Protein AF-0000000067929599 (afdb_homodimer)

Organism: Mesorhizobium plurifarium (NCBI:txid69974)

pLDDT: mean 85.82, std 17.37, range [24.38, 98.44]

Solvent-accessible surface area (backbone atoms only — not comparable to full-atom values): 23447 Å² total; per-residue (Å²): 133,80,79,65,76,61,67,67,65,52,58,72,71,46,74,82,87,74,93,67,49,68,62,46,43,50,55,49,45,39,43,48,51,25,42,52,52,43,18,59,71,58,42,81,51,78,64,49,52,60,58,26,16,56,66,45,73,45,49,54,68,62,46,45,71,67,31,87,45,48,65,53,47,52,49,50,52,48,48,54,58,59,60,55,50,52,58,60,52,52,55,60,57,72,45,81,61,54,82,31,48,69,50,38,51,52,50,52,49,52,51,46,54,57,54,48,46,58,48,64,77,39,51,46,48,47,63,50,49,55,51,46,52,55,34,76,81,42,42,62,55,52,49,51,51,48,51,52,43,18,50,46,43,16,48,38,53,28,61,60,18,73,83,49,50,65,71,60,32,38,51,51,17,43,52,50,50,46,42,53,50,49,50,49,57,58,23,68,77,46,58,69,70,56,26,53,52,48,52,51,43,49,50,46,19,51,48,52,56,47,50,84,64,42,88,52,101,132,79,80,64,76,60,69,66,66,55,58,68,69,42,58,72,74,82,59,66,77,66,59,51,46,50,55,50,45,38,41,50,52,25,41,53,51,44,19,59,72,59,43,81,52,79,64,49,51,59,57,26,15,56,66,45,72,43,49,55,68,60,46,46,55,62,31,81,44,48,66,52,49,51,50,48,50,47,49,56,58,60,61,56,50,54,58,60,51,51,54,61,57,70,44,83,59,53,82,31,48,68,50,40,50,53,51,51,49,54,52,46,54,57,55,48,47,59,48,66,76,39,51,47,49,47,62,52,48,54,49,46,53,53,33,76,81,43,41,61,56,52,50,52,50,48,53,52,45,19,49,45,42,16,49,38,51,30,63,57,17,74,82,50,51,66,70,59,32,35,52,51,16,43,50,49,50,47,42,54,49,51,51,49,57,57,23,69,77,47,57,69,69,56,26,53,53,49,51,52,44,48,51,46,19,50,49,52,56,46,52,84,63,41,87,52,99

Foldseek 3Di:
DPPDPPPVVCVLLDQPDDPCVVVLVVLLVLLLVLQLVVLVVVFQDRDFLCSSQVSSVHHSVVVCSGGVTSVSSLLVNVLVLLVQLLVLLVVLLPDQADAALVSVLVSLVSSLVSNLVSCVVRVSSVSVCVVCCPPPVSVVVVVVSLQSQLQSQLSSLCSQPVVQDSVLSSVLSNVLVVQSVVQQNVLSVDDPVSNVVSSVVSSVVNCVSRVVVGPHD/DPPDPPPVVCVLFDQPDPPPPPVLVVLLVLLLVLQLVVLVVVFQDRDFLCSSQVSSVHHSVVVCSGGVTSVSSLLVNVLVLLVQLLVLLVVLLPDQADAALVSVLVSLVSSLVSNLCSCVVRVSSVSVCVVCCPPPVSVVVVVVSLQSQLQSQLSSLCSQPVPQDSVLSSVLSNVLVVQSVVLQNVLSVDDPVSSVVSSVVSSVVNCVSRVVVGPHD

Radius of gyration: 24.02 Å; Cα contacts (8 Å, |Δi|>4): 427; chains: 2; bounding box: 70×62×56 Å

Structure (mmCIF, N/CA/C/O backbone):
data_AF-0000000067929599-model_v1
#
loop_
_entity.id
_entity.type
_entity.pdbx_description
1 polymer 'Transcriptional regulator'
#
loop_
_atom_site.group_PDB
_atom_site.id
_atom_site.type_symbol
_atom_site.label_atom_id
_atom_site.label_alt_id
_atom_site.label_comp_id
_atom_site.label_asym_id
_atom_site.label_entity_id
_atom_site.label_seq_id
_atom_site.pdbx_PDB_ins_code
_atom_site.Cartn_x
_atom_site.Cartn_y
_atom_site.Cartn_z
_atom_site.occupancy
_atom_site.B_iso_or_equiv
_atom_site.auth_seq_id
_atom_site.auth_comp_id
_atom_site.auth_asym_id
_atom_site.auth_atom_id
_atom_site.pdbx_PDB_model_num
ATOM 1 N N . MET A 1 1 ? -6.512 1.438 31.812 1 24.38 1 MET A N 1
ATOM 2 C CA . MET A 1 1 ? -7.367 2.619 31.766 1 24.38 1 MET A CA 1
ATOM 3 C C . MET A 1 1 ? -7.469 3.156 30.344 1 24.38 1 MET A C 1
ATOM 5 O O . MET A 1 1 ? -6.473 3.59 29.766 1 24.38 1 MET A O 1
ATOM 9 N N . LYS A 1 2 ? -8.359 2.607 29.547 1 33.41 2 LYS A N 1
ATOM 10 C CA . LYS A 1 2 ? -8.695 2.859 28.141 1 33.41 2 LYS A CA 1
ATOM 11 C C . LYS A 1 2 ? -9.023 4.332 27.922 1 33.41 2 LYS A C 1
ATOM 13 O O . LYS A 1 2 ? -9.984 4.859 28.484 1 33.41 2 LYS A O 1
ATOM 18 N N . ARG A 1 3 ? -8.086 5.219 27.844 1 36.81 3 ARG A N 1
ATOM 19 C CA . ARG A 1 3 ? -8.445 6.625 27.75 1 36.81 3 ARG A CA 1
ATOM 20 C C . ARG A 1 3 ? -9.539 6.836 26.703 1 36.81 3 ARG A C 1
ATOM 22 O O . ARG A 1 3 ? -9.359 6.504 25.531 1 36.81 3 ARG A O 1
ATOM 29 N N . SER A 1 4 ? -10.797 6.867 27.094 1 37.44 4 SER A N 1
ATOM 30 C CA . SER A 1 4 ? -11.992 7.391 26.438 1 37.44 4 SER A CA 1
ATOM 31 C C . SER A 1 4 ? -11.672 8.633 25.609 1 37.44 4 SER A C 1
ATOM 33 O O . SER A 1 4 ? -10.93 9.508 26.062 1 37.44 4 SER A O 1
ATOM 35 N N . LEU A 1 5 ? -11.695 8.555 24.422 1 40.5 5 LEU A N 1
ATOM 36 C CA . LEU A 1 5 ? -11.602 9.812 23.688 1 40.5 5 LEU A CA 1
ATOM 37 C C . LEU A 1 5 ? -12.336 10.93 24.422 1 40.5 5 LEU A C 1
ATOM 39 O O . LEU A 1 5 ? -13.453 10.719 24.906 1 40.5 5 LEU A O 1
ATOM 43 N N . ASP A 1 6 ? -11.727 11.867 24.953 1 38.91 6 ASP A N 1
ATOM 44 C CA . ASP A 1 6 ? -12.375 12.922 25.734 1 38.91 6 ASP A CA 1
ATOM 45 C C . ASP A 1 6 ? -13.641 13.414 25.047 1 38.91 6 ASP A C 1
ATOM 47 O O . ASP A 1 6 ? -13.75 13.367 23.812 1 38.91 6 ASP A O 1
ATOM 51 N N . ARG A 1 7 ? -14.875 13.633 25.672 1 40.41 7 ARG A N 1
ATOM 52 C CA . ARG A 1 7 ? -16.234 14.055 25.328 1 40.41 7 ARG A CA 1
ATOM 53 C C . ARG A 1 7 ? -16.203 15.242 24.375 1 40.41 7 ARG A C 1
ATOM 55 O O . ARG A 1 7 ? -17 15.305 23.438 1 40.41 7 ARG A O 1
ATOM 62 N N . LYS A 1 8 ? -15.297 16.156 24.547 1 42.53 8 LYS A N 1
ATOM 63 C CA . LYS A 1 8 ? -15.242 17.391 23.766 1 42.53 8 LYS A CA 1
ATOM 64 C C . LYS A 1 8 ? -14.898 17.109 22.312 1 42.53 8 LYS A C 1
ATOM 66 O O . LYS A 1 8 ? -15.461 17.734 21.406 1 42.53 8 LYS A O 1
ATOM 71 N N . THR A 1 9 ? -13.938 16.219 22.016 1 44.25 9 THR A N 1
ATOM 72 C CA . THR A 1 9 ? -13.594 15.922 20.641 1 44.25 9 THR A CA 1
ATOM 73 C C . THR A 1 9 ? -14.703 15.125 19.953 1 44.25 9 THR A C 1
ATOM 75 O O . THR A 1 9 ? -14.914 15.25 18.75 1 44.25 9 THR A O 1
ATOM 78 N N . LYS A 1 10 ? -15.406 14.188 20.641 1 42.44 10 LYS A N 1
ATOM 79 C CA . LYS A 1 10 ? -16.578 13.469 20.156 1 42.44 10 LYS A CA 1
ATOM 80 C C . LYS A 1 10 ? -17.703 14.43 19.781 1 42.44 10 LYS A C 1
ATOM 82 O O . LYS A 1 10 ? -18.328 14.273 18.734 1 42.44 10 LYS A O 1
ATOM 87 N N . ILE A 1 11 ? -18 15.383 20.609 1 43.75 11 ILE A N 1
ATOM 88 C CA . ILE A 1 11 ? -19.062 16.375 20.422 1 43.75 11 ILE A CA 1
ATOM 89 C C . ILE A 1 11 ? -18.75 17.234 19.219 1 43.75 11 ILE A C 1
ATOM 91 O O . ILE A 1 11 ? -19.656 17.625 18.469 1 43.75 11 ILE A O 1
ATOM 95 N N . ALA A 1 12 ? -17.406 17.625 18.969 1 44 12 ALA A N 1
ATOM 96 C CA . ALA A 1 12 ? -17.062 18.516 17.875 1 44 12 ALA A CA 1
ATOM 97 C C . ALA A 1 12 ? -17.234 17.828 16.516 1 44 12 ALA A C 1
ATOM 99 O O . ALA A 1 12 ? -17.281 18.484 15.477 1 44 12 ALA A O 1
ATOM 100 N N . LEU A 1 13 ? -17.234 16.453 16.453 1 45.91 13 LEU A N 1
ATOM 101 C CA . LEU A 1 13 ? -17.344 15.711 15.195 1 45.91 13 LEU A CA 1
ATOM 102 C C . LEU A 1 13 ? -18.703 15.062 15.062 1 45.91 13 LEU A C 1
ATOM 104 O O . LEU A 1 13 ? -18.984 14.391 14.07 1 45.91 13 LEU A O 1
ATOM 108 N N . GLU A 1 14 ? -19.484 14.906 16.188 1 42.88 14 GLU A N 1
ATOM 109 C CA . GLU A 1 14 ? -20.781 14.227 16.12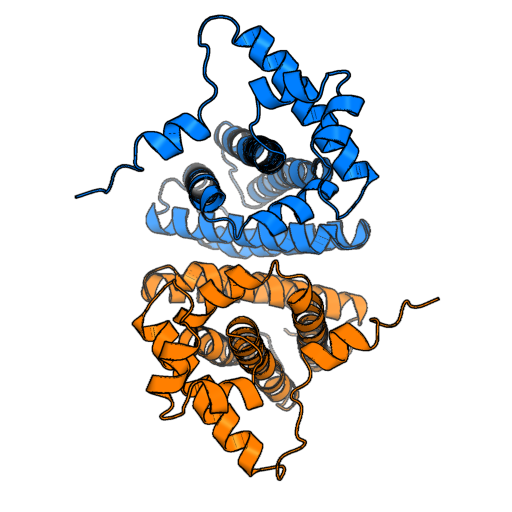5 1 42.88 14 GLU A CA 1
ATOM 110 C C . GLU A 1 14 ? -21.844 15.133 15.5 1 42.88 14 GLU A C 1
ATOM 112 O O . GLU A 1 14 ? -21.906 16.328 15.805 1 42.88 14 GLU A O 1
ATOM 117 N N . PRO A 1 15 ? -22.547 14.789 14.555 1 42.88 15 PRO A N 1
ATOM 118 C CA . PRO A 1 15 ? -23.703 15.586 14.109 1 42.88 15 PRO A CA 1
ATOM 119 C C . PRO A 1 15 ? -24.719 15.828 15.219 1 42.88 15 PRO A C 1
ATOM 121 O O . PRO A 1 15 ? -24.891 14.984 16.094 1 42.88 15 PRO A O 1
ATOM 124 N N . ARG A 1 16 ? -25.141 17 15.711 1 39.72 16 ARG A N 1
ATOM 125 C CA . ARG A 1 16 ? -26.062 17.375 16.766 1 39.72 16 ARG A CA 1
ATOM 126 C C . ARG A 1 16 ? -27.375 16.594 16.656 1 39.72 16 ARG A C 1
ATOM 128 O O . ARG A 1 16 ? -27.938 16.172 17.656 1 39.72 16 ARG A O 1
ATOM 135 N N . LYS A 1 17 ? -28.562 17.094 15.93 1 41.03 17 LYS A N 1
ATOM 136 C CA . LYS A 1 17 ? -30 16.828 16.094 1 41.03 17 LYS A CA 1
ATOM 137 C C . LYS A 1 17 ? -30.359 15.445 15.586 1 41.03 17 LYS A C 1
ATOM 139 O O . LYS A 1 17 ? -29.875 15.023 14.531 1 41.03 17 LYS A O 1
ATOM 144 N N . GLN A 1 18 ? -31.062 14.57 16.328 1 36.12 18 GLN A N 1
ATOM 145 C CA . GLN A 1 18 ? -31.625 13.234 16.203 1 36.12 18 GLN A CA 1
ATOM 146 C C . GLN A 1 18 ? -32.781 13.211 15.211 1 36.12 18 GLN A C 1
ATOM 148 O O . GLN A 1 18 ? -33.188 12.141 14.742 1 36.12 18 GLN A O 1
ATOM 153 N N . PRO A 1 19 ? -34.188 13.789 15.398 1 38.75 19 PRO A N 1
ATOM 154 C CA . PRO A 1 19 ? -35.406 13.492 14.641 1 38.75 19 PRO A CA 1
ATOM 155 C C . PRO A 1 19 ? -35.156 13.273 13.156 1 38.75 19 PRO A C 1
ATOM 157 O O . PRO A 1 19 ? -35.906 12.57 12.484 1 38.75 19 PRO A O 1
ATOM 160 N N . ARG A 1 20 ? -34.781 14.461 12.164 1 39.78 20 ARG A N 1
ATOM 161 C CA . ARG A 1 20 ? -34.562 14.914 10.789 1 39.78 20 ARG A CA 1
ATOM 162 C C . ARG A 1 20 ? -33.469 14.078 10.109 1 39.78 20 ARG A C 1
ATOM 164 O O . ARG A 1 20 ? -32.312 14.469 10.078 1 39.78 20 ARG A O 1
ATOM 171 N N . GLN A 1 21 ? -33.25 12.945 10.172 1 44.5 21 GLN A N 1
ATOM 172 C CA . GLN A 1 21 ? -32.375 11.797 9.992 1 44.5 21 GLN A CA 1
ATOM 173 C C . GLN A 1 21 ? -32.219 11.445 8.516 1 44.5 21 GLN A C 1
ATOM 175 O O . GLN A 1 21 ? -31.109 11.227 8.031 1 44.5 21 GLN A O 1
ATOM 180 N N . GLN A 1 22 ? -33.562 11.102 8.117 1 45.53 22 GLN A N 1
ATOM 181 C CA . GLN A 1 22 ? -33.656 10.836 6.684 1 45.53 22 GLN A CA 1
ATOM 182 C C . GLN A 1 22 ? -33.281 12.062 5.863 1 45.53 22 GLN A C 1
ATOM 184 O O . GLN A 1 22 ? -32.625 11.953 4.824 1 45.53 22 GLN A O 1
ATOM 189 N N . ARG A 1 23 ? -34.062 13.156 6.164 1 44.19 23 ARG A N 1
ATOM 190 C CA . ARG A 1 23 ? -33.781 14.398 5.465 1 44.19 23 ARG A CA 1
ATOM 191 C C . ARG A 1 23 ? -32.312 14.773 5.602 1 44.19 23 ARG A C 1
ATOM 193 O O . ARG A 1 23 ? -31.719 15.312 4.672 1 44.19 23 ARG A O 1
ATOM 200 N N . SER A 1 24 ? -31.844 14.578 6.805 1 59.53 24 SER A N 1
ATOM 201 C CA . SER A 1 24 ? -30.438 14.797 7.125 1 59.53 24 SER A CA 1
ATOM 202 C C . SER A 1 24 ? -29.547 13.914 6.266 1 59.53 24 SER A C 1
ATOM 204 O O . SER A 1 24 ? -28.516 14.375 5.77 1 59.53 24 SER A O 1
ATOM 206 N N . SER A 1 25 ? -30.25 12.883 5.883 1 76.5 25 SER A N 1
ATOM 207 C CA . SER A 1 25 ? -29.484 11.977 5.043 1 76.5 25 SER A CA 1
ATOM 208 C C . SER A 1 25 ? -29.422 12.469 3.602 1 76.5 25 SER A C 1
ATOM 210 O O . SER A 1 25 ? -28.375 12.406 2.961 1 76.5 25 SER A O 1
ATOM 212 N N . LYS A 1 26 ? -30.516 13.211 3.238 1 89.12 26 LYS A N 1
ATOM 213 C CA . LYS A 1 26 ? -30.531 13.672 1.854 1 89.12 26 LYS A CA 1
ATOM 214 C C . LYS A 1 26 ? -29.594 14.852 1.654 1 89.12 26 LYS A C 1
ATOM 216 O O . LYS A 1 26 ? -28.922 14.945 0.626 1 89.12 26 LYS A O 1
ATOM 221 N N . VAL A 1 27 ? -29.688 15.781 2.646 1 92.94 27 VAL A N 1
ATOM 222 C CA . VAL A 1 27 ? -28.812 16.938 2.555 1 92.94 27 VAL A CA 1
ATOM 223 C C . VAL A 1 27 ? -27.344 16.484 2.615 1 92.94 27 VAL A C 1
ATOM 225 O O . VAL A 1 27 ? -26.516 16.969 1.842 1 92.94 27 VAL A O 1
ATOM 228 N N . VAL A 1 28 ? -27.109 15.594 3.486 1 94.31 28 VAL A N 1
ATOM 229 C CA . VAL A 1 28 ? -25.766 15.047 3.605 1 94.31 28 VAL A CA 1
ATOM 230 C C . VAL A 1 28 ? -25.344 14.406 2.283 1 94.31 28 VAL A C 1
ATOM 232 O O . VAL A 1 28 ? -24.234 14.648 1.793 1 94.31 28 VAL A O 1
ATOM 235 N N . ASP A 1 29 ? -26.25 13.711 1.718 1 94.38 29 ASP A N 1
ATOM 236 C CA . ASP A 1 29 ? -25.969 13.07 0.441 1 94.38 29 ASP A CA 1
ATOM 237 C C . ASP A 1 29 ? -25.672 14.102 -0.646 1 94.38 29 ASP A C 1
ATOM 239 O O . ASP A 1 29 ? -24.766 13.914 -1.459 1 94.38 29 ASP A O 1
ATOM 243 N N . ARG A 1 30 ? -26.406 15.109 -0.577 1 94.62 30 ARG A N 1
ATOM 244 C CA . ARG A 1 30 ? -26.203 16.172 -1.551 1 94.62 30 ARG A CA 1
ATOM 245 C C . ARG A 1 30 ? -24.828 16.797 -1.396 1 94.62 30 ARG A C 1
ATOM 247 O O . ARG A 1 30 ? -24.156 17.094 -2.389 1 94.62 30 ARG A O 1
ATOM 254 N N . ILE A 1 31 ? -24.484 17.031 -0.188 1 96.06 31 ILE A N 1
ATOM 255 C CA . ILE A 1 31 ? -23.188 17.609 0.103 1 96.06 31 ILE A CA 1
ATOM 256 C C . ILE A 1 31 ? -22.078 16.672 -0.364 1 96.06 31 ILE A C 1
ATOM 258 O O . ILE A 1 31 ? -21.141 17.078 -1.053 1 96.06 31 ILE A O 1
ATOM 262 N N . LEU A 1 32 ? -22.219 15.43 -0.065 1 93.75 32 LEU A N 1
ATOM 263 C CA . LEU A 1 32 ? -21.203 14.445 -0.411 1 93.75 32 LEU A CA 1
ATOM 264 C C . LEU A 1 32 ? -21.141 14.25 -1.922 1 93.75 32 LEU A C 1
ATOM 266 O O . LEU A 1 32 ? -20.047 14.133 -2.482 1 93.75 32 LEU A O 1
ATOM 270 N N . ASP A 1 33 ? -22.281 14.234 -2.559 1 93.69 33 ASP A N 1
ATOM 271 C CA . ASP A 1 33 ? -22.297 14.102 -4.012 1 93.69 33 ASP A CA 1
ATOM 272 C C . ASP A 1 33 ? -21.625 15.289 -4.684 1 93.69 33 ASP A C 1
ATOM 274 O O . ASP A 1 33 ? -20.875 15.117 -5.648 1 93.69 33 ASP A O 1
ATOM 278 N N . ALA A 1 34 ? -21.906 16.406 -4.145 1 95.12 34 ALA A N 1
ATOM 279 C CA . ALA A 1 34 ? -21.266 17.609 -4.66 1 95.12 34 ALA A CA 1
ATOM 280 C C . ALA A 1 34 ? -19.75 17.547 -4.492 1 95.12 34 ALA A C 1
ATOM 282 O O . ALA A 1 34 ? -19 17.891 -5.41 1 95.12 34 ALA A O 1
ATOM 283 N N . ALA A 1 35 ? -19.344 17.156 -3.299 1 92.38 35 ALA A N 1
ATOM 284 C CA . ALA A 1 35 ? -17.906 17.016 -3.027 1 92.38 35 ALA A CA 1
ATOM 285 C C . ALA A 1 35 ? -17.25 16.031 -3.99 1 92.38 35 ALA A C 1
ATOM 287 O O . ALA A 1 35 ? -16.172 16.297 -4.523 1 92.38 35 ALA A O 1
ATOM 288 N N . LEU A 1 36 ? -17.891 14.938 -4.211 1 89.62 36 LEU A N 1
ATOM 289 C CA . LEU A 1 36 ? -17.375 13.914 -5.105 1 89.62 36 LEU A CA 1
ATOM 290 C C . LEU A 1 36 ? -17.25 14.438 -6.527 1 89.62 36 LEU A C 1
ATOM 292 O O . LEU A 1 36 ? -16.234 14.211 -7.195 1 89.62 36 LEU A O 1
ATOM 296 N N . ILE A 1 37 ? -18.219 15.141 -6.996 1 90.81 37 ILE A N 1
ATOM 297 C CA . ILE A 1 37 ? -18.219 15.719 -8.336 1 90.81 37 ILE A CA 1
ATOM 298 C C . ILE A 1 37 ? -17.062 16.703 -8.477 1 90.81 37 ILE A C 1
ATOM 300 O O . ILE A 1 37 ? -16.344 16.688 -9.477 1 90.81 37 ILE A O 1
ATOM 304 N N . LEU A 1 38 ? -16.891 17.5 -7.488 1 91 38 LEU A N 1
ATOM 305 C CA . LEU A 1 38 ? -15.836 18.516 -7.539 1 91 38 LEU A CA 1
ATOM 306 C C . LEU A 1 38 ? -14.461 17.859 -7.551 1 91 38 LEU A C 1
ATOM 308 O O . LEU A 1 38 ? -13.539 18.344 -8.219 1 91 38 LEU A O 1
ATOM 312 N N . THR A 1 39 ? -14.297 16.797 -6.738 1 86.44 39 THR A N 1
ATOM 313 C CA . THR A 1 39 ? -13.023 16.094 -6.75 1 86.44 39 THR A CA 1
ATOM 314 C C . THR A 1 39 ? -12.719 15.547 -8.141 1 86.44 39 THR A C 1
ATOM 316 O O . THR A 1 39 ? -11.562 15.531 -8.57 1 86.44 39 THR A O 1
ATOM 319 N N . ARG A 1 40 ? -13.672 15.117 -8.812 1 83.19 40 ARG A N 1
ATOM 320 C CA . ARG A 1 40 ? -13.508 14.602 -10.164 1 83.19 40 ARG A CA 1
ATOM 321 C C . ARG A 1 40 ? -13.117 15.711 -11.133 1 83.19 40 ARG A C 1
ATOM 323 O O . ARG A 1 40 ? -12.289 15.508 -12.023 1 83.19 40 ARG A O 1
ATOM 330 N N . GLU A 1 41 ? -13.672 16.875 -10.883 1 84.31 41 GLU A N 1
ATOM 331 C CA . GLU A 1 41 ? -13.469 18 -11.789 1 84.31 41 GLU A CA 1
ATOM 332 C C . GLU A 1 41 ? -12.141 18.688 -11.508 1 84.31 41 GLU A C 1
ATOM 334 O O . GLU A 1 41 ? -11.484 19.188 -12.43 1 84.31 41 GLU A O 1
ATOM 339 N N . GLN A 1 42 ? -11.781 18.781 -10.242 1 77.62 42 GLN A N 1
ATOM 340 C CA . GLN A 1 42 ? -10.648 19.609 -9.844 1 77.62 42 GLN A CA 1
ATOM 341 C C . GLN A 1 42 ? -9.359 18.781 -9.781 1 77.62 42 GLN A C 1
ATOM 343 O O . GLN A 1 42 ? -8.266 19.344 -9.75 1 77.62 42 GLN A O 1
ATOM 348 N N . GLY A 1 43 ? -9.516 17.547 -9.812 1 67.5 43 GLY A N 1
ATOM 349 C CA . GLY A 1 43 ? -8.312 16.734 -9.812 1 67.5 43 GLY A CA 1
ATOM 350 C C . GLY A 1 43 ? -7.77 16.469 -8.422 1 67.5 43 GLY A C 1
ATOM 351 O O . GLY A 1 43 ? -8.492 15.977 -7.551 1 67.5 43 GLY A O 1
ATOM 352 N N . THR A 1 44 ? -6.492 17.016 -8.133 1 63.84 44 THR A N 1
ATOM 353 C CA . THR A 1 44 ? -5.75 16.562 -6.961 1 63.84 44 THR A CA 1
ATOM 354 C C . THR A 1 44 ? -6.008 17.484 -5.773 1 63.84 44 THR A C 1
ATOM 356 O O . THR A 1 44 ? -5.73 17.125 -4.629 1 63.84 44 THR A O 1
ATOM 359 N N . LYS A 1 45 ? -6.598 18.594 -5.98 1 71.81 45 LYS A N 1
ATOM 360 C CA . LYS A 1 45 ? -6.828 19.531 -4.883 1 71.81 45 LYS A CA 1
ATOM 361 C C . LYS A 1 45 ? -8.188 19.297 -4.238 1 71.81 45 LYS A C 1
ATOM 363 O O . LYS A 1 45 ? -9.195 19.125 -4.938 1 71.81 45 LYS A O 1
ATOM 368 N N . ALA A 1 46 ? -8.133 19.203 -2.943 1 78.19 46 ALA A N 1
ATOM 369 C CA . ALA A 1 46 ? -9.398 19.047 -2.229 1 78.19 46 ALA A CA 1
ATOM 370 C C . ALA A 1 46 ? -10.289 20.266 -2.43 1 78.19 46 ALA A C 1
ATOM 372 O O . ALA A 1 46 ? -9.82 21.406 -2.359 1 78.19 46 ALA A O 1
ATOM 373 N N . PRO A 1 47 ? -11.523 20 -2.738 1 87.75 47 PRO A N 1
ATOM 374 C CA . PRO A 1 47 ? -12.445 21.141 -2.869 1 87.75 47 PRO A CA 1
ATOM 375 C C . PRO A 1 47 ? -12.648 21.891 -1.553 1 87.75 47 PRO A C 1
ATOM 377 O O . PRO A 1 47 ? -12.547 21.281 -0.478 1 87.75 47 PRO A O 1
ATOM 380 N N . THR A 1 48 ? -13 23.188 -1.721 1 90.94 48 THR A N 1
ATOM 381 C CA . THR A 1 48 ? -13.297 24 -0.544 1 90.94 48 THR A CA 1
ATOM 382 C C . THR A 1 48 ? -14.75 23.812 -0.109 1 90.94 48 THR A C 1
ATOM 384 O O . THR A 1 48 ? -15.586 23.375 -0.897 1 90.94 48 THR A O 1
ATOM 387 N N . THR A 1 49 ? -14.914 24.203 1.115 1 94.12 49 THR A N 1
ATOM 388 C CA . THR A 1 49 ? -16.281 24.141 1.621 1 94.12 49 THR A CA 1
ATOM 389 C C . THR A 1 49 ? -17.203 25.062 0.816 1 94.12 49 THR A C 1
ATOM 391 O O . THR A 1 49 ? -18.344 24.703 0.522 1 94.12 49 THR A O 1
ATOM 394 N N . LEU A 1 50 ? -16.703 26.156 0.481 1 95.25 50 LEU A N 1
ATOM 395 C CA . LEU A 1 50 ? -17.484 27.094 -0.312 1 95.25 50 LEU A CA 1
ATOM 396 C C . LEU A 1 50 ? -17.875 26.484 -1.654 1 95.25 50 LEU A C 1
ATOM 398 O O . LEU A 1 50 ? -19.031 26.578 -2.068 1 95.25 50 LEU A O 1
ATOM 402 N N . ALA A 1 51 ? -16.969 25.922 -2.352 1 95.62 51 ALA A N 1
ATOM 403 C CA . ALA A 1 51 ? -17.234 25.297 -3.646 1 95.62 51 ALA A CA 1
ATOM 404 C C . ALA A 1 51 ? -18.234 24.156 -3.514 1 95.62 51 ALA A C 1
ATOM 406 O O . ALA A 1 51 ? -19.109 23.984 -4.355 1 95.62 51 ALA A O 1
ATOM 407 N N . ILE A 1 52 ? -18.047 23.344 -2.48 1 96.5 52 ILE A N 1
ATOM 408 C CA . ILE A 1 52 ? -18.938 22.234 -2.23 1 96.5 52 ILE A CA 1
ATOM 409 C C . ILE A 1 52 ? -20.359 22.75 -1.98 1 96.5 52 ILE A C 1
ATOM 411 O O . ILE A 1 52 ? -21.328 22.219 -2.529 1 96.5 52 ILE A O 1
ATOM 415 N N . ALA A 1 53 ? -20.438 23.781 -1.168 1 97.25 53 ALA A N 1
ATOM 416 C CA . ALA A 1 53 ? -21.734 24.391 -0.867 1 97.25 53 ALA A CA 1
ATOM 417 C C . ALA A 1 53 ? -22.422 24.891 -2.139 1 97.25 53 ALA A C 1
ATOM 419 O O . ALA A 1 53 ? -23.594 24.578 -2.383 1 97.25 53 ALA A O 1
ATOM 420 N N . GLN A 1 54 ? -21.719 25.562 -2.943 1 97.12 54 GLN A N 1
ATOM 421 C CA . GLN A 1 54 ? -22.25 26.109 -4.188 1 97.12 54 GLN A CA 1
ATOM 422 C C . GLN A 1 54 ? -22.734 25 -5.113 1 97.12 54 GLN A C 1
ATOM 424 O O . GLN A 1 54 ? -23.844 25.062 -5.656 1 97.12 54 GLN A O 1
ATOM 429 N N . ARG A 1 55 ? -21.953 24 -5.238 1 96.19 55 ARG A N 1
ATOM 430 C CA . ARG A 1 55 ? -22.312 22.891 -6.102 1 96.19 55 ARG A CA 1
ATOM 431 C C . ARG A 1 55 ? -23.531 22.156 -5.57 1 96.19 55 ARG A C 1
ATOM 433 O O . ARG A 1 55 ? -24.344 21.656 -6.348 1 96.19 55 ARG A O 1
ATOM 440 N N . ALA A 1 56 ? -23.672 22.125 -4.297 1 96.81 56 ALA A N 1
ATOM 441 C CA . ALA A 1 56 ? -24.766 21.422 -3.643 1 96.81 56 ALA A CA 1
ATOM 442 C C . ALA A 1 56 ? -26.031 22.297 -3.609 1 96.81 56 ALA A C 1
ATOM 444 O O . ALA A 1 56 ? -27.094 21.844 -3.176 1 96.81 56 ALA A O 1
ATOM 445 N N . GLY A 1 57 ? -25.906 23.531 -3.986 1 97.06 57 GLY A N 1
ATOM 446 C CA . GLY A 1 57 ? -27.031 24.438 -3.93 1 97.06 57 GLY A CA 1
ATOM 447 C C . GLY A 1 57 ? -27.391 24.859 -2.516 1 97.06 57 GLY A C 1
ATOM 448 O O . GLY A 1 57 ? -28.562 25.031 -2.188 1 97.06 57 GLY A O 1
ATOM 449 N N . LEU A 1 58 ? -26.406 24.891 -1.772 1 96.94 58 LEU A N 1
ATOM 450 C CA . LEU A 1 58 ? -26.594 25.25 -0.371 1 96.94 58 LEU A CA 1
ATOM 451 C C . LEU A 1 58 ? -25.734 26.469 -0.013 1 96.94 58 LEU A C 1
ATOM 453 O O . LEU A 1 58 ? -24.812 26.828 -0.74 1 96.94 58 LEU A O 1
ATOM 457 N N . SER A 1 59 ? -26.094 27.109 1.124 1 96 59 SER A N 1
ATOM 458 C CA . SER A 1 59 ? -25.203 28.109 1.696 1 96 59 SER A CA 1
ATOM 459 C C . SER A 1 59 ? -24.062 27.453 2.467 1 96 59 SER A C 1
ATOM 461 O O . SER A 1 59 ? -24.203 26.312 2.939 1 96 59 SER A O 1
ATOM 463 N N . VAL A 1 60 ? -22.984 28.188 2.541 1 95.5 60 VAL A N 1
ATOM 464 C CA . VAL A 1 60 ? -21.844 27.672 3.318 1 95.5 60 VAL A CA 1
ATOM 465 C C . VAL A 1 60 ? -22.297 27.422 4.762 1 95.5 60 VAL A C 1
ATOM 467 O O . VAL A 1 60 ? -21.891 26.438 5.375 1 95.5 60 VAL A O 1
ATOM 470 N N . GLY A 1 61 ? -23.172 28.25 5.277 1 94.69 61 GLY A N 1
ATOM 471 C CA . GLY A 1 61 ? -23.703 28.094 6.617 1 94.69 61 GLY A CA 1
ATOM 472 C C . GLY A 1 61 ? -24.5 26.797 6.785 1 94.69 61 GLY A C 1
ATOM 473 O O . GLY A 1 61 ? -24.375 26.125 7.809 1 94.69 61 GLY A O 1
ATOM 474 N N . SER A 1 62 ? -25.266 26.5 5.816 1 94.75 62 SER A N 1
ATOM 475 C CA . SER A 1 62 ? -26.031 25.266 5.836 1 94.75 62 SER A CA 1
ATOM 476 C C . SER A 1 62 ? -25.125 24.047 5.887 1 94.75 62 SER A C 1
ATOM 478 O O . SER A 1 62 ? -25.406 23.078 6.602 1 94.75 62 SER A O 1
ATOM 480 N N . VAL A 1 63 ? -24.031 24.047 5.086 1 96.44 63 VAL A N 1
ATOM 481 C CA . VAL A 1 63 ? -23.078 22.938 5.074 1 96.44 63 VAL A CA 1
ATOM 482 C C . VAL A 1 63 ? -22.453 22.781 6.457 1 96.44 63 VAL A C 1
ATOM 484 O O . VAL A 1 63 ? -22.297 21.656 6.949 1 96.44 63 VAL A O 1
ATOM 487 N N . TYR A 1 64 ? -22.203 23.875 7.133 1 94.94 64 TYR A N 1
ATOM 488 C CA . TYR A 1 64 ? -21.547 23.875 8.43 1 94.94 64 TYR A CA 1
ATOM 489 C C . TYR A 1 64 ? -22.453 23.297 9.508 1 94.94 64 TYR A C 1
ATOM 491 O O . TYR A 1 64 ? -21.984 22.875 10.562 1 94.94 64 TYR A O 1
ATOM 499 N N . GLN A 1 65 ? -23.734 23.281 9.258 1 94.5 65 GLN A N 1
ATOM 500 C CA . GLN A 1 65 ? -24.656 22.625 10.172 1 94.5 65 GLN A CA 1
ATOM 501 C C . GLN A 1 65 ? -24.406 21.109 10.211 1 94.5 65 GLN A C 1
ATOM 503 O O . GLN A 1 65 ? -24.688 20.469 11.227 1 94.5 65 GLN A O 1
ATOM 508 N N . TYR A 1 66 ? -23.875 20.672 9.133 1 94.88 66 TYR A N 1
ATOM 509 C CA . TYR A 1 66 ? -23.688 19.234 9.031 1 94.88 66 TYR A CA 1
ATOM 510 C C . TYR A 1 66 ? -22.219 18.859 9.164 1 94.88 66 TYR A C 1
ATOM 512 O O . TYR A 1 66 ? -21.875 17.812 9.734 1 94.88 66 TYR A O 1
ATOM 520 N N . PHE A 1 67 ? -21.344 19.641 8.547 1 95.75 67 PHE A N 1
ATOM 521 C CA . PHE A 1 67 ? -19.906 19.375 8.562 1 95.75 67 PHE A CA 1
ATOM 522 C C . PHE A 1 67 ? -19.125 20.609 9.023 1 95.75 67 PHE A C 1
ATOM 524 O O . PHE A 1 67 ? -19.234 21.672 8.43 1 95.75 67 PHE A O 1
ATOM 531 N N . PRO A 1 68 ? -18.312 20.391 10.031 1 92.94 68 PRO A N 1
ATOM 532 C CA . PRO A 1 68 ? -17.609 21.547 10.586 1 92.94 68 PRO A CA 1
ATOM 533 C C . PRO A 1 68 ? -16.547 22.109 9.633 1 92.94 68 PRO A C 1
ATOM 535 O O . PRO A 1 68 ? -16.141 23.266 9.773 1 92.94 68 PRO A O 1
ATOM 538 N N . ASN A 1 69 ? -16.047 21.281 8.719 1 89.19 69 ASN A N 1
ATOM 539 C CA . ASN A 1 69 ? -15.016 21.688 7.766 1 89.19 69 ASN A CA 1
ATOM 540 C C . ASN A 1 69 ? -14.953 20.75 6.57 1 89.19 69 ASN A C 1
ATOM 542 O O . ASN A 1 69 ? -15.664 19.75 6.527 1 89.19 69 ASN A O 1
ATOM 546 N N . LYS A 1 70 ? -14.125 21.109 5.637 1 88.31 70 LYS A N 1
ATOM 547 C CA . LYS A 1 70 ? -14.023 20.312 4.414 1 88.31 70 LYS A CA 1
ATOM 548 C C . LYS A 1 70 ? -13.414 18.938 4.695 1 88.31 70 LYS A C 1
ATOM 550 O O . LYS A 1 70 ? -13.742 17.969 4.027 1 88.31 70 LYS A O 1
ATOM 555 N N . GLU A 1 71 ? -12.547 18.812 5.691 1 84.25 71 GLU A N 1
ATOM 556 C CA . GLU A 1 71 ? -11.945 17.531 6.039 1 84.25 71 GLU A CA 1
ATOM 557 C C . GLU A 1 71 ? -13 16.531 6.52 1 84.25 71 GLU A C 1
ATOM 559 O O . GLU A 1 71 ? -12.922 15.344 6.215 1 84.25 71 GLU A O 1
ATOM 564 N N . ALA A 1 72 ? -13.898 17.062 7.219 1 87.5 72 ALA A N 1
ATOM 565 C CA . ALA A 1 72 ? -14.984 16.203 7.699 1 87.5 72 ALA A CA 1
ATOM 566 C C . ALA A 1 72 ? -15.812 15.664 6.539 1 87.5 72 ALA A C 1
ATOM 568 O O . ALA A 1 72 ? -16.266 14.523 6.574 1 87.5 72 ALA A O 1
ATOM 569 N N . ILE A 1 73 ? -15.984 16.469 5.555 1 90.69 73 ILE A N 1
ATOM 570 C CA . ILE A 1 73 ? -16.703 16.047 4.359 1 90.69 73 ILE A CA 1
ATOM 571 C C . ILE A 1 73 ? -15.93 14.945 3.646 1 90.69 73 ILE A C 1
ATOM 573 O O . ILE A 1 73 ? -16.5 13.906 3.287 1 90.69 73 ILE A O 1
ATOM 577 N N . LEU A 1 74 ? -14.703 15.141 3.514 1 86.44 74 LEU A N 1
ATOM 578 C CA . LEU A 1 74 ? -13.852 14.18 2.822 1 86.44 74 LEU A CA 1
ATOM 579 C C . LEU A 1 74 ? -13.75 12.875 3.607 1 86.44 74 LEU A C 1
ATOM 581 O O . LEU A 1 74 ? -13.711 11.797 3.018 1 86.44 74 LEU A O 1
ATOM 585 N N . LEU A 1 75 ? -13.695 13.016 4.883 1 84.5 75 LEU A N 1
ATOM 586 C CA . LEU A 1 75 ? -13.68 11.828 5.734 1 84.5 75 LEU A CA 1
ATOM 587 C C . LEU A 1 75 ? -14.953 11.008 5.543 1 84.5 75 LEU A C 1
ATOM 589 O O . LEU A 1 75 ? -14.898 9.773 5.492 1 84.5 75 LEU A O 1
ATOM 593 N N . GLU A 1 76 ? -16 11.727 5.418 1 89.5 76 GLU A N 1
ATOM 594 C CA . GLU A 1 76 ? -17.266 11.016 5.215 1 89.5 76 GLU A CA 1
ATOM 595 C C . GLU A 1 76 ? -17.312 10.359 3.838 1 89.5 76 GLU A C 1
ATOM 597 O O . GLU A 1 76 ? -17.875 9.281 3.682 1 89.5 76 GLU A O 1
ATOM 602 N N . LEU A 1 77 ? -16.766 11 2.834 1 89 77 LEU A N 1
ATOM 603 C CA . LEU A 1 77 ? -16.641 10.367 1.525 1 89 77 LEU A CA 1
ATOM 604 C C . LEU A 1 77 ? -15.789 9.102 1.618 1 89 77 LEU A C 1
ATOM 606 O O . LEU A 1 77 ? -16.125 8.086 1.007 1 89 77 LEU A O 1
ATOM 610 N N . GLY A 1 78 ? -14.758 9.188 2.371 1 86.5 78 GLY A N 1
ATOM 611 C CA . GLY A 1 78 ? -13.922 8.023 2.613 1 86.5 78 GLY A CA 1
ATOM 612 C C . GLY A 1 78 ? -14.672 6.887 3.289 1 86.5 78 GLY A C 1
ATOM 613 O O . GLY A 1 78 ? -14.508 5.723 2.92 1 86.5 78 GLY A O 1
ATOM 614 N N . ARG A 1 79 ? -15.477 7.23 4.227 1 87.25 79 ARG A N 1
ATOM 615 C CA . ARG A 1 79 ? -16.281 6.227 4.922 1 87.25 79 ARG A CA 1
ATOM 616 C C . ARG A 1 79 ? -17.234 5.535 3.963 1 87.25 79 ARG A C 1
ATOM 618 O O . ARG A 1 79 ? -17.422 4.316 4.027 1 87.25 79 ARG A O 1
ATOM 625 N N . ARG A 1 80 ? -17.828 6.34 3.184 1 87.19 80 ARG A N 1
ATOM 626 C CA . ARG A 1 80 ? -18.75 5.785 2.188 1 87.19 80 ARG A CA 1
ATOM 627 C C . ARG A 1 80 ? -18.016 4.836 1.241 1 87.19 80 ARG A C 1
ATOM 629 O O . ARG A 1 80 ? -18.531 3.773 0.896 1 87.19 80 ARG A O 1
ATOM 636 N N . TRP A 1 81 ? -16.938 5.215 0.817 1 88.06 81 TRP A N 1
ATOM 637 C CA . TRP A 1 81 ? -16.109 4.379 -0.049 1 88.06 81 TRP A CA 1
ATOM 638 C C . TRP A 1 81 ? -15.734 3.074 0.646 1 88.06 81 TRP A C 1
ATOM 640 O O . TRP A 1 81 ? -15.922 1.99 0.087 1 88.06 81 TRP A O 1
ATOM 650 N N . LEU A 1 82 ? -15.281 3.17 1.866 1 87.94 82 LEU A N 1
ATOM 651 C CA . LEU A 1 82 ? -14.859 1.999 2.629 1 87.94 82 LEU A CA 1
ATOM 652 C C . LEU A 1 82 ? -16.031 1.062 2.881 1 87.94 82 LEU A C 1
ATOM 654 O O . LEU A 1 82 ? -15.867 -0.16 2.877 1 87.94 82 LEU A O 1
ATOM 658 N N . SER A 1 83 ? -17.203 1.633 3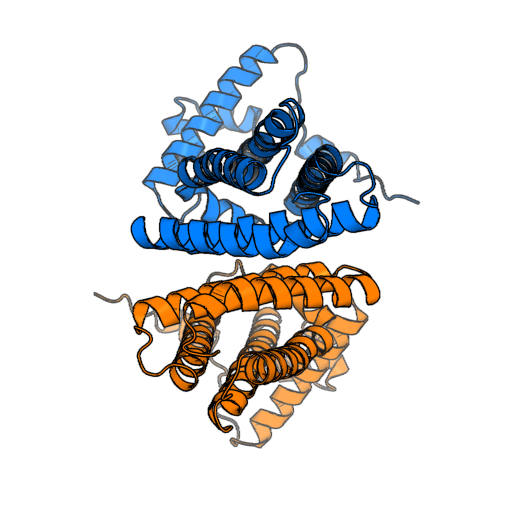.057 1 89.25 83 SER A N 1
ATOM 659 C CA . SER A 1 83 ? -18.375 0.855 3.408 1 89.25 83 SER A CA 1
ATOM 660 C C . SER A 1 83 ? -18.875 0.032 2.223 1 89.25 83 SER A C 1
ATOM 662 O O . SER A 1 83 ? -19.688 -0.879 2.391 1 89.25 83 SER A O 1
ATOM 664 N N . SER A 1 84 ? -18.406 0.312 1.063 1 90 84 SER A N 1
ATOM 665 C CA . SER A 1 84 ? -18.844 -0.382 -0.144 1 90 84 SER A CA 1
ATOM 666 C C . SER A 1 84 ? -18.203 -1.76 -0.253 1 90 84 SER A C 1
ATOM 668 O O . SER A 1 84 ? -18.672 -2.619 -0.994 1 90 84 SER A O 1
ATOM 670 N N . PHE A 1 85 ? -17.141 -2.086 0.465 1 92.06 85 PHE A N 1
ATOM 671 C CA . PHE A 1 85 ? -16.359 -3.307 0.289 1 92.06 85 PHE A CA 1
ATOM 672 C C . PHE A 1 85 ? -17.031 -4.484 0.981 1 92.06 85 PHE A C 1
ATOM 674 O O . PHE A 1 85 ? -17.188 -5.555 0.389 1 92.06 85 PHE A O 1
ATOM 681 N N . PRO A 1 86 ? -17.469 -4.254 2.217 1 91.94 86 PRO A N 1
ATOM 682 C CA . PRO A 1 86 ? -18.047 -5.395 2.934 1 91.94 86 PRO A CA 1
ATOM 683 C C . PRO A 1 86 ? -19.203 -6.047 2.182 1 91.94 86 PRO A C 1
ATOM 685 O O . PRO A 1 86 ? -19.281 -7.277 2.115 1 91.94 86 PRO A O 1
ATOM 688 N N . GLU A 1 87 ? -20 -5.211 1.557 1 89.06 87 GLU A N 1
ATOM 689 C CA . GLU A 1 87 ? -21.172 -5.762 0.867 1 89.06 87 GLU A CA 1
ATOM 690 C C . GLU A 1 87 ? -20.75 -6.637 -0.312 1 89.06 87 GLU A C 1
ATOM 692 O O . GLU A 1 87 ? -21.328 -7.691 -0.547 1 89.06 87 GLU A O 1
ATOM 697 N N . VAL A 1 88 ? -19.812 -6.246 -1.004 1 92.19 88 VAL A N 1
ATOM 698 C CA . VAL A 1 88 ? -19.359 -6.961 -2.191 1 92.19 88 VAL A CA 1
ATOM 699 C C . VAL A 1 88 ? -18.75 -8.297 -1.787 1 92.19 88 VAL A C 1
ATOM 701 O O . VAL A 1 88 ? -19.016 -9.328 -2.42 1 92.19 88 VAL A O 1
ATOM 704 N N . ILE A 1 89 ? -17.953 -8.383 -0.733 1 93.62 89 ILE A N 1
ATOM 705 C CA . ILE A 1 89 ? -17.312 -9.609 -0.279 1 93.62 89 ILE A CA 1
ATOM 706 C C . ILE A 1 89 ? -18.344 -10.539 0.344 1 93.62 89 ILE A C 1
ATOM 708 O O . ILE A 1 89 ? -18.328 -11.75 0.094 1 93.62 89 ILE A O 1
ATOM 712 N N . ALA A 1 90 ? -19.266 -9.93 1.106 1 93.25 90 ALA A N 1
ATOM 713 C CA . ALA A 1 90 ? -20.297 -10.711 1.772 1 93.25 90 ALA A CA 1
ATOM 714 C C . ALA A 1 90 ? -21.172 -11.445 0.757 1 93.25 90 ALA A C 1
ATOM 716 O O . ALA A 1 90 ? -21.641 -12.555 1.021 1 93.25 90 ALA A O 1
ATOM 717 N N . THR A 1 91 ? -21.359 -10.852 -0.367 1 91.44 91 THR A N 1
ATOM 718 C CA . THR A 1 91 ? -22.172 -11.469 -1.415 1 91.44 91 THR A CA 1
ATOM 719 C C . THR A 1 91 ? -21.531 -12.773 -1.885 1 91.44 91 THR A C 1
ATOM 721 O O . THR A 1 91 ? -22.234 -13.727 -2.223 1 91.44 91 THR A O 1
ATOM 724 N N . ARG A 1 92 ? -20.172 -12.891 -1.851 1 90.5 92 ARG A N 1
ATOM 725 C CA . ARG A 1 92 ? -19.469 -14.094 -2.287 1 90.5 92 ARG A CA 1
ATOM 726 C C . ARG A 1 92 ? -19.656 -15.227 -1.288 1 90.5 92 ARG A C 1
ATOM 728 O O . ARG A 1 92 ? -19.625 -16.406 -1.662 1 90.5 92 ARG A O 1
ATOM 735 N N . ILE A 1 93 ? -19.812 -14.891 -0.057 1 92.5 93 ILE A N 1
ATOM 736 C CA . ILE A 1 93 ? -19.953 -15.867 1.016 1 92.5 93 ILE A CA 1
ATOM 737 C C . ILE A 1 93 ? -21.359 -16.484 0.969 1 92.5 93 ILE A C 1
ATOM 739 O O . ILE A 1 93 ? -21.578 -17.578 1.487 1 92.5 93 ILE A O 1
ATOM 743 N N . LYS A 1 94 ? -22.234 -15.82 0.276 1 91.62 94 LYS A N 1
ATOM 744 C CA . LYS A 1 94 ? -23.625 -16.281 0.234 1 91.62 94 LYS A CA 1
ATOM 745 C C . LYS A 1 94 ? -23.828 -17.281 -0.904 1 91.62 94 LYS A C 1
ATOM 747 O O . LYS A 1 94 ? -24.828 -18 -0.923 1 91.62 94 LYS A O 1
ATOM 752 N N . VAL A 1 95 ? -22.938 -17.328 -1.794 1 90.56 95 VAL A N 1
ATOM 753 C CA . VAL A 1 95 ? -23.078 -18.219 -2.938 1 90.56 95 VAL A CA 1
ATOM 754 C C . VAL A 1 95 ? -22.516 -19.594 -2.598 1 90.56 95 VAL A C 1
ATOM 756 O O . VAL A 1 95 ? -21.703 -19.719 -1.668 1 90.56 95 VAL A O 1
ATOM 759 N N . SER A 1 96 ? -22.969 -20.594 -3.34 1 93.5 96 SER A N 1
ATOM 760 C CA . SER A 1 96 ? -22.438 -21.922 -3.135 1 93.5 96 SER A CA 1
ATOM 761 C C . SER A 1 96 ? -20.922 -21.969 -3.344 1 93.5 96 SER A C 1
ATOM 763 O O . SER A 1 96 ? -20.406 -21.375 -4.297 1 93.5 96 SER A O 1
ATOM 765 N N . PRO A 1 97 ? -20.266 -22.641 -2.457 1 92.56 97 PRO A N 1
ATOM 766 C CA . PRO A 1 97 ? -18.797 -22.703 -2.6 1 92.56 97 PRO A CA 1
ATOM 767 C C . PRO A 1 97 ? -18.359 -23.422 -3.877 1 92.56 97 PRO A C 1
ATOM 769 O O . PRO A 1 97 ? -19.047 -24.344 -4.332 1 92.56 97 PRO A O 1
ATOM 772 N N . PRO A 1 98 ? -17.25 -22.906 -4.371 1 94.25 98 PRO A N 1
ATOM 773 C CA . PRO A 1 98 ? -16.703 -23.609 -5.535 1 94.25 98 PRO A CA 1
ATOM 774 C C . PRO A 1 98 ? -16.281 -25.047 -5.215 1 94.25 98 PRO A C 1
ATOM 776 O O . PRO A 1 98 ? -15.852 -25.328 -4.094 1 94.25 98 PRO A O 1
ATOM 779 N N . THR A 1 99 ? -16.391 -25.938 -6.227 1 93.12 99 THR A N 1
ATOM 780 C CA . THR A 1 99 ? -16.094 -27.359 -6.004 1 93.12 99 THR A CA 1
ATOM 781 C C . THR A 1 99 ? -14.758 -27.734 -6.629 1 93.12 99 THR A C 1
ATOM 783 O O . THR A 1 99 ? -14.266 -28.859 -6.418 1 93.12 99 THR A O 1
ATOM 786 N N . ASN A 1 100 ? -14.195 -26.906 -7.434 1 94.69 100 ASN A N 1
ATOM 787 C CA . ASN A 1 100 ? -12.883 -27.109 -8.031 1 94.69 100 ASN A CA 1
ATOM 788 C C . ASN A 1 100 ? -12.148 -25.797 -8.25 1 94.69 100 ASN A C 1
ATOM 790 O O . ASN A 1 100 ? -12.719 -24.719 -8.047 1 94.69 100 ASN A O 1
ATOM 794 N N . ARG A 1 101 ? -10.938 -25.812 -8.664 1 93.44 101 ARG A N 1
ATOM 795 C CA . ARG A 1 101 ? -10.062 -24.641 -8.773 1 93.44 101 ARG A CA 1
ATOM 796 C C . ARG A 1 101 ? -10.562 -23.672 -9.844 1 93.44 101 ARG A C 1
ATOM 798 O O . ARG A 1 101 ? -10.445 -22.453 -9.695 1 93.44 101 ARG A O 1
ATOM 805 N N . GLU A 1 102 ? -11.078 -24.25 -10.875 1 94.88 102 GLU A N 1
ATOM 806 C CA . GLU A 1 102 ? -11.578 -23.406 -11.945 1 94.88 102 GLU A CA 1
ATOM 807 C C . GLU A 1 102 ? -12.789 -22.594 -11.492 1 94.88 102 GLU A C 1
ATOM 809 O O . GLU A 1 102 ? -12.914 -21.406 -11.828 1 94.88 102 GLU A O 1
ATOM 814 N N . GLU A 1 103 ? -13.656 -23.219 -10.789 1 95.12 103 GLU A N 1
ATOM 815 C CA . GLU A 1 103 ? -14.797 -22.5 -10.219 1 95.12 103 GLU A CA 1
ATOM 816 C C . GLU A 1 103 ? -14.344 -21.422 -9.242 1 95.12 103 GLU A C 1
ATOM 818 O O . GLU A 1 103 ? -14.898 -20.328 -9.219 1 95.12 103 GLU A O 1
ATOM 823 N N . PHE A 1 104 ? -13.398 -21.797 -8.453 1 95.94 104 PHE A N 1
ATOM 824 C CA . PHE A 1 104 ? -12.883 -20.812 -7.516 1 95.94 104 PHE A CA 1
ATOM 825 C C . PHE A 1 104 ? -12.266 -19.641 -8.25 1 95.94 104 PHE A C 1
ATOM 827 O O . PHE A 1 104 ? -12.469 -18.484 -7.871 1 95.94 104 PHE A O 1
ATOM 834 N N . ARG A 1 105 ? -11.531 -19.891 -9.289 1 95.56 105 ARG A N 1
ATOM 835 C CA . ARG A 1 105 ? -10.945 -18.828 -10.102 1 95.56 105 ARG A CA 1
ATOM 836 C C . ARG A 1 105 ? -12.023 -17.906 -10.648 1 95.56 105 ARG A C 1
ATOM 838 O O . ARG A 1 105 ? -11.844 -16.672 -10.672 1 95.56 105 ARG A O 1
ATOM 845 N N . ARG A 1 106 ? -13.102 -18.406 -11.078 1 94.75 106 ARG A N 1
ATOM 846 C CA . ARG A 1 106 ? -14.219 -17.594 -11.578 1 94.75 106 ARG A CA 1
ATOM 847 C C . ARG A 1 106 ? -14.797 -16.719 -10.469 1 94.75 106 ARG A C 1
ATOM 849 O O . ARG A 1 106 ? -15.172 -15.57 -10.719 1 94.75 106 ARG A O 1
ATOM 856 N N . GLU A 1 107 ? -14.844 -17.297 -9.273 1 93.44 107 GLU A N 1
ATOM 857 C CA . GLU A 1 107 ? -15.328 -16.516 -8.141 1 93.44 107 GLU A CA 1
ATOM 858 C C . GLU A 1 107 ? -14.383 -15.367 -7.809 1 93.44 107 GLU A C 1
ATOM 860 O O . GLU A 1 107 ? -14.828 -14.266 -7.488 1 93.44 107 GLU A O 1
ATOM 865 N N . VAL A 1 108 ? -13.125 -15.633 -7.852 1 94.81 108 VAL A N 1
ATOM 866 C CA . VAL A 1 108 ? -12.125 -14.594 -7.629 1 94.81 108 VAL A CA 1
ATOM 867 C C . VAL A 1 108 ? -12.289 -13.484 -8.672 1 94.81 108 VAL A C 1
ATOM 869 O O . VAL A 1 108 ? -12.258 -12.297 -8.336 1 94.81 108 VAL A O 1
ATOM 872 N N . ARG A 1 109 ? -12.508 -13.859 -9.875 1 94.06 109 ARG A N 1
ATOM 873 C CA . ARG A 1 109 ? -12.68 -12.891 -10.953 1 94.06 109 ARG A CA 1
ATOM 874 C C . ARG A 1 109 ? -13.914 -12.023 -10.711 1 94.06 109 ARG A C 1
ATOM 876 O O . ARG A 1 109 ? -13.867 -10.805 -10.914 1 94.06 109 ARG A O 1
ATOM 883 N N . LYS A 1 110 ? -15.008 -12.609 -10.305 1 93.81 110 LYS A N 1
ATOM 884 C CA . LYS A 1 110 ? -16.219 -11.859 -9.992 1 93.81 110 LYS A CA 1
ATOM 885 C C . LYS A 1 110 ? -15.961 -10.852 -8.867 1 93.81 110 LYS A C 1
ATOM 887 O O . LYS A 1 110 ? -16.391 -9.703 -8.953 1 93.81 110 LYS A O 1
ATOM 892 N N . LEU A 1 111 ? -15.32 -11.352 -7.871 1 93.56 111 LEU A N 1
ATOM 893 C CA . LEU A 1 111 ? -14.961 -10.477 -6.758 1 93.56 111 LEU A CA 1
ATOM 894 C C . LEU A 1 111 ? -14.109 -9.305 -7.238 1 93.56 111 LEU A C 1
ATOM 896 O O . LEU A 1 111 ? -14.328 -8.164 -6.824 1 93.56 111 LEU A O 1
ATOM 900 N N . PHE A 1 112 ? -13.203 -9.562 -8.125 1 91.75 112 PHE A N 1
ATOM 901 C CA . PHE A 1 112 ? -12.297 -8.539 -8.648 1 91.75 112 PHE A CA 1
ATOM 902 C C . PHE A 1 112 ? -13.062 -7.508 -9.469 1 91.75 112 PHE A C 1
ATOM 904 O O . PHE A 1 112 ? -12.805 -6.309 -9.359 1 91.75 112 PHE A O 1
ATOM 911 N N . ILE A 1 113 ? -13.922 -8 -10.266 1 91.69 113 ILE A N 1
ATOM 912 C CA . ILE A 1 113 ? -14.719 -7.09 -11.078 1 91.69 113 ILE A CA 1
ATOM 913 C C . ILE A 1 113 ? -15.484 -6.129 -10.172 1 91.69 113 ILE A C 1
ATOM 915 O O . ILE A 1 113 ? -15.445 -4.914 -10.375 1 91.69 113 ILE A O 1
ATOM 919 N N . ASP A 1 114 ? -16.078 -6.633 -9.18 1 93.25 114 ASP A N 1
ATOM 920 C CA . ASP A 1 114 ? -16.906 -5.824 -8.289 1 93.25 114 ASP A CA 1
ATOM 921 C C . ASP A 1 114 ? -16.047 -4.863 -7.461 1 93.25 114 ASP A C 1
ATOM 923 O O . ASP A 1 114 ? -16.391 -3.686 -7.324 1 93.25 114 ASP A O 1
ATOM 927 N N . THR A 1 115 ? -15 -5.352 -6.914 1 93.81 115 THR A N 1
ATOM 928 C CA . THR A 1 115 ? -14.164 -4.496 -6.078 1 93.81 115 THR A CA 1
ATOM 929 C C . THR A 1 115 ? -13.414 -3.473 -6.93 1 93.81 115 THR A C 1
ATOM 931 O O . THR A 1 115 ? -13.188 -2.344 -6.488 1 93.81 115 THR A O 1
ATOM 934 N N . SER A 1 116 ? -13.016 -3.83 -8.125 1 93.5 116 SER A N 1
ATOM 935 C CA . SER A 1 116 ? -12.367 -2.885 -9.023 1 93.5 116 SER A CA 1
ATOM 936 C C . SER A 1 116 ? -13.297 -1.728 -9.375 1 93.5 116 SER A C 1
ATOM 938 O O . SER A 1 116 ? -12.852 -0.583 -9.5 1 93.5 116 SER A O 1
ATOM 940 N N . ARG A 1 117 ? -14.539 -2.035 -9.531 1 92.5 117 ARG A N 1
ATOM 941 C CA . ARG A 1 117 ? -15.516 -1.001 -9.836 1 92.5 117 ARG A CA 1
ATOM 942 C C . ARG A 1 117 ? -15.57 0.05 -8.734 1 92.5 117 ARG A C 1
ATOM 944 O O . ARG A 1 117 ? -15.742 1.239 -9.008 1 92.5 117 ARG A O 1
ATOM 951 N N . ILE A 1 118 ? -15.422 -0.378 -7.555 1 92.38 118 ILE A N 1
ATOM 952 C CA . ILE A 1 118 ? -15.43 0.536 -6.418 1 92.38 118 ILE A CA 1
ATOM 953 C C . ILE A 1 118 ? -14.281 1.53 -6.547 1 92.38 118 ILE A C 1
ATOM 955 O O . ILE A 1 118 ? -14.445 2.719 -6.266 1 92.38 118 ILE A O 1
ATOM 959 N N . TYR A 1 119 ? -13.125 1.094 -6.953 1 93.62 119 TYR A N 1
ATOM 960 C CA . TYR A 1 119 ? -11.961 1.96 -7.141 1 93.62 119 TYR A CA 1
ATOM 961 C C . TYR A 1 119 ? -12.148 2.861 -8.359 1 93.62 119 TYR A C 1
ATOM 963 O O . TYR A 1 119 ? -11.906 4.066 -8.281 1 93.62 119 TYR A O 1
ATOM 971 N N . LEU A 1 120 ? -12.602 2.275 -9.406 1 91.75 120 LEU A N 1
ATOM 972 C CA . LEU A 1 120 ? -12.742 3.018 -10.656 1 91.75 120 LEU A CA 1
ATOM 973 C C . LEU A 1 120 ? -13.781 4.125 -10.516 1 91.75 120 LEU A C 1
ATOM 975 O O . LEU A 1 120 ? -13.57 5.242 -11 1 91.75 120 LEU A O 1
ATOM 979 N N . ASP A 1 121 ? -14.836 3.854 -9.805 1 88.06 121 ASP A N 1
ATOM 980 C CA . ASP A 1 121 ? -15.906 4.828 -9.609 1 88.06 121 ASP A CA 1
ATOM 981 C C . ASP A 1 121 ? -15.461 5.961 -8.688 1 88.06 121 ASP A C 1
ATOM 983 O O . ASP A 1 121 ? -16.094 7.016 -8.641 1 88.06 121 ASP A O 1
ATOM 987 N N . ASN A 1 122 ? -14.43 5.754 -7.98 1 88.5 122 ASN A N 1
ATOM 988 C CA . ASN A 1 122 ? -13.953 6.742 -7.02 1 88.5 122 ASN A CA 1
ATOM 989 C C . ASN A 1 122 ? -12.5 7.121 -7.273 1 88.5 122 ASN A C 1
ATOM 991 O O . ASN A 1 122 ? -11.789 7.531 -6.352 1 88.5 122 ASN A O 1
ATOM 995 N N . ALA A 1 123 ? -12.047 6.957 -8.453 1 88.06 123 ALA A N 1
ATOM 996 C CA . ALA A 1 123 ? -10.641 7.117 -8.812 1 88.06 123 ALA A CA 1
ATOM 997 C C . ALA A 1 123 ? -10.125 8.492 -8.398 1 88.06 123 ALA A C 1
ATOM 999 O O . ALA A 1 123 ? -9.023 8.609 -7.855 1 88.06 123 ALA A O 1
ATOM 1000 N N . THR A 1 124 ? -10.875 9.523 -8.547 1 84.12 124 THR A N 1
ATOM 1001 C CA . THR A 1 124 ? -10.438 10.891 -8.289 1 84.12 124 THR A CA 1
ATOM 1002 C C . THR A 1 124 ? -10.438 11.195 -6.793 1 84.12 124 THR A C 1
ATOM 1004 O O . THR A 1 124 ? -9.859 12.188 -6.355 1 84.12 124 THR A O 1
ATOM 1007 N N . LEU A 1 125 ? -11.117 10.352 -6.066 1 85.81 125 LEU A N 1
ATOM 1008 C CA . LEU A 1 125 ? -11.18 10.516 -4.621 1 85.81 125 LEU A CA 1
ATOM 1009 C C . LEU A 1 125 ? -9.945 9.914 -3.951 1 85.81 125 LEU A C 1
ATOM 1011 O O . LEU A 1 125 ? -9.57 10.328 -2.85 1 85.81 125 LEU A O 1
ATOM 1015 N N . MET A 1 126 ? -9.266 8.992 -4.648 1 87.25 126 MET A N 1
ATOM 1016 C CA . MET A 1 126 ? -8.211 8.195 -4.027 1 87.25 126 MET A CA 1
ATOM 1017 C C . MET A 1 126 ? -7.043 9.07 -3.598 1 87.25 126 MET A C 1
ATOM 1019 O O . MET A 1 126 ? -6.574 8.977 -2.463 1 87.25 126 MET A O 1
ATOM 1023 N N . PRO A 1 127 ? -6.648 10.039 -4.434 1 79.56 127 PRO A N 1
ATOM 1024 C CA . PRO A 1 127 ? -5.555 10.906 -3.994 1 79.56 127 PRO A CA 1
ATOM 1025 C C . PRO A 1 127 ? -5.91 11.734 -2.762 1 79.56 127 PRO A C 1
ATOM 1027 O O . PRO A 1 127 ? -5.047 12.016 -1.927 1 79.56 127 PRO A O 1
ATOM 1030 N N . VAL A 1 128 ? -7.078 12.102 -2.672 1 76.5 128 VAL A N 1
ATOM 1031 C CA . VAL A 1 128 ? -7.539 12.898 -1.538 1 76.5 128 VAL A CA 1
ATOM 1032 C C . VAL A 1 128 ? -7.535 12.039 -0.273 1 76.5 128 VAL A C 1
ATOM 1034 O O . VAL A 1 128 ? -7.047 12.469 0.774 1 76.5 128 VAL A O 1
ATOM 1037 N N . ILE A 1 129 ? -7.996 10.844 -0.468 1 76.75 129 ILE A N 1
ATOM 1038 C CA . ILE A 1 129 ? -8.039 9.93 0.667 1 76.75 129 ILE A CA 1
ATOM 1039 C C . ILE A 1 129 ? -6.621 9.602 1.124 1 76.75 129 ILE A C 1
ATOM 1041 O O . ILE A 1 129 ? -6.344 9.562 2.324 1 76.75 129 ILE A O 1
ATOM 1045 N N . GLU A 1 130 ? -5.734 9.391 0.224 1 77.38 130 GLU A N 1
ATOM 1046 C CA . GLU A 1 130 ? -4.336 9.141 0.551 1 77.38 130 GLU A CA 1
ATOM 1047 C C . GLU A 1 130 ? -3.727 10.32 1.307 1 77.38 130 GLU A C 1
ATOM 1049 O O . GLU A 1 130 ? -2.959 10.125 2.252 1 77.38 130 GLU A O 1
ATOM 1054 N N . ALA A 1 131 ? -4.102 11.469 0.917 1 71.5 131 ALA A N 1
ATOM 1055 C CA . ALA A 1 131 ? -3.541 12.688 1.509 1 71.5 131 ALA A CA 1
ATOM 1056 C C . ALA A 1 131 ? -3.986 12.844 2.959 1 71.5 131 ALA A C 1
ATOM 1058 O O . ALA A 1 131 ? -3.234 13.359 3.793 1 71.5 131 ALA A O 1
ATOM 1059 N N . ILE A 1 132 ? -5.105 12.383 3.258 1 69.81 132 ILE A N 1
ATOM 1060 C CA . ILE A 1 132 ? -5.613 12.617 4.605 1 69.81 132 ILE A CA 1
ATOM 1061 C C . ILE A 1 132 ? -5.41 11.367 5.461 1 69.81 132 ILE A C 1
ATOM 1063 O O . ILE A 1 132 ? -5.758 11.352 6.645 1 69.81 132 ILE A O 1
ATOM 1067 N N . SER A 1 133 ? -4.855 10.281 4.797 1 72.12 133 SER A N 1
ATOM 1068 C CA . SER A 1 133 ? -4.695 9.016 5.504 1 72.12 133 SER A CA 1
ATOM 1069 C C . SER A 1 133 ? -3.734 9.156 6.68 1 72.12 133 SER A C 1
ATOM 1071 O O . SER A 1 133 ? -3.773 8.359 7.617 1 72.12 133 SER A O 1
ATOM 1073 N N . GLY A 1 134 ? -2.842 10.117 6.578 1 66.75 134 GLY A N 1
ATOM 1074 C CA . GLY A 1 134 ? -1.944 10.367 7.695 1 66.75 134 GLY A CA 1
ATOM 1075 C C . GLY A 1 134 ? -2.617 11.07 8.859 1 66.75 134 GLY A C 1
ATOM 1076 O O . GLY A 1 134 ? -2.023 11.219 9.93 1 66.75 134 GLY A O 1
ATOM 1077 N N . ASN A 1 135 ? -3.859 11.438 8.594 1 67.94 135 ASN A N 1
ATOM 1078 C CA . ASN A 1 135 ? -4.617 12.109 9.641 1 67.94 135 ASN A CA 1
ATOM 1079 C C . ASN A 1 135 ? -4.992 11.141 10.766 1 67.94 135 ASN A C 1
ATOM 1081 O O . ASN A 1 135 ? -5.594 10.094 10.516 1 67.94 135 ASN A O 1
ATOM 1085 N N . ALA A 1 136 ? -4.594 11.523 11.953 1 69 136 ALA A N 1
ATOM 1086 C CA . ALA A 1 136 ? -4.785 10.68 13.141 1 69 136 ALA A CA 1
ATOM 1087 C C . ALA A 1 136 ? -6.258 10.344 13.336 1 69 136 ALA A C 1
ATOM 1089 O O . ALA A 1 136 ? -6.59 9.281 13.867 1 69 136 ALA A O 1
ATOM 1090 N N . ASP A 1 137 ? -7.145 11.234 12.828 1 69.56 137 ASP A N 1
ATOM 1091 C CA . ASP A 1 137 ? -8.578 11.031 13.016 1 69.56 137 ASP A CA 1
ATOM 1092 C C . ASP A 1 137 ? -9.117 9.992 12.031 1 69.56 137 ASP A C 1
ATOM 1094 O O . ASP A 1 137 ? -10.18 9.406 12.258 1 69.56 137 ASP A O 1
ATOM 1098 N N . LEU A 1 138 ? -8.445 9.812 11.016 1 74.19 138 LEU A N 1
ATOM 1099 C CA . LEU A 1 138 ? -8.906 8.875 9.992 1 74.19 138 LEU A CA 1
ATOM 1100 C C . LEU A 1 138 ? -8.406 7.465 10.281 1 74.19 138 LEU A C 1
ATOM 1102 O O . LEU A 1 138 ? -9.031 6.484 9.867 1 74.19 138 LEU A O 1
ATOM 1106 N N . ARG A 1 139 ? -7.375 7.391 11.031 1 77.81 139 ARG A N 1
ATOM 1107 C CA . ARG A 1 139 ? -6.699 6.113 11.234 1 77.81 139 ARG A CA 1
ATOM 1108 C C . ARG A 1 139 ? -7.621 5.113 11.922 1 77.81 139 ARG A C 1
ATOM 1110 O O . ARG A 1 139 ? -7.738 3.965 11.484 1 77.81 139 ARG A O 1
ATOM 1117 N N . PRO A 1 140 ? -8.367 5.586 12.93 1 81.19 140 PRO A N 1
ATOM 1118 C CA . PRO A 1 140 ? -9.266 4.625 13.57 1 81.19 140 PRO A CA 1
ATOM 1119 C C . PRO A 1 140 ? -10.375 4.145 12.641 1 81.19 140 PRO A C 1
ATOM 1121 O O . PRO A 1 140 ? -10.812 2.996 12.742 1 81.19 140 PRO A O 1
ATOM 1124 N N . ILE A 1 141 ? -10.812 4.984 11.766 1 81.19 141 ILE A N 1
ATOM 1125 C CA . ILE A 1 141 ? -11.859 4.621 10.812 1 81.19 141 ILE A CA 1
ATOM 1126 C C . ILE A 1 141 ? -11.32 3.6 9.82 1 81.19 141 ILE A C 1
ATOM 1128 O O . ILE A 1 141 ? -11.953 2.572 9.57 1 81.19 141 ILE A O 1
ATOM 1132 N N . GLN A 1 142 ? -10.219 3.871 9.312 1 84.81 142 GLN A N 1
ATOM 1133 C CA . GLN A 1 142 ? -9.586 2.943 8.383 1 84.81 142 GLN A CA 1
ATOM 1134 C C . GLN A 1 142 ? -9.32 1.596 9.047 1 84.81 142 GLN A C 1
ATOM 1136 O O . GLN A 1 142 ? -9.555 0.545 8.445 1 84.81 142 GLN A O 1
ATOM 1141 N N . ASP A 1 143 ? -8.906 1.67 10.281 1 87.88 143 ASP A N 1
ATOM 1142 C CA . ASP A 1 143 ? -8.602 0.448 11.016 1 87.88 143 ASP A CA 1
ATOM 1143 C C . ASP A 1 143 ? -9.844 -0.421 11.18 1 87.88 143 ASP A C 1
ATOM 1145 O O . ASP A 1 143 ? -9.773 -1.645 11.047 1 87.88 143 ASP A O 1
ATOM 1149 N N . GLU A 1 144 ? -10.891 0.211 11.484 1 90.06 144 GLU A N 1
ATOM 1150 C CA . GLU A 1 144 ? -12.141 -0.524 11.68 1 90.06 144 GLU A CA 1
ATOM 1151 C C . GLU A 1 144 ? -12.586 -1.205 10.383 1 90.06 144 GLU A C 1
ATOM 1153 O O . GLU A 1 144 ? -12.969 -2.375 10.398 1 90.06 144 GLU A O 1
ATOM 1158 N N . TYR A 1 145 ? -12.547 -0.547 9.344 1 89.88 145 TYR A N 1
ATOM 1159 C CA . TYR A 1 145 ? -12.945 -1.125 8.062 1 89.88 145 TYR A CA 1
ATOM 1160 C C . TYR A 1 145 ? -11.961 -2.201 7.621 1 89.88 145 TYR A C 1
ATOM 1162 O O . TYR A 1 145 ? -12.359 -3.227 7.066 1 89.88 145 TYR A O 1
ATOM 1170 N N . ASP A 1 146 ? -10.711 -1.94 7.879 1 92.94 146 ASP A N 1
ATOM 1171 C CA . ASP A 1 146 ? -9.711 -2.963 7.57 1 92.94 146 ASP A CA 1
ATOM 1172 C C . ASP A 1 146 ? -10.031 -4.273 8.289 1 92.94 146 ASP A C 1
ATOM 1174 O O . ASP A 1 146 ? -10.016 -5.344 7.68 1 92.94 146 ASP A O 1
ATOM 1178 N N . LYS A 1 147 ? -10.344 -4.129 9.57 1 95.5 147 LYS A N 1
ATOM 1179 C CA . LYS A 1 147 ? -10.664 -5.316 10.359 1 95.5 147 LYS A CA 1
ATOM 1180 C C . LYS A 1 147 ? -11.859 -6.059 9.773 1 95.5 147 LYS A C 1
ATOM 1182 O O . LYS A 1 147 ? -11.844 -7.285 9.672 1 95.5 147 LYS A O 1
ATOM 1187 N N . GLU A 1 148 ? -12.82 -5.301 9.398 1 96.25 148 GLU A N 1
ATOM 1188 C CA . GLU A 1 148 ? -14.031 -5.898 8.836 1 96.25 148 GLU A CA 1
ATOM 1189 C C . GLU A 1 148 ? -13.734 -6.582 7.504 1 96.25 148 GLU A C 1
ATOM 1191 O O . GLU A 1 148 ? -14.18 -7.707 7.266 1 96.25 148 GLU A O 1
ATOM 1196 N N . ILE A 1 149 ? -13.031 -5.98 6.672 1 96.12 149 ILE A N 1
ATOM 1197 C CA . ILE A 1 149 ? -12.711 -6.5 5.344 1 96.12 149 ILE A CA 1
ATOM 1198 C C . ILE A 1 149 ? -11.859 -7.762 5.473 1 96.12 149 ILE A C 1
ATOM 1200 O O . ILE A 1 149 ? -12.125 -8.766 4.816 1 96.12 149 ILE A O 1
ATOM 1204 N N . ILE A 1 150 ? -10.922 -7.707 6.363 1 97.62 150 ILE A N 1
ATOM 1205 C CA . ILE A 1 150 ? -10.062 -8.859 6.609 1 97.62 150 ILE A CA 1
ATOM 1206 C C . ILE A 1 150 ? -10.906 -10.039 7.09 1 97.62 150 ILE A C 1
ATOM 1208 O O . ILE A 1 150 ? -10.742 -11.156 6.602 1 97.62 150 ILE A O 1
ATOM 1212 N N . ALA A 1 151 ? -11.781 -9.734 7.984 1 97.56 151 ALA A N 1
ATOM 1213 C CA . ALA A 1 151 ? -12.664 -10.781 8.508 1 97.56 151 ALA A CA 1
ATOM 1214 C C . ALA A 1 151 ? -13.531 -11.375 7.406 1 97.56 151 ALA A C 1
ATOM 1216 O O . ALA A 1 151 ? -13.773 -12.586 7.375 1 97.56 151 ALA A O 1
ATOM 1217 N N . LEU A 1 152 ? -13.977 -10.578 6.547 1 97.31 152 LEU A N 1
ATOM 1218 C CA . LEU A 1 152 ? -14.844 -11.039 5.461 1 97.31 152 LEU A CA 1
ATOM 1219 C C . LEU A 1 152 ? -14.062 -11.883 4.465 1 97.31 152 LEU A C 1
ATOM 1221 O O . LEU A 1 152 ? -14.555 -12.914 4 1 97.31 152 LEU A O 1
ATOM 1225 N N . TYR A 1 153 ? -12.859 -11.492 4.133 1 97.5 153 TYR A N 1
ATOM 1226 C CA . TYR A 1 153 ? -12.016 -12.312 3.273 1 97.5 153 TYR A CA 1
ATOM 1227 C C . TYR A 1 153 ? -11.719 -13.656 3.93 1 97.5 153 TYR A C 1
ATOM 1229 O O . TYR A 1 153 ? -11.742 -14.695 3.268 1 97.5 153 TYR A O 1
ATOM 1237 N N . ALA A 1 154 ? -11.406 -13.555 5.215 1 98 154 ALA A N 1
ATOM 1238 C CA . ALA A 1 154 ? -11.148 -14.789 5.953 1 98 154 ALA A CA 1
ATOM 1239 C C . ALA A 1 154 ? -12.359 -15.711 5.91 1 98 154 ALA A C 1
ATOM 1241 O O . ALA A 1 154 ? -12.227 -16.906 5.641 1 98 154 ALA A O 1
ATOM 1242 N N . ALA A 1 155 ? -13.5 -15.141 6.137 1 97.44 155 ALA A N 1
ATOM 1243 C CA . ALA A 1 155 ? -14.742 -15.914 6.113 1 97.44 155 ALA A CA 1
ATOM 1244 C C . ALA A 1 155 ? -14.992 -16.516 4.734 1 97.44 155 ALA A C 1
ATOM 1246 O O . ALA A 1 155 ? -15.461 -17.641 4.617 1 97.44 155 ALA A O 1
ATOM 1247 N N . TRP A 1 156 ? -14.711 -15.742 3.732 1 96.44 156 TRP A N 1
ATOM 1248 C CA . TRP A 1 156 ? -14.875 -16.219 2.365 1 96.44 156 TRP A CA 1
ATOM 1249 C C . TRP A 1 156 ? -13.977 -17.438 2.102 1 96.44 156 TRP A C 1
ATOM 1251 O O . TRP A 1 156 ? -14.422 -18.438 1.546 1 96.44 156 TRP A O 1
ATOM 1261 N N . LEU A 1 157 ? -12.742 -17.375 2.514 1 96.94 157 LEU A N 1
ATOM 1262 C CA . LEU A 1 157 ? -11.805 -18.484 2.326 1 96.94 157 LEU A CA 1
ATOM 1263 C C . LEU A 1 157 ? -12.234 -19.703 3.135 1 96.94 157 LEU A C 1
ATOM 1265 O O . LEU A 1 157 ? -12.133 -20.828 2.662 1 96.94 157 LEU A O 1
ATOM 1269 N N . GLN A 1 158 ? -12.742 -19.453 4.328 1 96.81 158 GLN A N 1
ATOM 1270 C CA . GLN A 1 158 ? -13.203 -20.547 5.176 1 96.81 158 GLN A CA 1
ATOM 1271 C C . GLN A 1 158 ? -14.5 -21.156 4.637 1 96.81 158 GLN A C 1
ATOM 1273 O O . GLN A 1 158 ? -14.805 -22.312 4.906 1 96.81 158 GLN A O 1
ATOM 1278 N N . HIS A 1 159 ? -15.266 -20.328 3.967 1 94.81 159 HIS A N 1
ATOM 1279 C CA . HIS A 1 159 ? -16.438 -20.828 3.25 1 94.81 159 HIS A CA 1
ATOM 1280 C C . HIS A 1 159 ? -16.031 -21.828 2.176 1 94.81 159 HIS A C 1
ATOM 1282 O O . HIS A 1 159 ? -16.734 -22.812 1.939 1 94.81 159 HIS A O 1
ATOM 1288 N N . VAL A 1 160 ? -14.945 -21.672 1.548 1 94.69 160 VAL A N 1
ATOM 1289 C CA . VAL A 1 160 ? -14.422 -22.562 0.515 1 94.69 160 VAL A CA 1
ATOM 1290 C C . VAL A 1 160 ? -13.742 -23.766 1.164 1 94.69 160 VAL A C 1
ATOM 1292 O O . VAL A 1 160 ? -13.891 -24.891 0.699 1 94.69 160 VAL A O 1
ATOM 1295 N N . ASN A 1 161 ? -12.961 -23.578 2.252 1 96.5 161 ASN A N 1
ATOM 1296 C CA . ASN A 1 161 ? -12.297 -24.609 3.039 1 96.5 161 ASN A CA 1
ATOM 1297 C C . ASN A 1 161 ? -12.57 -24.438 4.531 1 96.5 161 ASN A C 1
ATOM 1299 O O . ASN A 1 161 ? -11.789 -23.797 5.242 1 96.5 161 ASN A O 1
ATOM 1303 N N . PRO A 1 162 ? -13.586 -25.062 5.004 1 95.25 162 PRO A N 1
ATOM 1304 C CA . PRO A 1 162 ? -13.984 -24.906 6.402 1 95.25 162 PRO A CA 1
ATOM 1305 C C . PRO A 1 162 ? -12.898 -25.344 7.379 1 95.25 162 PRO A C 1
ATOM 1307 O O . PRO A 1 162 ? -12.93 -24.969 8.555 1 95.25 162 PRO A O 1
ATOM 1310 N N . ALA A 1 163 ? -11.922 -26.109 6.992 1 96.75 163 ALA A N 1
ATOM 1311 C CA . ALA A 1 163 ? -10.859 -26.625 7.863 1 96.75 163 ALA A CA 1
ATOM 1312 C C . ALA A 1 163 ? -9.734 -25.594 8 1 96.75 163 ALA A C 1
ATOM 1314 O O . ALA A 1 163 ? -8.812 -25.781 8.805 1 96.75 163 ALA A O 1
ATOM 1315 N N . LEU A 1 164 ? -9.789 -24.531 7.227 1 97.62 164 LEU A N 1
ATOM 1316 C CA . LEU A 1 164 ? -8.758 -23.5 7.277 1 97.62 164 LEU A CA 1
ATOM 1317 C C . LEU A 1 164 ? -8.75 -22.797 8.633 1 97.62 164 LEU A C 1
ATOM 1319 O O . LEU A 1 164 ? -9.766 -22.234 9.047 1 97.62 164 LEU A O 1
ATOM 1323 N N . GLU A 1 165 ? -7.59 -22.812 9.234 1 97.88 165 GLU A N 1
ATOM 1324 C CA . GLU A 1 165 ? -7.445 -22.188 10.547 1 97.88 165 GLU A CA 1
ATOM 1325 C C . GLU A 1 165 ? -7.715 -20.688 10.484 1 97.88 165 GLU A C 1
ATOM 1327 O O . GLU A 1 165 ? -7.285 -20.016 9.547 1 97.88 165 GLU A O 1
ATOM 1332 N N . GLU A 1 166 ? -8.312 -20.172 11.523 1 97.69 166 GLU A N 1
ATOM 1333 C CA . GLU A 1 166 ? -8.734 -18.766 11.562 1 97.69 166 GLU A CA 1
ATOM 1334 C C . GLU A 1 166 ? -7.547 -17.828 11.43 1 97.69 166 GLU A C 1
ATOM 1336 O O . GLU A 1 166 ? -7.602 -16.859 10.672 1 97.69 166 GLU A O 1
ATOM 1341 N N . LYS A 1 167 ? -6.477 -18.141 12.117 1 97.44 167 LYS A N 1
ATOM 1342 C CA . LYS A 1 167 ? -5.301 -17.281 12.086 1 97.44 167 LYS A CA 1
ATOM 1343 C C . LYS A 1 167 ? -4.719 -17.203 10.68 1 97.44 167 LYS A C 1
ATOM 1345 O O . LYS A 1 167 ? -4.344 -16.125 10.219 1 97.44 167 LYS A O 1
ATOM 1350 N N . THR A 1 168 ? -4.68 -18.375 10.047 1 98.12 168 THR A N 1
ATOM 1351 C CA . THR A 1 168 ? -4.188 -18.422 8.672 1 98.12 168 THR A CA 1
ATOM 1352 C C . THR A 1 168 ? -5.133 -17.672 7.734 1 98.12 168 THR A C 1
ATOM 1354 O O . THR A 1 168 ? -4.691 -16.875 6.902 1 98.12 168 THR A O 1
ATOM 1357 N N . ALA A 1 169 ? -6.441 -17.875 7.898 1 98.44 169 ALA A N 1
ATOM 1358 C CA . ALA A 1 169 ? -7.434 -17.219 7.055 1 98.44 169 ALA A CA 1
ATOM 1359 C C . ALA A 1 169 ? -7.336 -15.703 7.191 1 98.44 169 ALA A C 1
ATOM 1361 O O . ALA A 1 169 ? -7.395 -14.977 6.191 1 98.44 169 ALA A O 1
ATOM 1362 N N . LYS A 1 170 ? -7.148 -15.219 8.359 1 98.25 170 LYS A N 1
ATOM 1363 C CA . LYS A 1 170 ? -7.062 -13.789 8.602 1 98.25 170 LYS A CA 1
ATOM 1364 C C . LYS A 1 170 ? -5.781 -13.203 8.008 1 98.25 170 LYS A C 1
ATOM 1366 O O . LYS A 1 170 ? -5.789 -12.094 7.477 1 98.25 170 LYS A O 1
ATOM 1371 N N . ARG A 1 171 ? -4.676 -13.906 8.133 1 98.25 171 ARG A N 1
ATOM 1372 C CA . ARG A 1 171 ? -3.443 -13.438 7.5 1 98.25 171 ARG A CA 1
ATOM 1373 C C . ARG A 1 171 ? -3.611 -13.32 5.988 1 98.25 171 ARG A C 1
ATOM 1375 O O . ARG A 1 171 ? -3.229 -12.312 5.391 1 98.25 171 ARG A O 1
ATOM 1382 N N . L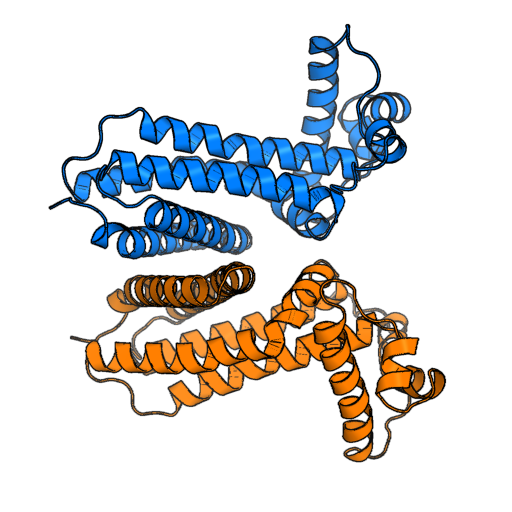EU A 1 172 ? -4.188 -14.391 5.426 1 98.44 172 LEU A N 1
ATOM 1383 C CA . LEU A 1 172 ? -4.418 -14.383 3.984 1 98.44 172 LEU A CA 1
ATOM 1384 C C . LEU A 1 172 ? -5.332 -13.227 3.59 1 98.44 172 LEU A C 1
ATOM 1386 O O . LEU A 1 172 ? -5.074 -12.531 2.602 1 98.44 172 LEU A O 1
ATOM 1390 N N . GLY A 1 173 ? -6.402 -13.031 4.371 1 98 173 GLY A N 1
ATOM 1391 C CA . GLY A 1 173 ? -7.297 -11.914 4.121 1 98 173 GLY A CA 1
ATOM 1392 C C . GLY A 1 173 ? -6.598 -10.57 4.184 1 98 173 GLY A C 1
ATOM 1393 O O . GLY A 1 173 ? -6.871 -9.688 3.369 1 98 173 GLY A O 1
ATOM 1394 N N . LEU A 1 174 ? -5.715 -10.414 5.125 1 97.94 174 LEU A N 1
ATOM 1395 C CA . LEU A 1 174 ? -4.922 -9.195 5.277 1 97.94 174 LEU A CA 1
ATOM 1396 C C . LEU A 1 174 ? -4.059 -8.953 4.047 1 97.94 174 LEU A C 1
ATOM 1398 O O . LEU A 1 174 ? -4.043 -7.848 3.502 1 97.94 174 LEU A O 1
ATOM 1402 N N . VAL A 1 175 ? -3.377 -9.945 3.604 1 98.44 175 VAL A N 1
ATOM 1403 C CA . VAL A 1 175 ? -2.477 -9.828 2.461 1 98.44 175 VAL A CA 1
ATOM 1404 C C . VAL A 1 175 ? -3.283 -9.555 1.192 1 98.44 175 VAL A C 1
ATOM 1406 O O . VAL A 1 175 ? -2.912 -8.703 0.385 1 98.44 175 VAL A O 1
ATOM 1409 N N . MET A 1 176 ? -4.383 -10.266 1.058 1 97.69 176 MET A N 1
ATOM 1410 C CA . MET A 1 176 ? -5.258 -10.031 -0.09 1 97.69 176 MET A CA 1
ATOM 1411 C C . MET A 1 176 ? -5.715 -8.578 -0.142 1 97.69 176 MET A C 1
ATOM 1413 O O . MET A 1 176 ? -5.652 -7.941 -1.194 1 97.69 176 MET A O 1
ATOM 1417 N N . MET A 1 177 ? -6.148 -8.094 0.97 1 96.94 177 MET A N 1
ATOM 1418 C CA . MET A 1 177 ? -6.629 -6.719 1.039 1 96.94 177 MET A CA 1
ATOM 1419 C C . MET A 1 177 ? -5.516 -5.734 0.693 1 96.94 177 MET A C 1
ATOM 1421 O O . MET A 1 177 ? -5.711 -4.84 -0.13 1 96.94 177 MET A O 1
ATOM 1425 N N . GLU A 1 178 ? -4.363 -5.867 1.291 1 96.56 178 GLU A N 1
ATOM 1426 C CA . GLU A 1 178 ? -3.254 -4.938 1.108 1 96.56 178 GLU A CA 1
ATOM 1427 C C . GLU A 1 178 ? -2.764 -4.938 -0.337 1 96.56 178 GLU A C 1
ATOM 1429 O O . GLU A 1 178 ? -2.551 -3.877 -0.927 1 96.56 178 GLU A O 1
ATOM 1434 N N . VAL A 1 179 ? -2.613 -6.074 -0.861 1 97.75 179 VAL A N 1
ATOM 1435 C CA . VAL A 1 179 ? -2.107 -6.207 -2.225 1 97.75 179 VAL A CA 1
ATOM 1436 C C . VAL A 1 179 ? -3.129 -5.648 -3.211 1 97.75 179 VAL A C 1
ATOM 1438 O O . VAL A 1 179 ? -2.773 -4.906 -4.129 1 97.75 179 VAL A O 1
ATOM 1441 N N . GLY A 1 180 ? -4.406 -6.086 -3.016 1 96.56 180 GLY A N 1
ATOM 1442 C CA . GLY A 1 180 ? -5.445 -5.527 -3.867 1 96.56 180 GLY A CA 1
ATOM 1443 C C . GLY A 1 180 ? -5.496 -4.012 -3.832 1 96.56 180 GLY A C 1
ATOM 1444 O O . GLY A 1 180 ? -5.566 -3.363 -4.879 1 96.56 180 GLY A O 1
ATOM 1445 N N . HIS A 1 181 ? -5.43 -3.496 -2.689 1 94.81 181 HIS A N 1
ATOM 1446 C CA . HIS A 1 181 ? -5.512 -2.051 -2.508 1 94.81 181 HIS A CA 1
ATOM 1447 C C . HIS A 1 181 ? -4.305 -1.352 -3.127 1 94.81 181 HIS A C 1
ATOM 1449 O O . HIS A 1 181 ? -4.461 -0.439 -3.941 1 94.81 181 HIS A O 1
ATOM 1455 N N . ALA A 1 182 ? -3.102 -1.753 -2.775 1 94.75 182 ALA A N 1
ATOM 1456 C CA . ALA A 1 182 ? -1.873 -1.115 -3.242 1 94.75 182 ALA A CA 1
ATOM 1457 C C . ALA A 1 182 ? -1.789 -1.138 -4.766 1 94.75 182 ALA A C 1
ATOM 1459 O O . ALA A 1 182 ? -1.473 -0.123 -5.391 1 94.75 182 ALA A O 1
ATOM 1460 N N . CYS A 1 183 ? -2.098 -2.209 -5.371 1 97.12 183 CYS A N 1
ATOM 1461 C CA . CYS A 1 183 ? -1.953 -2.352 -6.812 1 97.12 183 CYS A CA 1
ATOM 1462 C C . CYS A 1 183 ? -3.02 -1.55 -7.551 1 97.12 183 CYS A C 1
ATOM 1464 O O . CYS A 1 183 ? -2.748 -0.965 -8.602 1 97.12 183 CYS A O 1
ATOM 1466 N N . ARG A 1 184 ? -4.199 -1.528 -6.996 1 96.06 184 ARG A N 1
ATOM 1467 C CA . ARG A 1 184 ? -5.242 -0.747 -7.652 1 96.06 184 ARG A CA 1
ATOM 1468 C C . ARG A 1 184 ? -4.934 0.745 -7.586 1 96.06 184 ARG A C 1
ATOM 1470 O O . ARG A 1 184 ? -5.195 1.479 -8.539 1 96.06 184 ARG A O 1
ATOM 1477 N N . LEU A 1 185 ? -4.367 1.173 -6.48 1 93.06 185 LEU A N 1
ATOM 1478 C CA . LEU A 1 185 ? -4 2.582 -6.363 1 93.06 185 LEU A CA 1
ATOM 1479 C C . LEU A 1 185 ? -2.941 2.957 -7.395 1 93.06 185 LEU A C 1
ATOM 1481 O O . LEU A 1 185 ? -3.037 4.008 -8.031 1 93.06 185 LEU A O 1
ATOM 1485 N N . VAL A 1 186 ? -1.997 2.141 -7.559 1 93.94 186 VAL A N 1
ATOM 1486 C CA . VAL A 1 186 ? -0.957 2.471 -8.523 1 93.94 186 VAL A CA 1
ATOM 1487 C C . VAL A 1 186 ? -1.499 2.307 -9.945 1 93.94 186 VAL A C 1
ATOM 1489 O O . VAL A 1 186 ? -1.12 3.053 -10.852 1 93.94 186 VAL A O 1
ATOM 1492 N N . GLY A 1 187 ? -2.363 1.315 -10.141 1 95.88 187 GLY A N 1
ATOM 1493 C CA . GLY A 1 187 ? -3.014 1.146 -11.438 1 95.88 187 GLY A CA 1
ATOM 1494 C C . GLY A 1 187 ? -3.834 2.352 -11.852 1 95.88 187 GLY A C 1
ATOM 1495 O O . GLY A 1 187 ? -3.846 2.725 -13.023 1 95.88 187 GLY A O 1
ATOM 1496 N N . LEU A 1 188 ? -4.465 2.977 -10.914 1 93.81 188 LEU A N 1
ATOM 1497 C CA . LEU A 1 188 ? -5.332 4.117 -11.195 1 93.81 188 LEU A CA 1
ATOM 1498 C C . LEU A 1 188 ? -4.52 5.305 -11.695 1 93.81 188 LEU A C 1
ATOM 1500 O O . LEU A 1 188 ? -5.074 6.242 -12.273 1 93.81 188 LEU A O 1
ATOM 1504 N N . LYS A 1 189 ? -3.248 5.34 -11.445 1 90.56 189 LYS A N 1
ATOM 1505 C CA . LYS A 1 189 ? -2.367 6.418 -11.883 1 90.56 189 LYS A CA 1
ATOM 1506 C C . LYS A 1 189 ? -1.833 6.156 -13.289 1 90.56 189 LYS A C 1
ATOM 1508 O O . LYS A 1 189 ? -1.037 6.941 -13.812 1 90.56 189 LYS A O 1
ATOM 1513 N N . ARG A 1 190 ? -2.25 5.059 -13.883 1 94.31 190 ARG A N 1
ATOM 1514 C CA . ARG A 1 190 ? -1.825 4.664 -15.219 1 94.31 190 ARG A CA 1
ATOM 1515 C C . ARG A 1 190 ? -3.014 4.598 -16.172 1 94.31 190 ARG A C 1
ATOM 1517 O O . ARG A 1 190 ? -4.148 4.871 -15.781 1 94.31 190 ARG A O 1
ATOM 1524 N N . ASP A 1 191 ? -2.666 4.312 -17.469 1 94.94 191 ASP A N 1
ATOM 1525 C CA . ASP A 1 191 ? -3.76 4.18 -18.438 1 94.94 191 ASP A CA 1
ATOM 1526 C C . ASP A 1 191 ? -4.598 2.936 -18.141 1 94.94 191 ASP A C 1
ATOM 1528 O O . ASP A 1 191 ? -4.172 2.061 -17.391 1 94.94 191 ASP A O 1
ATOM 1532 N N . ARG A 1 192 ? -5.75 2.898 -18.703 1 94.94 192 ARG A N 1
ATOM 1533 C CA . ARG A 1 192 ? -6.727 1.853 -18.406 1 94.94 192 ARG A CA 1
ATOM 1534 C C . ARG A 1 192 ? -6.176 0.477 -18.766 1 94.94 192 ARG A C 1
ATOM 1536 O O . ARG A 1 192 ? -6.398 -0.496 -18.047 1 94.94 192 ARG A O 1
ATOM 1543 N N . LYS A 1 193 ? -5.488 0.381 -19.828 1 96.88 193 LYS A N 1
ATOM 1544 C CA . LYS A 1 193 ? -4.91 -0.893 -20.25 1 96.88 193 LYS A CA 1
ATOM 1545 C C . LYS A 1 193 ? -3.941 -1.425 -19.188 1 96.88 193 LYS A C 1
ATOM 1547 O O . LYS A 1 193 ? -3.986 -2.605 -18.844 1 96.88 193 LYS A O 1
ATOM 1552 N N . THR A 1 194 ? -3.09 -0.562 -18.703 1 96.81 194 THR A N 1
ATOM 1553 C CA . THR A 1 194 ? -2.133 -0.946 -17.672 1 96.81 194 THR A CA 1
ATOM 1554 C C . THR A 1 194 ? -2.854 -1.324 -16.375 1 96.81 194 THR A C 1
ATOM 1556 O O . THR A 1 194 ? -2.457 -2.271 -15.695 1 96.81 194 THR A O 1
ATOM 1559 N N . PHE A 1 195 ? -3.92 -0.571 -16.109 1 96.69 195 PHE A N 1
ATOM 1560 C CA . PHE A 1 195 ? -4.723 -0.911 -14.938 1 96.69 195 PHE A CA 1
ATOM 1561 C C . PHE A 1 195 ? -5.242 -2.34 -15.031 1 96.69 195 PHE A C 1
ATOM 1563 O O . PHE A 1 195 ? -5.133 -3.113 -14.078 1 96.69 195 PHE A O 1
ATOM 1570 N N . ASP A 1 196 ? -5.746 -2.697 -16.172 1 96.5 196 ASP A N 1
ATOM 1571 C CA . ASP A 1 196 ? -6.316 -4.023 -16.375 1 96.5 196 ASP A CA 1
ATOM 1572 C C . ASP A 1 196 ? -5.242 -5.105 -16.266 1 96.5 196 ASP A C 1
ATOM 1574 O O . ASP A 1 196 ? -5.488 -6.176 -15.711 1 96.5 196 ASP A O 1
ATOM 1578 N N . LEU A 1 197 ? -4.086 -4.84 -16.781 1 97.44 197 LEU A N 1
ATOM 1579 C CA . LEU A 1 197 ? -2.984 -5.789 -16.672 1 97.44 197 LEU A CA 1
ATOM 1580 C C . LEU A 1 197 ? -2.568 -5.988 -15.227 1 97.44 197 LEU A C 1
ATOM 1582 O O . LEU A 1 197 ? -2.275 -7.113 -14.812 1 97.44 197 LEU A O 1
ATOM 1586 N N . ILE A 1 198 ? -2.545 -4.945 -14.453 1 97.56 198 ILE A N 1
ATOM 1587 C CA . ILE A 1 198 ? -2.193 -5.031 -13.039 1 97.56 198 ILE A CA 1
ATOM 1588 C C . ILE A 1 198 ? -3.254 -5.84 -12.297 1 97.56 198 ILE A C 1
ATOM 1590 O O . ILE A 1 198 ? -2.928 -6.625 -11.406 1 97.56 198 ILE A O 1
ATOM 1594 N N . GLU A 1 199 ? -4.516 -5.652 -12.672 1 96.25 199 GLU A N 1
ATOM 1595 C CA . GLU A 1 199 ? -5.574 -6.469 -12.086 1 96.25 199 GLU A CA 1
ATOM 1596 C C . GLU A 1 199 ? -5.336 -7.953 -12.344 1 96.25 199 GLU A C 1
ATOM 1598 O O . GLU A 1 199 ? -5.52 -8.781 -11.453 1 96.25 199 GLU A O 1
ATOM 1603 N N . ASP A 1 200 ? -4.941 -8.258 -13.555 1 96.62 200 ASP A N 1
ATOM 1604 C CA . ASP A 1 200 ? -4.617 -9.641 -13.883 1 96.62 200 ASP A CA 1
ATOM 1605 C C . ASP A 1 200 ? -3.453 -10.148 -13.039 1 96.62 200 ASP A C 1
ATOM 1607 O O . ASP A 1 200 ? -3.459 -11.297 -12.594 1 96.62 200 ASP A O 1
ATOM 1611 N N . ASP A 1 201 ? -2.443 -9.297 -12.836 1 97.62 201 ASP A N 1
ATOM 1612 C CA . ASP A 1 201 ? -1.312 -9.648 -11.977 1 97.62 201 ASP A CA 1
ATOM 1613 C C . ASP A 1 201 ? -1.772 -9.969 -10.562 1 97.62 201 ASP A C 1
ATOM 1615 O O . ASP A 1 201 ? -1.347 -10.969 -9.977 1 97.62 201 ASP A O 1
ATOM 1619 N N . VAL A 1 202 ? -2.645 -9.141 -10.031 1 97.5 202 VAL A N 1
ATOM 1620 C CA . VAL A 1 202 ? -3.143 -9.32 -8.672 1 97.5 202 VAL A CA 1
ATOM 1621 C C . VAL A 1 202 ? -3.922 -10.625 -8.57 1 97.5 202 VAL A C 1
ATOM 1623 O O . VAL A 1 202 ? -3.777 -11.375 -7.598 1 97.5 202 VAL A O 1
ATOM 1626 N N . GLU A 1 203 ? -4.715 -10.844 -9.578 1 96.31 203 GLU A N 1
ATOM 1627 C CA . GLU A 1 203 ? -5.465 -12.094 -9.586 1 96.31 203 GLU A CA 1
ATOM 1628 C C . GLU A 1 203 ? -4.535 -13.305 -9.523 1 96.31 203 GLU A C 1
ATOM 1630 O O . GLU A 1 203 ? -4.754 -14.227 -8.742 1 96.31 203 GLU A O 1
ATOM 1635 N N . ALA A 1 204 ? -3.502 -13.32 -10.352 1 96.44 204 ALA A N 1
ATOM 1636 C CA . ALA A 1 204 ? -2.527 -14.414 -10.352 1 96.44 204 ALA A CA 1
ATOM 1637 C C . ALA A 1 204 ? -1.861 -14.555 -8.984 1 96.44 204 ALA A C 1
ATOM 1639 O O . ALA A 1 204 ? -1.687 -15.664 -8.492 1 96.44 204 ALA A O 1
ATOM 1640 N N . MET A 1 205 ? -1.544 -13.469 -8.398 1 97.75 205 MET A N 1
ATOM 1641 C CA . MET A 1 205 ? -0.889 -13.469 -7.09 1 97.75 205 MET A CA 1
ATOM 1642 C C . MET A 1 205 ? -1.834 -13.977 -6.008 1 97.75 205 MET A C 1
ATOM 1644 O O . MET A 1 205 ? -1.434 -14.766 -5.145 1 97.75 205 MET A O 1
ATOM 1648 N N . TRP A 1 206 ? -3.125 -13.523 -6.051 1 97.31 206 TRP A N 1
ATOM 1649 C CA . TRP A 1 206 ? -4.121 -13.977 -5.086 1 97.31 206 TRP A CA 1
ATOM 1650 C C . TRP A 1 206 ? -4.289 -15.492 -5.152 1 97.31 206 TRP A C 1
ATOM 1652 O O . TRP A 1 206 ? -4.336 -16.156 -4.121 1 97.31 206 TRP A O 1
ATOM 1662 N N . LEU A 1 207 ? -4.398 -15.977 -6.359 1 96.94 207 LEU A N 1
ATOM 1663 C CA . LEU A 1 207 ? -4.602 -17.406 -6.531 1 96.94 207 LEU A CA 1
ATOM 1664 C C . LEU A 1 207 ? -3.404 -18.203 -6.008 1 96.94 207 LEU A C 1
ATOM 1666 O O . LEU A 1 207 ? -3.57 -19.219 -5.332 1 96.94 207 LEU A O 1
ATOM 1670 N N . ALA A 1 208 ? -2.18 -17.719 -6.297 1 96.81 208 ALA A N 1
ATOM 1671 C CA . ALA A 1 208 ? -0.985 -18.391 -5.785 1 96.81 208 ALA A CA 1
ATOM 1672 C C . ALA A 1 208 ? -0.956 -18.359 -4.258 1 96.81 208 ALA A C 1
ATOM 1674 O O . ALA A 1 208 ? -0.481 -19.312 -3.627 1 96.81 208 ALA A O 1
ATOM 1675 N N . LEU A 1 209 ? -1.403 -17.297 -3.686 1 97.69 209 LEU A N 1
ATOM 1676 C CA . LEU A 1 209 ? -1.426 -17.094 -2.24 1 97.69 209 LEU A CA 1
ATOM 1677 C C . LEU A 1 209 ? -2.385 -18.078 -1.576 1 97.69 209 LEU A C 1
ATOM 1679 O O . LEU A 1 209 ? -2.033 -18.734 -0.584 1 97.69 209 LEU A O 1
ATOM 1683 N N . VAL A 1 210 ? -3.584 -18.281 -2.148 1 97.25 210 VAL A N 1
ATOM 1684 C CA . VAL A 1 210 ? -4.633 -18.922 -1.362 1 97.25 210 VAL A CA 1
ATOM 1685 C C . VAL A 1 210 ? -4.793 -20.375 -1.806 1 97.25 210 VAL A C 1
ATOM 1687 O O . VAL A 1 210 ? -5.289 -21.219 -1.047 1 97.25 210 VAL A O 1
ATOM 1690 N N . ASN A 1 211 ? -4.379 -20.75 -3.004 1 95.81 211 ASN A N 1
ATOM 1691 C CA . ASN A 1 211 ? -4.617 -22.094 -3.557 1 95.81 211 ASN A CA 1
ATOM 1692 C C . ASN A 1 211 ? -4.059 -23.172 -2.65 1 95.81 211 ASN A C 1
ATOM 1694 O O . ASN A 1 211 ? -4.699 -24.219 -2.449 1 95.81 211 ASN A O 1
ATOM 1698 N N . PRO A 1 212 ? -2.891 -22.984 -2.051 1 95.5 212 PRO A N 1
ATOM 1699 C CA . PRO A 1 212 ? -2.34 -24.031 -1.198 1 95.5 212 PRO A CA 1
ATOM 1700 C C . PRO A 1 212 ? -3.209 -24.328 0.023 1 95.5 212 PRO A C 1
ATOM 1702 O O . PRO A 1 212 ? -3.037 -25.344 0.681 1 95.5 212 PRO A O 1
ATOM 1705 N N . TYR A 1 213 ? -4.094 -23.453 0.265 1 96.25 213 TYR A N 1
ATOM 1706 C CA . TYR A 1 213 ? -4.875 -23.562 1.493 1 96.25 213 TYR A CA 1
ATOM 1707 C C . TYR A 1 213 ? -6.305 -24 1.193 1 96.25 213 TYR A C 1
ATOM 1709 O O . TYR A 1 213 ? -7.105 -24.188 2.109 1 96.25 213 TYR A O 1
ATOM 1717 N N . LEU A 1 214 ? -6.418 -24.109 -0.142 1 92 214 LEU A N 1
ATOM 1718 C CA . LEU A 1 214 ? -7.789 -24.438 -0.521 1 92 214 LEU A CA 1
ATOM 1719 C C . LEU A 1 214 ? -7.941 -25.922 -0.81 1 92 214 LEU A C 1
ATOM 1721 O O . LEU A 1 214 ? -6.992 -26.578 -1.25 1 92 214 LEU A O 1
ATOM 1725 N N . ASN A 1 215 ? -8.695 -26.703 -0.248 1 86 215 ASN A N 1
ATOM 1726 C CA . ASN A 1 215 ? -9.008 -28.125 -0.449 1 86 215 ASN A CA 1
ATOM 1727 C C . ASN A 1 215 ? -9.758 -28.344 -1.757 1 86 215 ASN A C 1
ATOM 1729 O O . ASN A 1 215 ? -10.844 -28.938 -1.759 1 86 215 ASN A O 1
ATOM 1733 N N . LEU A 1 216 ? -9.172 -27.75 -2.799 1 88.44 216 LEU A N 1
ATOM 1734 C CA . LEU A 1 216 ? -9.812 -27.875 -4.102 1 88.44 216 LEU A CA 1
ATOM 1735 C C . LEU A 1 216 ? -8.898 -28.594 -5.09 1 88.44 216 LEU A C 1
ATOM 1737 O O . LEU A 1 216 ? -7.68 -28.391 -5.066 1 88.44 216 LEU A O 1
ATOM 1741 N N . ASP A 1 217 ? -9.414 -29.5 -5.883 1 81.94 217 ASP A N 1
ATOM 1742 C CA . ASP A 1 217 ? -8.688 -30.219 -6.926 1 81.94 217 ASP A CA 1
ATOM 1743 C C . ASP A 1 217 ? -8.57 -29.375 -8.195 1 81.94 217 ASP A C 1
ATOM 1745 O O . ASP A 1 217 ? -9.43 -28.531 -8.469 1 81.94 217 ASP A O 1
ATOM 1749 N N . MET B 1 1 ? 5.672 25.469 -20.547 1 24.45 1 MET B N 1
ATOM 1750 C CA . MET B 1 1 ? 6.398 26.344 -19.625 1 24.45 1 MET B CA 1
ATOM 1751 C C . MET B 1 1 ? 6.496 25.703 -18.234 1 24.45 1 MET B C 1
ATOM 1753 O O . MET B 1 1 ? 5.48 25.516 -17.562 1 24.45 1 MET B O 1
ATOM 1757 N N . LYS B 1 2 ? 7.457 24.844 -18.031 1 32.62 2 LYS B N 1
ATOM 1758 C CA . LYS B 1 2 ? 7.816 24.016 -16.891 1 32.62 2 LYS B CA 1
ATOM 1759 C C . LYS B 1 2 ? 8.008 24.859 -15.633 1 32.62 2 LYS B C 1
ATOM 1761 O O . LYS B 1 2 ? 8.914 25.703 -15.57 1 32.62 2 LYS B O 1
ATOM 1766 N N . ARG B 1 3 ? 6.973 25.312 -14.953 1 36.22 3 ARG B N 1
ATOM 1767 C CA . ARG B 1 3 ? 7.164 26.234 -13.836 1 36.22 3 ARG B CA 1
ATOM 1768 C C . ARG B 1 3 ? 8.273 25.734 -12.914 1 36.22 3 ARG B C 1
ATOM 1770 O O . ARG B 1 3 ? 8.195 24.641 -12.367 1 36.22 3 ARG B O 1
ATOM 1777 N N . SER B 1 4 ? 9.477 26.172 -13.102 1 37 4 SER B N 1
ATOM 1778 C CA . SER B 1 4 ? 10.648 26.203 -12.227 1 37 4 SER B CA 1
ATOM 1779 C C . SER B 1 4 ? 10.242 26.391 -10.766 1 37 4 SER B C 1
ATOM 1781 O O . SER B 1 4 ? 9.359 27.203 -10.461 1 37 4 SER B O 1
ATOM 1783 N N . LEU B 1 5 ? 10.32 25.453 -10.016 1 39.69 5 LEU B N 1
ATOM 1784 C CA . LEU B 1 5 ? 10.133 25.75 -8.602 1 39.69 5 LEU B CA 1
ATOM 1785 C C . LEU B 1 5 ? 10.695 27.125 -8.258 1 39.69 5 LEU B C 1
ATOM 1787 O O . LEU B 1 5 ? 11.805 27.469 -8.68 1 39.69 5 LEU B O 1
ATOM 1791 N N . ASP B 1 6 ? 9.969 28.078 -7.941 1 38.72 6 ASP B N 1
ATOM 1792 C CA . ASP B 1 6 ? 10.445 29.438 -7.652 1 38.72 6 ASP B CA 1
ATOM 1793 C C . ASP B 1 6 ? 11.688 29.391 -6.77 1 38.72 6 ASP B C 1
ATOM 1795 O O . ASP B 1 6 ? 11.875 28.453 -5.992 1 38.72 6 ASP B O 1
ATOM 1799 N N . ARG B 1 7 ? 12.844 30.141 -6.957 1 40 7 ARG B N 1
ATOM 1800 C CA . ARG B 1 7 ? 14.156 30.328 -6.344 1 40 7 ARG B CA 1
ATOM 1801 C C . ARG B 1 7 ? 14.047 30.391 -4.824 1 40 7 ARG B C 1
ATOM 1803 O O . ARG B 1 7 ? 14.883 29.828 -4.113 1 40 7 ARG B O 1
ATOM 1810 N N . LYS B 1 8 ? 13.016 30.984 -4.289 1 41.84 8 LYS B N 1
ATOM 1811 C CA . LYS B 1 8 ? 12.859 31.234 -2.859 1 41.84 8 LYS B CA 1
ATOM 1812 C C . LYS B 1 8 ? 12.625 29.938 -2.098 1 41.84 8 LYS B C 1
ATOM 1814 O O . LYS B 1 8 ? 13.156 29.75 -1 1 41.84 8 LYS B O 1
ATOM 1819 N N . THR B 1 9 ? 11.766 29.031 -2.596 1 43.19 9 THR B N 1
ATOM 1820 C CA . THR B 1 9 ? 11.508 27.781 -1.897 1 43.19 9 THR B CA 1
ATOM 1821 C C . THR B 1 9 ? 12.727 26.859 -1.953 1 43.19 9 THR B C 1
ATOM 1823 O O . THR B 1 9 ? 12.953 26.062 -1.041 1 43.19 9 THR B O 1
ATOM 1826 N N . LYS B 1 10 ? 13.547 26.812 -3.016 1 41.16 10 LYS B N 1
ATOM 1827 C CA . LYS B 1 10 ? 14.828 26.125 -3.135 1 41.16 10 LYS B CA 1
ATOM 1828 C C . LYS B 1 10 ? 15.812 26.609 -2.076 1 41.16 10 LYS B C 1
ATOM 1830 O O . LYS B 1 10 ? 16.5 25.812 -1.453 1 41.16 10 LYS B O 1
ATOM 1835 N N . ILE B 1 11 ? 15.945 27.875 -1.852 1 43.59 11 ILE B N 1
ATOM 1836 C CA . ILE B 1 11 ? 16.859 28.531 -0.924 1 43.59 11 ILE B CA 1
ATOM 1837 C C . ILE B 1 11 ? 16.484 28.172 0.512 1 43.59 11 ILE B C 1
ATOM 1839 O O . ILE B 1 11 ? 17.375 27.969 1.357 1 43.59 11 ILE B O 1
ATOM 1843 N N . ALA B 1 12 ? 15.125 28.109 0.87 1 43.88 12 ALA B N 1
ATOM 1844 C CA . ALA B 1 12 ? 14.711 27.859 2.248 1 43.88 12 ALA B CA 1
ATOM 1845 C C . ALA B 1 12 ? 15.023 26.422 2.672 1 43.88 12 ALA B C 1
ATOM 1847 O O . ALA B 1 12 ? 15.016 26.109 3.865 1 43.88 12 ALA B O 1
ATOM 1848 N N . LEU B 1 13 ? 15.117 25.438 1.781 1 44.62 13 LEU B N 1
ATOM 1849 C CA . LEU B 1 13 ? 15.375 24.047 2.109 1 44.62 13 LEU B CA 1
ATOM 1850 C C . LEU B 1 13 ? 16.828 23.672 1.811 1 44.62 13 LEU B C 1
ATOM 1852 O O . LEU B 1 13 ? 17.219 22.516 1.982 1 44.62 13 LEU B O 1
ATOM 1856 N N . GLU B 1 14 ? 17.516 24.438 1.029 1 42.56 14 GLU B N 1
ATOM 1857 C CA . GLU B 1 14 ? 18.906 24.125 0.687 1 42.56 14 GLU B CA 1
ATOM 1858 C C . GLU B 1 14 ? 19.828 24.344 1.879 1 42.56 14 GLU B C 1
ATOM 1860 O O . GLU B 1 14 ? 19.703 25.344 2.594 1 42.56 14 GLU B O 1
ATOM 1865 N N . PRO B 1 15 ? 20.453 23.469 2.449 1 42.53 15 PRO B N 1
ATOM 1866 C CA . PRO B 1 15 ? 21.484 23.766 3.445 1 42.53 15 PRO B CA 1
ATOM 1867 C C . PRO B 1 15 ? 22.375 24.938 3.035 1 42.53 15 PRO B C 1
ATOM 1869 O O . PRO B 1 15 ? 22.609 25.156 1.843 1 42.53 15 PRO B O 1
ATOM 1872 N N . ARG B 1 16 ? 22.438 26.094 3.689 1 40.53 16 ARG B N 1
ATOM 1873 C CA . ARG B 1 16 ? 23.281 27.234 3.389 1 40.53 16 ARG B CA 1
ATOM 1874 C C . ARG B 1 16 ? 24.688 26.797 2.975 1 40.53 16 ARG B C 1
ATOM 1876 O O . ARG B 1 16 ? 25.234 27.312 2.002 1 40.53 16 ARG B O 1
ATOM 1883 N N . LYS B 1 17 ? 25.688 26.812 4.043 1 41.06 17 LYS B N 1
ATOM 1884 C CA . LYS B 1 17 ? 27.125 26.781 3.809 1 41.06 17 LYS B CA 1
ATOM 1885 C C . LYS B 1 17 ? 27.562 25.453 3.217 1 41.06 17 LYS B C 1
ATOM 1887 O O . LYS B 1 17 ? 27.016 24.406 3.562 1 41.06 17 LYS B O 1
ATOM 1892 N N . GLN B 1 18 ? 28.141 25.484 2.061 1 38.38 18 GLN B N 1
ATOM 1893 C CA . GLN B 1 18 ? 28.953 24.422 1.472 1 38.38 18 GLN B CA 1
ATOM 1894 C C . GLN B 1 18 ? 29.953 23.859 2.48 1 38.38 18 GLN B C 1
ATOM 1896 O O . GLN B 1 18 ? 30.984 24.484 2.734 1 38.38 18 GLN B O 1
ATOM 1901 N N . PRO B 1 19 ? 29.891 23.625 3.766 1 38.97 19 PRO B N 1
ATOM 1902 C CA . PRO B 1 19 ? 31 23.094 4.57 1 38.97 19 PRO B CA 1
ATOM 1903 C C . PRO B 1 19 ? 31.953 22.234 3.76 1 38.97 19 PRO B C 1
ATOM 1905 O O . PRO B 1 19 ? 31.578 21.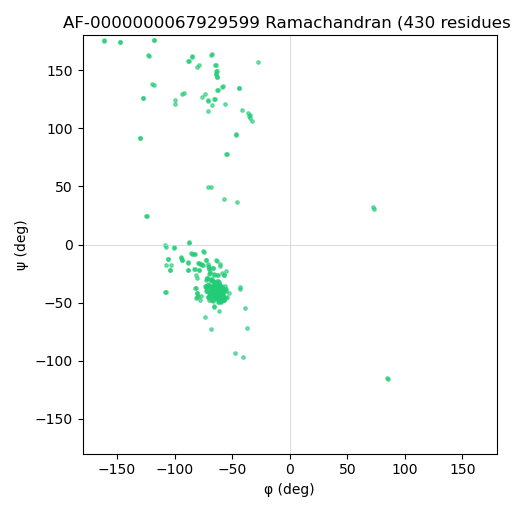719 2.705 1 38.97 19 PRO B O 1
ATOM 1908 N N . ARG B 1 20 ? 33.312 21.984 4.129 1 39.78 20 ARG B N 1
ATOM 1909 C CA . ARG B 1 20 ? 34.312 20.953 3.801 1 39.78 20 ARG B CA 1
ATOM 1910 C C . ARG B 1 20 ? 33.625 19.578 3.65 1 39.78 20 ARG B C 1
ATOM 1912 O O . ARG B 1 20 ? 32.906 19.141 4.547 1 39.78 20 ARG B O 1
ATOM 1919 N N . GLN B 1 21 ? 33.531 18.891 2.502 1 43.59 21 GLN B N 1
ATOM 1920 C CA . GLN B 1 21 ? 32.781 17.828 1.845 1 43.59 21 GLN B CA 1
ATOM 1921 C C . GLN B 1 21 ? 32.469 16.703 2.824 1 43.59 21 GLN B C 1
ATOM 1923 O O . GLN B 1 21 ? 31.328 16.219 2.869 1 43.59 21 GLN B O 1
ATOM 1928 N N . GLN B 1 22 ? 33.531 16.234 3.4 1 45.62 22 GLN B N 1
ATOM 1929 C CA . GLN B 1 22 ? 33.594 15.047 4.25 1 45.62 22 GLN B CA 1
ATOM 1930 C C . GLN B 1 22 ? 33.062 15.344 5.645 1 45.62 22 GLN B C 1
ATOM 1932 O O . GLN B 1 22 ? 32.375 14.5 6.25 1 45.62 22 GLN B O 1
ATOM 1937 N N . ARG B 1 23 ? 33.5 16.422 6.219 1 43.88 23 ARG B N 1
ATOM 1938 C CA . ARG B 1 23 ? 33.125 16.75 7.586 1 43.88 23 ARG B CA 1
ATOM 1939 C C . ARG B 1 23 ? 31.609 17 7.695 1 43.88 23 ARG B C 1
ATOM 1941 O O . ARG B 1 23 ? 30.984 16.672 8.711 1 43.88 23 ARG B O 1
ATOM 1948 N N . SER B 1 24 ? 31.047 17.719 6.754 1 57.66 24 SER B N 1
ATOM 1949 C CA . SER B 1 24 ? 29.609 17.984 6.641 1 57.66 24 SER B CA 1
ATOM 1950 C C . SER B 1 24 ? 28.797 16.703 6.594 1 57.66 24 SER B C 1
ATOM 1952 O O . SER B 1 24 ? 27.75 16.594 7.227 1 57.66 24 SER B O 1
ATOM 1954 N N . SER B 1 25 ? 29.531 15.758 6.191 1 76.75 25 SER B N 1
ATOM 1955 C CA . SER B 1 25 ? 28.859 14.461 6.098 1 76.75 25 SER B CA 1
ATOM 1956 C C . SER B 1 25 ? 28.797 13.773 7.457 1 76.75 25 SER B C 1
ATOM 1958 O O . SER B 1 25 ? 27.766 13.203 7.82 1 76.75 25 SER B O 1
ATOM 1960 N N . LYS B 1 26 ? 29.797 14.164 8.312 1 88.94 26 LYS B N 1
ATOM 1961 C CA . LYS B 1 26 ? 29.828 13.477 9.602 1 88.94 26 LYS B CA 1
ATOM 1962 C C . LYS B 1 26 ? 28.781 14.062 10.555 1 88.94 26 LYS B C 1
ATOM 1964 O O . LYS B 1 26 ? 28.141 13.328 11.312 1 88.94 26 LYS B O 1
ATOM 1969 N N . VAL B 1 27 ? 28.75 15.43 10.539 1 92.81 27 VAL B N 1
ATOM 1970 C CA . VAL B 1 27 ? 27.766 16.078 11.414 1 92.81 27 VAL B CA 1
ATOM 1971 C C . VAL B 1 27 ? 26.359 15.695 10.984 1 92.81 27 VAL B C 1
ATOM 1973 O O . VAL B 1 27 ? 25.516 15.398 11.828 1 92.81 27 VAL B O 1
ATOM 1976 N N . VAL B 1 28 ? 26.156 15.688 9.734 1 94.25 28 VAL B N 1
ATOM 1977 C CA . VAL B 1 28 ? 24.859 15.289 9.211 1 94.25 28 VAL B CA 1
ATOM 1978 C C . VAL B 1 28 ? 24.547 13.852 9.641 1 94.25 28 VAL B C 1
ATOM 1980 O O . VAL B 1 28 ? 23.453 13.57 10.109 1 94.25 28 VAL B O 1
ATOM 1983 N N . ASP B 1 29 ? 25.531 13.055 9.555 1 94.25 29 ASP B N 1
ATOM 1984 C CA . ASP B 1 29 ? 25.344 11.664 9.953 1 94.25 29 ASP B CA 1
ATOM 1985 C C . ASP B 1 29 ? 25.016 11.555 11.438 1 94.25 29 ASP B C 1
ATOM 1987 O O . ASP B 1 29 ? 24.156 10.758 11.828 1 94.25 29 ASP B O 1
ATOM 1991 N N . ARG B 1 30 ? 25.641 12.375 12.148 1 94.56 30 ARG B N 1
ATOM 1992 C CA . ARG B 1 30 ? 25.391 12.383 13.586 1 94.56 30 ARG B CA 1
ATOM 1993 C C . ARG B 1 30 ? 23.953 12.805 13.883 1 94.56 30 ARG B C 1
ATOM 1995 O O . ARG B 1 30 ? 23.297 12.227 14.75 1 94.56 30 ARG B O 1
ATOM 2002 N N . ILE B 1 31 ? 23.562 13.797 13.203 1 95.94 31 ILE B N 1
ATOM 2003 C CA . ILE B 1 31 ? 22.203 14.289 13.375 1 95.94 31 ILE B CA 1
ATOM 2004 C C . ILE B 1 31 ? 21.203 13.211 12.969 1 95.94 31 ILE B C 1
ATOM 2006 O O . ILE B 1 31 ? 20.266 12.914 13.711 1 95.94 31 ILE B O 1
ATOM 2010 N N . LEU B 1 32 ? 21.438 12.602 11.883 1 93.56 32 LEU B N 1
ATOM 2011 C CA . LEU B 1 32 ? 20.531 11.586 11.367 1 93.56 32 LEU B CA 1
ATOM 2012 C C . LEU B 1 32 ? 20.531 10.352 12.266 1 93.56 32 LEU B C 1
ATOM 2014 O O . LEU B 1 32 ? 19.469 9.766 12.523 1 93.56 32 LEU B O 1
ATOM 2018 N N . ASP B 1 33 ? 21.688 9.969 12.734 1 93.5 33 ASP B N 1
ATOM 2019 C CA . ASP B 1 33 ? 21.781 8.828 13.641 1 93.5 33 ASP B CA 1
ATOM 2020 C C . ASP B 1 33 ? 21.016 9.102 14.938 1 93.5 33 ASP B C 1
ATOM 2022 O O . ASP B 1 33 ? 20.328 8.219 15.453 1 93.5 33 ASP B O 1
ATOM 2026 N N . ALA B 1 34 ? 21.188 10.297 15.383 1 95.06 34 ALA B N 1
ATOM 2027 C CA . ALA B 1 34 ? 20.469 10.695 16.578 1 95.06 34 ALA B CA 1
ATOM 2028 C C . ALA B 1 34 ? 18.953 10.633 16.359 1 95.06 34 ALA B C 1
ATOM 2030 O O . ALA B 1 34 ? 18.219 10.133 17.219 1 95.06 34 ALA B O 1
ATOM 2031 N N . ALA B 1 35 ? 18.531 11.188 15.242 1 92.25 35 ALA B N 1
ATOM 2032 C CA . ALA B 1 35 ? 17.109 11.172 14.906 1 92.25 35 ALA B CA 1
ATOM 2033 C C . ALA B 1 35 ? 16.578 9.742 14.836 1 92.25 35 ALA B C 1
ATOM 2035 O O . ALA B 1 35 ? 15.508 9.438 15.352 1 92.25 35 ALA B O 1
ATOM 2036 N N . LEU B 1 36 ? 17.312 8.883 14.219 1 89.38 36 LEU B N 1
ATOM 2037 C CA . LEU B 1 36 ? 16.922 7.484 14.07 1 89.38 36 LEU B CA 1
ATOM 2038 C C . LEU B 1 36 ? 16.812 6.809 15.43 1 89.38 36 LEU B C 1
ATOM 2040 O O . LEU B 1 36 ? 15.844 6.082 15.688 1 89.38 36 LEU B O 1
ATOM 2044 N N . ILE B 1 37 ? 17.734 7.051 16.297 1 90.56 37 ILE B N 1
ATOM 2045 C CA . ILE B 1 37 ? 17.734 6.477 17.641 1 90.56 37 ILE B CA 1
ATOM 2046 C C . ILE B 1 37 ? 16.5 6.949 18.406 1 90.56 37 ILE B C 1
ATOM 2048 O O . ILE B 1 37 ? 15.828 6.148 19.062 1 90.56 37 ILE B O 1
ATOM 2052 N N . LEU B 1 38 ? 16.219 8.195 18.297 1 90.75 38 LEU B N 1
ATOM 2053 C CA . LEU B 1 38 ? 15.086 8.758 19.016 1 90.75 38 LEU B CA 1
ATOM 2054 C C . LEU B 1 38 ? 13.766 8.18 18.5 1 90.75 38 LEU B C 1
ATOM 2056 O O . LEU B 1 38 ? 12.844 7.949 19.281 1 90.75 38 LEU B O 1
ATOM 2060 N N . THR B 1 39 ? 13.672 8.039 17.156 1 86.06 39 THR B N 1
ATOM 2061 C CA . THR B 1 39 ? 12.461 7.438 16.609 1 86.06 39 THR B CA 1
ATOM 2062 C C . THR B 1 39 ? 12.258 6.027 17.172 1 86.06 39 THR B C 1
ATOM 2064 O O . THR B 1 39 ? 11.125 5.609 17.406 1 86.06 39 THR B O 1
ATOM 2067 N N . ARG B 1 40 ? 13.266 5.324 17.344 1 82.81 40 ARG B N 1
ATOM 2068 C CA . ARG B 1 40 ? 13.203 3.973 17.891 1 82.81 40 ARG B CA 1
ATOM 2069 C C . ARG B 1 40 ? 12.75 4 19.344 1 82.81 40 ARG B C 1
ATOM 2071 O O . ARG B 1 40 ? 11.977 3.141 19.781 1 82.81 40 ARG B O 1
ATOM 2078 N N . GLU B 1 41 ? 13.203 5.023 20.031 1 84.06 41 GLU B N 1
ATOM 2079 C CA . GLU B 1 41 ? 12.938 5.121 21.469 1 84.06 41 GLU B CA 1
ATOM 2080 C C . GLU B 1 41 ? 11.539 5.676 21.734 1 84.06 41 GLU B C 1
ATOM 2082 O O . GLU B 1 41 ? 10.875 5.281 22.688 1 84.06 41 GLU B O 1
ATOM 2087 N N . GLN B 1 42 ? 11.125 6.617 20.906 1 77.44 42 GLN B N 1
ATOM 2088 C CA . GLN B 1 42 ? 9.906 7.371 21.188 1 77.44 42 GLN B CA 1
ATOM 2089 C C . GLN B 1 42 ? 8.695 6.738 20.5 1 77.44 42 GLN B C 1
ATOM 2091 O O . GLN B 1 42 ? 7.555 7.043 20.844 1 77.44 42 GLN B O 1
ATOM 2096 N N . GLY B 1 43 ? 8.961 5.867 19.625 1 67.31 43 GLY B N 1
ATOM 2097 C CA . GLY B 1 43 ? 7.84 5.195 19 1 67.31 43 GLY B CA 1
ATOM 2098 C C . GLY B 1 43 ? 7.262 5.969 17.828 1 67.31 43 GLY B C 1
ATOM 2099 O O . GLY B 1 43 ? 7.98 6.328 16.891 1 67.31 43 GLY B O 1
ATOM 2100 N N . THR B 1 44 ? 5.934 6.445 17.984 1 63.53 44 THR B N 1
ATOM 2101 C CA . THR B 1 44 ? 5.18 6.926 16.828 1 63.53 44 THR B CA 1
ATOM 2102 C C . THR B 1 44 ? 5.309 8.438 16.703 1 63.53 44 THR B C 1
ATOM 2104 O O . THR B 1 44 ? 4.996 9 15.641 1 63.53 44 THR B O 1
ATOM 2107 N N . LYS B 1 45 ? 5.832 9.117 17.656 1 71.44 45 LYS B N 1
ATOM 2108 C CA . LYS B 1 45 ? 5.938 10.57 17.594 1 71.44 45 LYS B CA 1
ATOM 2109 C C . LYS B 1 45 ? 7.289 11 17.031 1 71.44 45 LYS B C 1
ATOM 2111 O O . LYS B 1 45 ? 8.328 10.469 17.422 1 71.44 45 LYS B O 1
ATOM 2116 N N . ALA B 1 46 ? 7.191 11.859 16.062 1 78.06 46 ALA B N 1
ATOM 2117 C CA . ALA B 1 46 ? 8.438 12.391 15.5 1 78.06 46 ALA B CA 1
ATOM 2118 C C . ALA B 1 46 ? 9.219 13.164 16.547 1 78.06 46 ALA B C 1
ATOM 2120 O O . ALA B 1 46 ? 8.648 13.945 17.312 1 78.06 46 ALA B O 1
ATOM 2121 N N . PRO B 1 47 ? 10.484 12.875 16.609 1 87.81 47 PRO B N 1
ATOM 2122 C CA . PRO B 1 47 ? 11.305 13.633 17.562 1 87.81 47 PRO B CA 1
ATOM 2123 C C . PRO B 1 47 ? 11.391 15.117 17.203 1 87.81 47 PRO B C 1
ATOM 2125 O O . PRO B 1 47 ? 11.305 15.477 16.016 1 87.81 47 PRO B O 1
ATOM 2128 N N . THR B 1 48 ? 11.641 15.914 18.266 1 90.94 48 THR B N 1
ATOM 2129 C CA . THR B 1 48 ? 11.82 17.344 18.047 1 90.94 48 THR B CA 1
ATOM 2130 C C . THR B 1 48 ? 13.258 17.672 17.672 1 90.94 48 THR B C 1
ATOM 2132 O O . THR B 1 48 ? 14.164 16.875 17.922 1 90.94 48 THR B O 1
ATOM 2135 N N . THR B 1 49 ? 13.336 18.828 17.125 1 94.06 49 THR B N 1
ATOM 2136 C CA . THR B 1 49 ? 14.688 19.281 16.781 1 94.06 49 THR B CA 1
ATOM 2137 C C . THR B 1 49 ? 15.547 19.406 18.031 1 94.06 49 THR B C 1
ATOM 2139 O O . THR B 1 49 ? 16.734 19.047 18.016 1 94.06 49 THR B O 1
ATOM 2142 N N . LEU B 1 50 ? 14.984 19.875 19.031 1 95.19 50 LEU B N 1
ATOM 2143 C CA . LEU B 1 50 ? 15.703 20.016 20.297 1 95.19 50 LEU B CA 1
ATOM 2144 C C . LEU B 1 50 ? 16.203 18.656 20.797 1 95.19 50 LEU B C 1
ATOM 2146 O O . LEU B 1 50 ? 17.359 18.531 21.188 1 95.19 50 LEU B O 1
ATOM 2150 N N . ALA B 1 51 ? 15.375 17.688 20.828 1 95.62 51 ALA B N 1
ATOM 2151 C CA . ALA B 1 51 ? 15.734 16.344 21.281 1 95.62 51 ALA B CA 1
ATOM 2152 C C . ALA B 1 51 ? 16.828 15.75 20.391 1 95.62 51 ALA B C 1
ATOM 2154 O O . ALA B 1 51 ? 17.75 15.109 20.891 1 95.62 51 ALA B O 1
ATOM 2155 N N . ILE B 1 52 ? 16.672 15.922 19.109 1 96.5 52 ILE B N 1
ATOM 2156 C CA . ILE B 1 52 ? 17.656 15.414 18.156 1 96.5 52 ILE B CA 1
ATOM 2157 C C . ILE B 1 52 ? 19 16.078 18.406 1 96.5 52 ILE B C 1
ATOM 2159 O O . ILE B 1 52 ? 20.031 15.406 18.438 1 96.5 52 ILE B O 1
ATOM 2163 N N . ALA B 1 53 ? 18.969 17.391 18.609 1 97.25 53 ALA B N 1
ATOM 2164 C CA . ALA B 1 53 ? 20.188 18.141 18.875 1 97.25 53 ALA B CA 1
ATOM 2165 C C . ALA B 1 53 ? 20.875 17.609 20.141 1 97.25 53 ALA B C 1
ATOM 2167 O O . ALA B 1 53 ? 22.078 17.328 20.125 1 97.25 53 ALA B O 1
ATOM 2168 N N . GLN B 1 54 ? 20.141 17.438 21.156 1 97.12 54 GLN B N 1
ATOM 2169 C CA . GLN B 1 54 ? 20.672 16.969 22.422 1 97.12 54 GLN B CA 1
ATOM 2170 C C . GLN B 1 54 ? 21.297 15.578 22.281 1 97.12 54 GLN B C 1
ATOM 2172 O O . GLN B 1 54 ? 22.406 15.336 22.75 1 97.12 54 GLN B O 1
ATOM 2177 N N . ARG B 1 55 ? 20.609 14.734 21.625 1 96.19 55 ARG B N 1
ATOM 2178 C CA . ARG B 1 55 ? 21.094 13.375 21.438 1 96.19 55 ARG B CA 1
ATOM 2179 C C . ARG B 1 55 ? 22.359 13.367 20.578 1 96.19 55 ARG B C 1
ATOM 2181 O O . ARG B 1 55 ? 23.25 12.539 20.781 1 96.19 55 ARG B O 1
ATOM 2188 N N . ALA B 1 56 ? 22.438 14.273 19.688 1 96.81 56 ALA B N 1
ATOM 2189 C CA . ALA B 1 56 ? 23.562 14.367 18.781 1 96.81 56 ALA B CA 1
ATOM 2190 C C . ALA B 1 56 ? 24.734 15.094 19.422 1 96.81 56 ALA B C 1
ATOM 2192 O O . ALA B 1 56 ? 25.828 15.188 18.844 1 96.81 56 ALA B O 1
ATOM 2193 N N . GLY B 1 57 ? 24.531 15.656 20.562 1 97 57 GLY B N 1
ATOM 2194 C CA . GLY B 1 57 ? 25.562 16.422 21.234 1 97 57 GLY B CA 1
ATOM 2195 C C . GLY B 1 57 ? 25.828 17.766 20.562 1 97 57 GLY B C 1
ATOM 2196 O O . GLY B 1 57 ? 26.984 18.219 20.5 1 97 57 GLY B O 1
ATOM 2197 N N . LEU B 1 58 ? 24.828 18.25 20.047 1 96.94 58 LEU B N 1
ATOM 2198 C CA . LEU B 1 58 ? 24.922 19.531 19.344 1 96.94 58 LEU B CA 1
ATOM 2199 C C . LEU B 1 58 ? 23.953 20.547 19.938 1 96.94 58 LEU B C 1
ATOM 2201 O O . LEU B 1 58 ? 23.031 20.188 20.672 1 96.94 58 LEU B O 1
ATOM 2205 N N . SER B 1 59 ? 24.203 21.828 19.625 1 96 59 SER B N 1
ATOM 2206 C CA . SER B 1 59 ? 23.203 22.844 19.922 1 96 59 SER B CA 1
ATOM 2207 C C . SER B 1 59 ? 22.109 22.859 18.859 1 96 59 SER B C 1
ATOM 2209 O O . SER B 1 59 ? 22.328 22.438 17.719 1 96 59 SER B O 1
ATOM 2211 N N . VAL B 1 60 ? 20.953 23.297 19.312 1 95.5 60 VAL B N 1
ATOM 2212 C CA . VAL B 1 60 ? 19.859 23.422 18.359 1 95.5 60 VAL B CA 1
ATOM 2213 C C . VAL B 1 60 ? 20.266 24.328 17.203 1 95.5 60 VAL B C 1
ATOM 2215 O O . VAL B 1 60 ? 19.938 24.062 16.047 1 95.5 60 VAL B O 1
ATOM 2218 N N . GLY B 1 61 ? 21.047 25.344 17.484 1 94.69 61 GLY B N 1
ATOM 2219 C CA . GLY B 1 61 ? 21.562 26.234 16.469 1 94.69 61 GLY B CA 1
ATOM 2220 C C . GLY B 1 61 ? 22.438 25.547 15.445 1 94.69 61 GLY B C 1
ATOM 2221 O O . GLY B 1 61 ? 22.344 25.812 14.242 1 94.69 61 GLY B O 1
ATOM 2222 N N . SER B 1 62 ? 23.281 24.703 15.938 1 94.69 62 SER B N 1
ATOM 2223 C CA . SER B 1 62 ? 24.156 23.938 15.062 1 94.69 62 SER B CA 1
ATOM 2224 C C . SER B 1 62 ? 23.359 23.062 14.109 1 94.69 62 SER B C 1
ATOM 2226 O O . SER B 1 62 ? 23.688 22.938 12.93 1 94.69 62 SER B O 1
ATOM 2228 N N . VAL B 1 63 ? 22.281 22.391 14.617 1 96.44 63 VAL B N 1
ATOM 2229 C CA . VAL B 1 63 ? 21.438 21.547 13.789 1 96.44 63 VAL B CA 1
ATOM 2230 C C . VAL B 1 63 ? 20.781 22.375 12.695 1 96.44 63 VAL B C 1
ATOM 2232 O O . VAL B 1 63 ? 20.719 21.938 11.539 1 96.44 63 VAL B O 1
ATOM 2235 N N . TYR B 1 64 ? 20.406 23.594 13.008 1 94.94 64 TYR B N 1
ATOM 2236 C CA . TYR B 1 64 ? 19.703 24.469 12.086 1 94.94 64 TYR B CA 1
ATOM 2237 C C . TYR B 1 64 ? 20.625 24.922 10.961 1 94.94 64 TYR B C 1
ATOM 2239 O O . TYR B 1 64 ? 20.156 25.359 9.906 1 94.94 64 TYR B O 1
ATOM 2247 N N . GLN B 1 65 ? 21.906 24.828 11.172 1 94.44 65 GLN B N 1
ATOM 2248 C CA . GLN B 1 65 ? 22.844 25.125 10.102 1 94.44 65 GLN B CA 1
ATOM 2249 C C . GLN B 1 65 ? 22.734 24.109 8.969 1 94.44 65 GLN B C 1
ATOM 2251 O O . GLN B 1 65 ? 23.031 24.406 7.816 1 94.44 65 GLN B O 1
ATOM 2256 N N . TYR B 1 66 ? 22.266 22.969 9.375 1 94.81 66 TYR B N 1
ATOM 2257 C CA . TYR B 1 66 ? 22.219 21.891 8.398 1 94.81 66 TYR B CA 1
ATOM 2258 C C . TYR B 1 66 ? 20.781 21.609 7.984 1 94.81 66 TYR B C 1
ATOM 2260 O O . TYR B 1 66 ? 20.516 21.281 6.824 1 94.81 66 TYR B O 1
ATOM 2268 N N . PHE B 1 67 ? 19.859 21.625 8.945 1 95.69 67 PHE B N 1
ATOM 2269 C CA . PHE B 1 67 ? 18.453 21.328 8.688 1 95.69 67 PHE B CA 1
ATOM 2270 C C . PHE B 1 67 ? 17.562 22.438 9.227 1 95.69 67 PHE B C 1
ATOM 2272 O O . PHE B 1 67 ? 17.594 22.75 10.414 1 95.69 67 PHE B O 1
ATOM 2279 N N . PRO B 1 68 ? 16.734 22.953 8.344 1 92.81 68 PRO B N 1
ATOM 2280 C CA . PRO B 1 68 ? 15.898 24.094 8.766 1 92.81 68 PRO B CA 1
ATOM 2281 C C . PRO B 1 68 ? 14.836 23.688 9.781 1 92.81 68 PRO B C 1
ATOM 2283 O O . PRO B 1 68 ? 14.312 24.547 10.508 1 92.81 68 PRO B O 1
ATOM 2286 N N . ASN B 1 69 ? 14.445 22.422 9.797 1 89.06 69 ASN B N 1
ATOM 2287 C CA . ASN B 1 69 ? 13.43 21.922 10.711 1 89.06 69 ASN B CA 1
ATOM 2288 C C . ASN B 1 69 ? 13.492 20.406 10.852 1 89.06 69 ASN B C 1
ATOM 2290 O O . ASN B 1 69 ? 14.289 19.75 10.18 1 89.06 69 ASN B O 1
ATOM 2294 N N . LYS B 1 70 ? 12.656 19.906 11.727 1 88.25 70 LYS B N 1
ATOM 2295 C CA . LYS B 1 70 ? 12.672 18.469 11.992 1 88.25 70 LYS B CA 1
ATOM 2296 C C . LYS B 1 70 ? 12.18 17.672 10.789 1 88.25 70 LYS B C 1
ATOM 2298 O O . LYS B 1 70 ? 12.625 16.547 10.555 1 88.25 70 LYS B O 1
ATOM 2303 N N . GLU B 1 71 ? 11.297 18.219 9.961 1 84.06 71 GLU B N 1
ATOM 2304 C CA . GLU B 1 71 ? 10.797 17.531 8.773 1 84.06 71 GLU B CA 1
ATOM 2305 C C . GLU B 1 71 ? 11.914 17.297 7.766 1 84.06 71 GLU B C 1
ATOM 2307 O O . GLU B 1 71 ? 11.953 16.25 7.113 1 84.06 71 GLU B O 1
ATOM 2312 N N . ALA B 1 72 ? 12.742 18.234 7.695 1 87.38 72 ALA B N 1
ATOM 2313 C CA . ALA B 1 72 ? 13.875 18.094 6.789 1 87.38 72 ALA B CA 1
ATOM 2314 C C . ALA B 1 72 ? 14.797 16.953 7.234 1 87.38 72 ALA B C 1
ATOM 2316 O O . ALA B 1 72 ? 15.359 16.234 6.402 1 87.38 72 ALA B O 1
ATOM 2317 N N . ILE B 1 73 ? 14.93 16.812 8.5 1 90.56 73 ILE B N 1
ATOM 2318 C CA . ILE B 1 73 ? 15.734 15.719 9.047 1 90.56 73 ILE B CA 1
ATOM 2319 C C . ILE B 1 73 ? 15.086 14.383 8.711 1 90.56 73 ILE B C 1
ATOM 2321 O O . ILE B 1 73 ? 15.758 13.461 8.234 1 90.56 73 ILE B O 1
ATOM 2325 N N . LEU B 1 74 ? 13.852 14.312 8.891 1 86.19 74 LEU B N 1
ATOM 2326 C CA . LEU B 1 74 ? 13.117 13.078 8.648 1 86.19 74 LEU B CA 1
ATOM 2327 C C . LEU B 1 74 ? 13.102 12.742 7.156 1 86.19 74 LEU B C 1
ATOM 2329 O O . LEU B 1 74 ? 13.18 11.57 6.781 1 86.19 74 LEU B O 1
ATOM 2333 N N . LEU B 1 75 ? 12.977 13.75 6.379 1 84.25 75 LEU B N 1
ATOM 2334 C CA . LEU B 1 75 ? 13.039 13.555 4.938 1 84.25 75 LEU B CA 1
ATOM 2335 C C . LEU B 1 75 ? 14.383 12.961 4.523 1 84.25 75 LEU B C 1
ATOM 2337 O O . LEU B 1 75 ? 14.438 12.078 3.666 1 84.25 75 LEU B O 1
ATOM 2341 N N . GLU B 1 76 ? 15.367 13.461 5.168 1 89.31 76 GLU B N 1
ATOM 2342 C CA . GLU B 1 76 ? 16.688 12.938 4.848 1 89.31 76 GLU B CA 1
ATOM 2343 C C . GLU B 1 76 ? 16.859 11.5 5.324 1 89.31 76 GLU B C 1
ATOM 2345 O O . GLU B 1 76 ? 17.516 10.695 4.676 1 89.31 76 GLU B O 1
ATOM 2350 N N . LEU B 1 77 ? 16.297 11.164 6.457 1 88.81 77 LEU B N 1
ATOM 2351 C CA . LEU B 1 77 ? 16.281 9.773 6.898 1 88.81 77 LEU B CA 1
ATOM 2352 C C . LEU B 1 77 ? 15.539 8.898 5.887 1 88.81 77 LEU B C 1
ATOM 2354 O O . LEU B 1 77 ? 15.984 7.789 5.586 1 88.81 77 LEU B O 1
ATOM 2358 N N . GLY B 1 78 ? 14.469 9.406 5.395 1 86.06 78 GLY B N 1
ATOM 2359 C CA . GLY B 1 78 ? 13.734 8.703 4.352 1 86.06 78 GLY B CA 1
ATOM 2360 C C . GLY B 1 78 ? 14.555 8.484 3.092 1 86.06 78 GLY B C 1
ATOM 2361 O O . GLY B 1 78 ? 14.508 7.406 2.498 1 86.06 78 GLY B O 1
ATOM 2362 N N . ARG B 1 79 ? 15.281 9.477 2.725 1 86.88 79 ARG B N 1
ATOM 2363 C CA . ARG B 1 79 ? 16.141 9.367 1.548 1 86.88 79 ARG B CA 1
ATOM 2364 C C . ARG B 1 79 ? 17.188 8.289 1.741 1 86.88 79 ARG B C 1
ATOM 2366 O O . ARG B 1 79 ? 17.484 7.52 0.82 1 86.88 79 ARG B O 1
ATOM 2373 N N . ARG B 1 80 ? 17.75 8.32 2.883 1 87 80 ARG B N 1
ATOM 2374 C CA . ARG B 1 80 ? 18.75 7.301 3.201 1 87 80 ARG B CA 1
ATOM 2375 C C . ARG B 1 80 ? 18.141 5.902 3.139 1 87 80 ARG B C 1
ATOM 2377 O O . ARG B 1 80 ? 18.766 4.973 2.623 1 87 80 ARG B O 1
ATOM 2384 N N . TRP B 1 81 ? 17.047 5.746 3.66 1 87.81 81 TRP B N 1
ATOM 2385 C CA . TRP B 1 81 ? 16.328 4.473 3.621 1 87.81 81 TRP B CA 1
ATOM 2386 C C . TRP B 1 81 ? 16.047 4.051 2.184 1 87.81 81 TRP B C 1
ATOM 2388 O O . TRP B 1 81 ? 16.359 2.924 1.79 1 87.81 81 TRP B O 1
ATOM 2398 N N . LEU B 1 82 ? 15.523 4.969 1.396 1 87.62 82 LEU B N 1
ATOM 2399 C CA . LEU B 1 82 ? 15.18 4.684 0.008 1 87.62 82 LEU B CA 1
ATOM 2400 C C . LEU B 1 82 ? 16.422 4.332 -0.804 1 87.62 82 LEU B C 1
ATOM 2402 O O . LEU B 1 82 ? 16.359 3.482 -1.696 1 87.62 82 LEU B O 1
ATOM 2406 N N . SER B 1 83 ? 17.531 4.949 -0.461 1 89.06 83 SER B N 1
ATOM 2407 C CA . SER B 1 83 ? 18.766 4.781 -1.225 1 89.06 83 SER B CA 1
ATOM 2408 C C . SER B 1 83 ? 19.375 3.402 -0.993 1 89.06 83 SER B C 1
ATOM 2410 O O . SER B 1 83 ? 20.25 2.973 -1.742 1 89.06 83 SER B O 1
ATOM 2412 N N . SER B 1 84 ? 18.922 2.709 -0.012 1 89.81 84 SER B N 1
ATOM 2413 C CA . SER B 1 84 ? 19.469 1.398 0.327 1 89.81 84 SER B CA 1
ATOM 2414 C C . SER B 1 84 ? 18.953 0.323 -0.622 1 89.81 84 SER B C 1
ATOM 2416 O O . SER B 1 84 ? 19.531 -0.752 -0.734 1 89.81 84 SER B O 1
ATOM 2418 N N . PHE B 1 85 ? 17.875 0.528 -1.392 1 92 85 PHE B N 1
ATOM 2419 C CA . PHE B 1 85 ? 17.219 -0.5 -2.188 1 92 85 PHE B CA 1
ATOM 2420 C C . PHE B 1 85 ? 17.969 -0.736 -3.494 1 92 85 PHE B C 1
ATOM 2422 O O . PHE B 1 85 ? 18.25 -1.881 -3.859 1 92 85 PHE B O 1
ATOM 2429 N N . PRO B 1 86 ? 18.344 0.36 -4.133 1 91.88 86 PRO B N 1
ATOM 2430 C CA . PRO B 1 86 ? 19 0.158 -5.43 1 91.88 86 PRO B CA 1
ATOM 2431 C C . PRO B 1 86 ? 20.234 -0.724 -5.332 1 91.88 86 PRO B C 1
ATOM 2433 O O . PRO B 1 86 ? 20.453 -1.597 -6.18 1 91.88 86 PRO B O 1
ATOM 2436 N N . GLU B 1 87 ? 20.969 -0.535 -4.27 1 89.06 87 GLU B N 1
ATOM 2437 C CA . GLU B 1 87 ? 22.203 -1.301 -4.141 1 89.06 87 GLU B CA 1
ATOM 2438 C C . GLU B 1 87 ? 21.922 -2.791 -3.986 1 89.06 87 GLU B C 1
ATOM 2440 O O . GLU B 1 87 ? 22.609 -3.625 -4.574 1 89.06 87 GLU B O 1
ATOM 2445 N N . VAL B 1 88 ? 20.984 -3.121 -3.262 1 92.19 88 VAL B N 1
ATOM 2446 C CA . VAL B 1 88 ? 20.641 -4.512 -2.986 1 92.19 88 VAL B CA 1
ATOM 2447 C C . VAL B 1 88 ? 20.141 -5.184 -4.266 1 92.19 88 VAL B C 1
ATOM 2449 O O . VAL B 1 88 ? 20.531 -6.316 -4.57 1 92.19 88 VAL B O 1
ATOM 2452 N N . ILE B 1 89 ? 19.328 -4.547 -5.082 1 93.75 89 ILE B N 1
ATOM 2453 C CA . ILE B 1 89 ? 18.766 -5.109 -6.309 1 93.75 89 ILE B CA 1
ATOM 2454 C C . ILE B 1 89 ? 19.859 -5.199 -7.371 1 93.75 89 ILE B C 1
ATOM 2456 O O . ILE B 1 89 ? 19.969 -6.207 -8.078 1 93.75 89 ILE B O 1
ATOM 2460 N N . ALA B 1 90 ? 20.703 -4.148 -7.41 1 93.44 90 ALA B N 1
ATOM 2461 C CA . ALA B 1 90 ? 21.781 -4.102 -8.391 1 93.44 90 ALA B CA 1
ATOM 2462 C C . ALA B 1 90 ? 22.75 -5.266 -8.188 1 93.44 90 ALA B C 1
ATOM 2464 O O . ALA B 1 90 ? 23.312 -5.785 -9.156 1 93.44 90 ALA B O 1
ATOM 2465 N N . THR B 1 91 ? 22.938 -5.652 -6.98 1 91.5 91 THR B N 1
ATOM 2466 C CA . THR B 1 91 ? 23.828 -6.762 -6.676 1 91.5 91 THR B CA 1
ATOM 2467 C C . THR B 1 91 ? 23.328 -8.055 -7.32 1 91.5 91 THR B C 1
ATOM 2469 O O . THR B 1 91 ? 24.125 -8.891 -7.75 1 91.5 91 THR B O 1
ATOM 2472 N N . ARG B 1 92 ? 21.984 -8.227 -7.48 1 90.81 92 ARG B N 1
ATOM 2473 C CA . ARG B 1 92 ? 21.406 -9.422 -8.078 1 90.81 92 ARG B CA 1
ATOM 2474 C C . ARG B 1 92 ? 21.656 -9.461 -9.586 1 90.81 92 ARG B C 1
ATOM 2476 O O . ARG B 1 92 ? 21.75 -10.539 -10.18 1 90.81 92 ARG B O 1
ATOM 2483 N N . ILE B 1 93 ? 21.75 -8.32 -10.18 1 92.75 93 ILE B N 1
ATOM 2484 C CA . ILE B 1 93 ? 21.938 -8.203 -11.625 1 92.75 93 ILE B CA 1
ATOM 2485 C C . ILE B 1 93 ? 23.375 -8.531 -11.984 1 92.75 93 ILE B C 1
ATOM 2487 O O . ILE B 1 93 ? 23.672 -8.898 -13.125 1 92.75 93 ILE B O 1
ATOM 2491 N N . LYS B 1 94 ? 24.234 -8.492 -10.984 1 91.88 94 LYS B N 1
ATOM 2492 C CA . LYS B 1 94 ? 25.656 -8.719 -11.234 1 91.88 94 LYS B CA 1
ATOM 2493 C C . LYS B 1 94 ? 26 -10.203 -11.164 1 91.88 94 LYS B C 1
ATOM 2495 O O . LYS B 1 94 ? 27.062 -10.625 -11.633 1 91.88 94 LYS B O 1
ATOM 2500 N N . VAL B 1 95 ? 25.141 -10.961 -10.625 1 90.69 95 VAL B N 1
ATOM 2501 C CA . VAL B 1 95 ? 25.406 -12.383 -10.477 1 90.69 95 VAL B CA 1
ATOM 2502 C C . VAL B 1 95 ? 24.938 -13.125 -11.727 1 90.69 95 VAL B C 1
ATOM 2504 O O . VAL B 1 95 ? 24.125 -12.617 -12.492 1 90.69 95 VAL B O 1
ATOM 2507 N N . SER B 1 96 ? 25.516 -14.312 -11.922 1 93.56 96 SER B N 1
ATOM 2508 C CA . SER B 1 96 ? 25.094 -15.133 -13.055 1 93.56 96 SER B CA 1
ATOM 2509 C C . SER B 1 96 ? 23.609 -15.438 -12.992 1 93.56 96 SER B C 1
ATOM 2511 O O . SER B 1 96 ? 23.078 -15.773 -11.93 1 93.56 96 SER B O 1
ATOM 2513 N N . PRO B 1 97 ? 22.969 -15.32 -14.117 1 92.75 97 PRO B N 1
ATOM 2514 C CA . PRO B 1 97 ? 21.531 -15.602 -14.117 1 92.75 97 PRO B CA 1
ATOM 2515 C C . PRO B 1 97 ? 21.219 -17.062 -13.773 1 92.75 97 PRO B C 1
ATOM 2517 O O . PRO B 1 97 ? 21.984 -17.953 -14.117 1 92.75 97 PRO B O 1
ATOM 2520 N N . PRO B 1 98 ? 20.094 -17.156 -13.109 1 94.31 98 PRO B N 1
ATOM 2521 C CA . PRO B 1 98 ? 19.656 -18.531 -12.836 1 94.31 98 PRO B CA 1
ATOM 2522 C C . PRO B 1 98 ? 19.344 -19.312 -14.109 1 94.31 98 PRO B C 1
ATOM 2524 O O . PRO B 1 98 ? 18.891 -18.734 -15.102 1 94.31 98 PRO B O 1
ATOM 2527 N N . THR B 1 99 ? 19.562 -20.656 -14.055 1 93.31 99 THR B N 1
ATOM 2528 C CA . THR B 1 99 ? 19.391 -21.484 -15.25 1 93.31 99 THR B CA 1
ATOM 2529 C C . THR B 1 99 ? 18.109 -22.312 -15.148 1 93.31 99 THR B C 1
ATOM 2531 O O . THR B 1 99 ? 17.719 -22.969 -16.125 1 93.31 99 THR B O 1
ATOM 2534 N N . ASN B 1 100 ? 17.5 -22.391 -14.023 1 94.81 100 ASN B N 1
ATOM 2535 C CA . ASN B 1 100 ? 16.234 -23.078 -13.812 1 94.81 100 ASN B CA 1
ATOM 2536 C C . ASN B 1 100 ? 15.398 -22.406 -12.734 1 94.81 100 ASN B C 1
ATOM 2538 O O . ASN B 1 100 ? 15.859 -21.469 -12.07 1 94.81 100 ASN B O 1
ATOM 2542 N N . ARG B 1 101 ? 14.211 -22.828 -12.5 1 93.5 101 ARG B N 1
ATOM 2543 C CA . ARG B 1 101 ? 13.25 -22.188 -11.609 1 93.5 101 ARG B CA 1
ATOM 2544 C C . ARG B 1 101 ? 13.703 -22.266 -10.156 1 93.5 101 ARG B C 1
ATOM 2546 O O . ARG B 1 101 ? 13.477 -21.344 -9.383 1 93.5 101 ARG B O 1
ATOM 2553 N N . GLU B 1 102 ? 14.305 -23.359 -9.859 1 94.94 102 GLU B N 1
ATOM 2554 C CA . GLU B 1 102 ? 14.773 -23.516 -8.484 1 94.94 102 GLU B CA 1
ATOM 2555 C C . GLU B 1 102 ? 15.891 -22.516 -8.164 1 94.94 102 GLU B C 1
ATOM 2557 O O . GLU B 1 102 ? 15.914 -21.953 -7.07 1 94.94 102 GLU B O 1
ATOM 2562 N N . GLU B 1 103 ? 16.781 -22.359 -9.062 1 95.19 103 GLU B N 1
ATOM 2563 C CA . GLU B 1 103 ? 17.828 -21.359 -8.891 1 95.19 103 GLU B CA 1
ATOM 2564 C C . GLU B 1 103 ? 17.25 -19.953 -8.805 1 95.19 103 GLU B C 1
ATOM 2566 O O . GLU B 1 103 ? 17.688 -19.141 -7.996 1 95.19 103 GLU B O 1
ATOM 2571 N N . PHE B 1 104 ? 16.297 -19.719 -9.641 1 96 104 PHE B N 1
ATOM 2572 C CA . PHE B 1 104 ? 15.664 -18.406 -9.594 1 96 104 PHE B CA 1
ATOM 2573 C C . PHE B 1 104 ? 14.969 -18.188 -8.25 1 96 104 PHE B C 1
ATOM 2575 O O . PHE B 1 104 ? 15.055 -17.109 -7.668 1 96 104 PHE B O 1
ATOM 2582 N N . ARG B 1 105 ? 14.312 -19.188 -7.758 1 95.62 105 ARG B N 1
ATOM 2583 C CA . ARG B 1 105 ? 13.664 -19.094 -6.453 1 95.62 105 ARG B CA 1
ATOM 2584 C C . ARG B 1 105 ? 14.68 -18.766 -5.363 1 95.62 105 ARG B C 1
ATOM 2586 O O . ARG B 1 105 ? 14.398 -17.969 -4.465 1 95.62 105 ARG B O 1
ATOM 2593 N N . ARG B 1 106 ? 15.812 -19.328 -5.391 1 94.81 106 ARG B N 1
ATOM 2594 C CA . ARG B 1 106 ? 16.859 -19.031 -4.422 1 94.81 106 ARG B CA 1
ATOM 2595 C C . ARG B 1 106 ? 17.328 -17.578 -4.527 1 94.81 106 ARG B C 1
ATOM 2597 O O . ARG B 1 106 ? 17.609 -16.938 -3.512 1 94.81 106 ARG B O 1
ATOM 2604 N N . GLU B 1 107 ? 17.375 -17.109 -5.758 1 93.56 107 GLU B N 1
ATOM 2605 C CA . GLU B 1 107 ? 17.75 -15.703 -5.957 1 93.56 107 GLU B CA 1
ATOM 2606 C C . GLU B 1 107 ? 16.688 -14.766 -5.387 1 93.56 107 GLU B C 1
ATOM 2608 O O . GLU B 1 107 ? 17.016 -13.742 -4.785 1 93.56 107 GLU B O 1
ATOM 2613 N N . VAL B 1 108 ? 15.461 -15.094 -5.594 1 94.88 108 VAL B N 1
ATOM 2614 C CA . VAL B 1 108 ? 14.367 -14.312 -5.031 1 94.88 108 VAL B CA 1
ATOM 2615 C C . VAL B 1 108 ? 14.469 -14.305 -3.51 1 94.88 108 VAL B C 1
ATOM 2617 O O . VAL B 1 108 ? 14.32 -13.25 -2.881 1 94.88 108 VAL B O 1
ATOM 2620 N N . ARG B 1 109 ? 14.766 -15.406 -2.953 1 94.19 109 ARG B N 1
ATOM 2621 C CA . ARG B 1 109 ? 14.891 -15.508 -1.503 1 94.19 109 ARG B CA 1
ATOM 2622 C C . ARG B 1 109 ? 16.031 -14.625 -0.99 1 94.19 109 ARG B C 1
ATOM 2624 O O . ARG B 1 109 ? 15.883 -13.945 0.027 1 94.19 109 ARG B O 1
ATOM 2631 N N . LYS B 1 110 ? 17.156 -14.641 -1.647 1 93.88 110 LYS B N 1
ATOM 2632 C CA . LYS B 1 110 ? 18.281 -13.781 -1.271 1 93.88 110 LYS B CA 1
ATOM 2633 C C . LYS B 1 110 ? 17.891 -12.305 -1.327 1 93.88 110 LYS B C 1
ATOM 2635 O O . LYS B 1 110 ? 18.219 -11.539 -0.42 1 93.88 110 LYS B O 1
ATOM 2640 N N . LEU B 1 111 ? 17.25 -11.984 -2.395 1 93.62 111 LEU B N 1
ATOM 2641 C CA . LEU B 1 111 ? 16.766 -10.617 -2.545 1 93.62 111 LEU B CA 1
ATOM 2642 C C . LEU B 1 111 ? 15.836 -10.242 -1.401 1 93.62 111 LEU B C 1
ATOM 2644 O O . LEU B 1 111 ? 15.938 -9.141 -0.85 1 93.62 111 LEU B O 1
ATOM 2648 N N . PHE B 1 112 ? 14.984 -11.125 -1.016 1 92.12 112 PHE B N 1
ATOM 2649 C CA . PHE B 1 112 ? 14.016 -10.891 0.046 1 92.12 112 PHE B CA 1
ATOM 2650 C C . PHE B 1 112 ? 14.711 -10.719 1.39 1 92.12 112 PHE B C 1
ATOM 2652 O O . PHE B 1 112 ? 14.344 -9.844 2.174 1 92.12 112 PHE B O 1
ATOM 2659 N N . ILE B 1 113 ? 15.648 -11.555 1.623 1 91.81 113 ILE B N 1
ATOM 2660 C CA . ILE B 1 113 ? 16.391 -11.453 2.873 1 91.81 113 ILE B CA 1
ATOM 2661 C C . ILE B 1 113 ? 17.031 -10.07 2.979 1 91.81 113 ILE B C 1
ATOM 2663 O O . ILE B 1 113 ? 16.891 -9.391 3.996 1 91.81 113 ILE B O 1
ATOM 2667 N N . ASP B 1 114 ? 17.625 -9.633 1.947 1 93.25 114 ASP B N 1
ATOM 2668 C CA . ASP B 1 114 ? 18.344 -8.359 1.954 1 93.25 114 ASP B CA 1
ATOM 2669 C C . ASP B 1 114 ? 17.375 -7.188 2.049 1 93.25 114 ASP B C 1
ATOM 2671 O O . ASP B 1 114 ? 17.594 -6.25 2.82 1 93.25 114 ASP B O 1
ATOM 2675 N N . THR B 1 115 ? 16.344 -7.227 1.284 1 93.69 115 THR B N 1
ATOM 2676 C CA . THR B 1 115 ? 15.406 -6.109 1.296 1 93.69 115 THR B CA 1
ATOM 2677 C C . THR B 1 115 ? 14.602 -6.094 2.59 1 93.69 115 THR B C 1
ATOM 2679 O O . THR B 1 115 ? 14.25 -5.027 3.098 1 93.69 115 THR B O 1
ATOM 2682 N N . SER B 1 116 ? 14.273 -7.234 3.137 1 93.5 116 SER B N 1
ATOM 2683 C CA . SER B 1 116 ? 13.578 -7.301 4.414 1 93.5 116 SER B CA 1
ATOM 2684 C C . SER B 1 116 ? 14.414 -6.688 5.535 1 93.5 116 SER B C 1
ATOM 2686 O O . SER B 1 116 ? 13.875 -6.035 6.43 1 93.5 116 SER B O 1
ATOM 2688 N N . ARG B 1 117 ? 15.672 -6.895 5.473 1 92.25 117 ARG B N 1
ATOM 2689 C CA . ARG B 1 117 ? 16.562 -6.32 6.469 1 92.25 117 ARG B CA 1
ATOM 2690 C C . ARG B 1 117 ? 16.484 -4.797 6.469 1 92.25 117 ARG B C 1
ATOM 2692 O O . ARG B 1 117 ? 16.562 -4.164 7.523 1 92.25 117 ARG B O 1
ATOM 2699 N N . ILE B 1 118 ? 16.344 -4.246 5.336 1 92 118 ILE B N 1
ATOM 2700 C CA . ILE B 1 118 ? 16.219 -2.797 5.211 1 92 118 ILE B CA 1
ATOM 2701 C C . ILE B 1 118 ? 14.992 -2.312 5.973 1 92 118 IL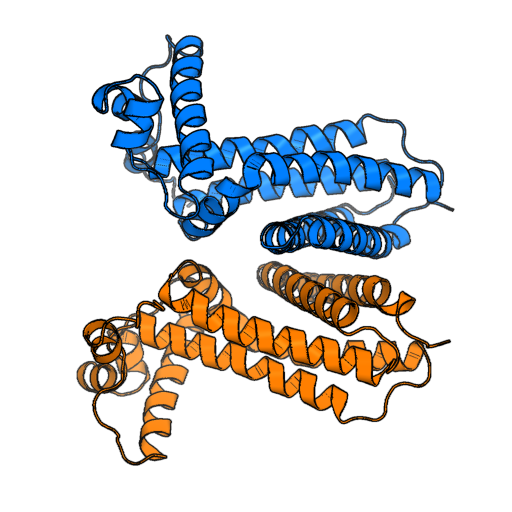E B C 1
ATOM 2703 O O . ILE B 1 118 ? 15.039 -1.276 6.641 1 92 118 ILE B O 1
ATOM 2707 N N . TYR B 1 119 ? 13.891 -3.016 5.891 1 93.44 119 TYR B N 1
ATOM 2708 C CA . TYR B 1 119 ? 12.672 -2.664 6.602 1 93.44 119 TYR B CA 1
ATOM 2709 C C . TYR B 1 119 ? 12.82 -2.906 8.094 1 93.44 119 TYR B C 1
ATOM 2711 O O . TYR B 1 119 ? 12.469 -2.047 8.906 1 93.44 119 TYR B O 1
ATOM 2719 N N . LEU B 1 120 ? 13.359 -4.023 8.414 1 91.5 120 LEU B N 1
ATOM 2720 C CA . LEU B 1 120 ? 13.469 -4.406 9.82 1 91.5 120 LEU B CA 1
ATOM 2721 C C . LEU B 1 120 ? 14.398 -3.457 10.57 1 91.5 120 LEU B C 1
ATOM 2723 O O . LEU B 1 120 ? 14.109 -3.061 11.703 1 91.5 120 LEU B O 1
ATOM 2727 N N . ASP B 1 121 ? 15.461 -3.027 9.93 1 87.62 121 ASP B N 1
ATOM 2728 C CA . ASP B 1 121 ? 16.438 -2.131 10.539 1 87.62 121 ASP B CA 1
ATOM 2729 C C . ASP B 1 121 ? 15.852 -0.727 10.711 1 87.62 121 ASP B C 1
ATOM 2731 O O . ASP B 1 121 ? 16.391 0.082 11.469 1 87.62 121 ASP B O 1
ATOM 2735 N N . ASN B 1 122 ? 14.828 -0.449 10.023 1 88.06 122 ASN B N 1
ATOM 2736 C CA . ASN B 1 122 ? 14.234 0.883 10.055 1 88.06 122 ASN B CA 1
ATOM 2737 C C . ASN B 1 122 ? 12.766 0.832 10.445 1 88.06 122 ASN B C 1
ATOM 2739 O O . ASN B 1 122 ? 11.992 1.722 10.086 1 88.06 122 ASN B O 1
ATOM 2743 N N . ALA B 1 123 ? 12.359 -0.173 11.133 1 87.81 123 ALA B N 1
ATOM 2744 C CA . ALA B 1 123 ? 10.953 -0.446 11.438 1 87.81 123 ALA B CA 1
ATOM 2745 C C . ALA B 1 123 ? 10.305 0.749 12.133 1 87.81 123 ALA B C 1
ATOM 2747 O O . ALA B 1 123 ? 9.18 1.13 11.797 1 87.81 123 ALA B O 1
ATOM 2748 N N . THR B 1 124 ? 10.984 1.416 13 1 83.81 124 THR B N 1
ATOM 2749 C CA . THR B 1 124 ? 10.406 2.494 13.797 1 83.81 124 THR B CA 1
ATOM 2750 C C . THR B 1 124 ? 10.336 3.785 12.984 1 83.81 124 THR B C 1
ATOM 2752 O O . THR B 1 124 ? 9.656 4.734 13.375 1 83.81 124 THR B O 1
ATOM 2755 N N . LEU B 1 125 ? 11.062 3.803 11.898 1 85.38 125 LEU B N 1
ATOM 2756 C CA . LEU B 1 125 ? 11.055 4.969 11.023 1 85.38 125 LEU B CA 1
ATOM 2757 C C . LEU B 1 125 ? 9.852 4.934 10.078 1 85.38 125 LEU B C 1
ATOM 2759 O O . LEU B 1 125 ? 9.406 5.98 9.609 1 85.38 125 LEU B O 1
ATOM 2763 N N . MET B 1 126 ? 9.281 3.73 9.867 1 86.94 126 MET B N 1
ATOM 2764 C CA . MET B 1 126 ? 8.281 3.537 8.82 1 86.94 126 MET B CA 1
ATOM 2765 C C . MET B 1 126 ? 7.02 4.344 9.117 1 86.94 126 MET B C 1
ATOM 2767 O O . MET B 1 126 ? 6.516 5.055 8.242 1 86.94 126 MET B O 1
ATOM 2771 N N . PRO B 1 127 ? 6.578 4.371 10.367 1 79.19 127 PRO B N 1
ATOM 2772 C CA . PRO B 1 127 ? 5.395 5.184 10.656 1 79.19 127 PRO B CA 1
ATOM 2773 C C . PRO B 1 127 ? 5.633 6.676 10.422 1 79.19 127 PRO B C 1
ATOM 2775 O O . PRO B 1 127 ? 4.715 7.395 10.016 1 79.19 127 PRO B O 1
ATOM 2778 N N . VAL B 1 128 ? 6.75 7.094 10.664 1 76.06 128 VAL B N 1
ATOM 2779 C CA . VAL B 1 128 ? 7.094 8.5 10.477 1 76.06 128 VAL B CA 1
ATOM 2780 C C . VAL B 1 128 ? 7.121 8.828 8.984 1 76.06 128 VAL B C 1
ATOM 2782 O O . VAL B 1 128 ? 6.559 9.836 8.555 1 76.06 128 VAL B O 1
ATOM 2785 N N . ILE B 1 129 ? 7.695 7.898 8.273 1 76.44 129 ILE B N 1
ATOM 2786 C CA . ILE B 1 129 ? 7.773 8.094 6.828 1 76.44 129 ILE B CA 1
ATOM 2787 C C . ILE B 1 129 ? 6.371 8.078 6.227 1 76.44 129 ILE B C 1
ATOM 2789 O O . ILE B 1 129 ? 6.051 8.898 5.359 1 76.44 129 ILE B O 1
ATOM 2793 N N . GLU B 1 130 ? 5.547 7.207 6.664 1 77.12 130 GLU B N 1
ATOM 2794 C CA . GLU B 1 130 ? 4.16 7.148 6.207 1 77.12 130 GLU B CA 1
ATOM 2795 C C . GLU B 1 130 ? 3.424 8.453 6.516 1 77.12 130 GLU B C 1
ATOM 2797 O O . GLU B 1 130 ? 2.643 8.938 5.695 1 77.12 130 GLU B O 1
ATOM 2802 N N . ALA B 1 131 ? 3.711 8.992 7.625 1 71.06 131 ALA B N 1
ATOM 2803 C CA . ALA B 1 131 ? 3.023 10.195 8.078 1 71.06 131 ALA B CA 1
ATOM 2804 C C . ALA B 1 131 ? 3.395 11.398 7.207 1 71.06 131 ALA B C 1
ATOM 2806 O O . ALA B 1 131 ? 2.57 12.281 6.973 1 71.06 131 ALA B O 1
ATOM 2807 N N . ILE B 1 132 ? 4.535 11.391 6.715 1 69.31 132 ILE B N 1
ATOM 2808 C CA . ILE B 1 132 ? 4.965 12.578 5.973 1 69.31 132 ILE B CA 1
ATOM 2809 C C . ILE B 1 132 ? 4.836 12.32 4.473 1 69.31 132 ILE B C 1
ATOM 2811 O O . ILE B 1 132 ? 5.129 13.195 3.658 1 69.31 132 ILE B O 1
ATOM 2815 N N . SER B 1 133 ? 4.418 11.039 4.133 1 71.56 133 SER B N 1
ATOM 2816 C CA . SER B 1 133 ? 4.34 10.664 2.723 1 71.56 133 SER B CA 1
ATOM 2817 C C . SER B 1 133 ? 3.318 11.523 1.982 1 71.56 133 SER B C 1
ATOM 2819 O O . SER B 1 133 ? 3.393 11.672 0.76 1 71.56 133 SER B O 1
ATOM 2821 N N . GLY B 1 134 ? 2.355 12.016 2.717 1 66.62 134 GLY B N 1
ATOM 2822 C CA . GLY B 1 134 ? 1.389 12.906 2.094 1 66.62 134 GLY B CA 1
ATOM 2823 C C . GLY B 1 134 ? 1.938 14.305 1.839 1 66.62 134 GLY B C 1
ATOM 2824 O O . GLY B 1 134 ? 1.286 15.125 1.188 1 66.62 134 GLY B O 1
ATOM 2825 N N . ASN B 1 135 ? 3.152 14.484 2.334 1 67.75 135 ASN B N 1
ATOM 2826 C CA . ASN B 1 135 ? 3.795 15.773 2.127 1 67.75 135 ASN B CA 1
ATOM 2827 C C . ASN B 1 135 ? 4.215 15.969 0.671 1 67.75 135 ASN B C 1
ATOM 2829 O O . ASN B 1 135 ? 4.918 15.125 0.108 1 67.75 135 ASN B O 1
ATOM 2833 N N . ALA B 1 136 ? 3.721 17.047 0.111 1 68.81 136 ALA B N 1
ATOM 2834 C CA . ALA B 1 136 ? 3.939 17.344 -1.302 1 68.81 136 ALA B CA 1
ATOM 2835 C C . ALA B 1 136 ? 5.43 17.406 -1.627 1 68.81 136 ALA B C 1
ATOM 2837 O O . ALA B 1 136 ? 5.836 17.094 -2.748 1 68.81 136 ALA B O 1
ATOM 2838 N N . ASP B 1 137 ? 6.246 17.734 -0.597 1 69 137 ASP B N 1
ATOM 2839 C CA . ASP B 1 137 ? 7.684 17.875 -0.814 1 69 137 ASP B CA 1
ATOM 2840 C C . ASP B 1 137 ? 8.359 16.5 -0.874 1 69 137 ASP B C 1
ATOM 2842 O O . ASP B 1 137 ? 9.469 16.375 -1.402 1 69 137 ASP B O 1
ATOM 2846 N N . LEU B 1 138 ? 7.746 15.578 -0.337 1 73.69 138 LEU B N 1
ATOM 2847 C CA . LEU B 1 138 ? 8.336 14.25 -0.295 1 73.69 138 LEU B CA 1
ATOM 2848 C C . LEU B 1 138 ? 7.965 13.445 -1.539 1 73.69 138 LEU B C 1
ATOM 2850 O O . LEU B 1 138 ? 8.695 12.539 -1.937 1 73.69 138 LEU B O 1
ATOM 2854 N N . ARG B 1 139 ? 6.914 13.836 -2.15 1 77.56 139 ARG B N 1
ATOM 2855 C CA . ARG B 1 139 ? 6.352 13.047 -3.244 1 77.56 139 ARG B CA 1
ATOM 2856 C C . ARG B 1 139 ? 7.336 12.945 -4.406 1 77.56 139 ARG B C 1
ATOM 2858 O O . ARG B 1 139 ? 7.574 11.852 -4.93 1 77.56 139 ARG B O 1
ATOM 2865 N N . PRO B 1 140 ? 8 14.062 -4.73 1 80.56 140 PRO B N 1
ATOM 2866 C CA . PRO B 1 140 ? 8.961 13.953 -5.832 1 80.56 140 PRO B CA 1
ATOM 2867 C C . PRO B 1 140 ? 10.148 13.055 -5.496 1 80.56 140 PRO B C 1
ATOM 2869 O O . PRO B 1 140 ? 10.688 12.383 -6.375 1 80.56 140 PRO B O 1
ATOM 2872 N N . ILE B 1 141 ? 10.531 13.023 -4.266 1 80.62 141 ILE B N 1
ATOM 2873 C CA . ILE B 1 141 ? 11.648 12.188 -3.832 1 80.62 141 ILE B CA 1
ATOM 2874 C C . ILE B 1 141 ? 11.242 10.719 -3.906 1 80.62 141 ILE B C 1
ATOM 2876 O O . ILE B 1 141 ? 11.977 9.891 -4.449 1 80.62 141 ILE B O 1
ATOM 2880 N N . GLN B 1 142 ? 10.148 10.438 -3.408 1 84.31 142 GLN B N 1
ATOM 2881 C CA . GLN B 1 142 ? 9.633 9.07 -3.461 1 84.31 142 GLN B CA 1
ATOM 2882 C C . GLN B 1 142 ? 9.469 8.602 -4.906 1 84.31 142 GLN B C 1
ATOM 2884 O O . GLN B 1 142 ? 9.82 7.469 -5.242 1 84.31 142 GLN B O 1
ATOM 2889 N N . ASP B 1 143 ? 8.992 9.508 -5.715 1 87.62 143 ASP B N 1
ATOM 2890 C CA . ASP B 1 143 ? 8.773 9.18 -7.121 1 87.62 143 ASP B CA 1
ATOM 2891 C C . ASP B 1 143 ? 10.078 8.812 -7.816 1 87.62 143 ASP B C 1
ATOM 2893 O O . ASP B 1 143 ? 10.133 7.875 -8.609 1 87.62 143 ASP B O 1
ATOM 2897 N N . GLU B 1 144 ? 11.055 9.555 -7.52 1 89.75 144 GLU B N 1
ATOM 2898 C CA . GLU B 1 144 ? 12.359 9.312 -8.133 1 89.75 144 GLU B CA 1
ATOM 2899 C C . GLU B 1 144 ? 12.906 7.949 -7.727 1 89.75 144 GLU B C 1
ATOM 2901 O O . GLU B 1 144 ? 13.398 7.191 -8.562 1 89.75 144 GLU B O 1
ATOM 2906 N N . TYR B 1 145 ? 12.859 7.633 -6.527 1 89.62 145 TYR B N 1
ATOM 2907 C CA . TYR B 1 145 ? 13.352 6.348 -6.055 1 89.62 145 TYR B CA 1
ATOM 2908 C C . TYR B 1 145 ? 12.492 5.203 -6.57 1 89.62 145 TYR B C 1
ATOM 2910 O O . TYR B 1 145 ? 13 4.137 -6.922 1 89.62 145 TYR B O 1
ATOM 2918 N N . ASP B 1 146 ? 11.203 5.453 -6.613 1 92.88 146 ASP B N 1
ATOM 2919 C CA . ASP B 1 146 ? 10.312 4.445 -7.184 1 92.88 146 ASP B CA 1
ATOM 2920 C C . ASP B 1 146 ? 10.719 4.102 -8.617 1 92.88 146 ASP B C 1
ATOM 2922 O O . ASP B 1 146 ? 10.82 2.928 -8.969 1 92.88 146 ASP B O 1
ATOM 2926 N N . LYS B 1 147 ? 10.977 5.152 -9.367 1 95.56 147 LYS B N 1
ATOM 2927 C CA . LYS B 1 147 ? 11.37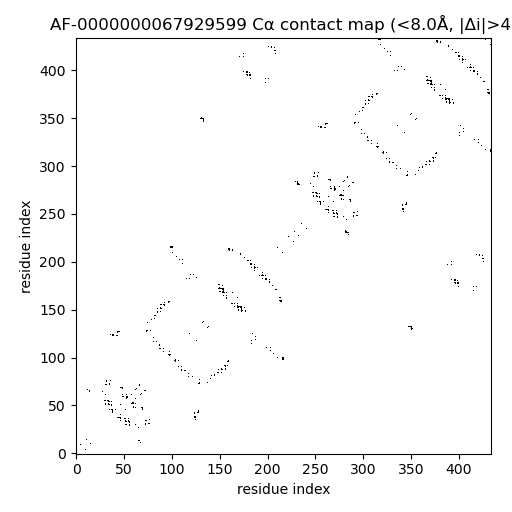5 4.945 -10.758 1 95.56 147 LYS B CA 1
ATOM 2928 C C . LYS B 1 147 ? 12.656 4.121 -10.852 1 95.56 147 LYS B C 1
ATOM 2930 O O . LYS B 1 147 ? 12.758 3.211 -11.672 1 95.56 147 LYS B O 1
ATOM 2935 N N . GLU B 1 148 ? 13.562 4.457 -10.016 1 96.25 148 GLU B N 1
ATOM 2936 C CA . GLU B 1 148 ? 14.844 3.746 -10.016 1 96.25 148 GLU B CA 1
ATOM 2937 C C . GLU B 1 148 ? 14.664 2.287 -9.609 1 96.25 148 GLU B C 1
ATOM 2939 O O . GLU B 1 148 ? 15.211 1.387 -10.242 1 96.25 148 GLU B O 1
ATOM 2944 N N . ILE B 1 149 ? 13.922 2.031 -8.625 1 96.12 149 ILE B N 1
ATOM 2945 C CA . ILE B 1 149 ? 13.711 0.686 -8.102 1 96.12 149 ILE B CA 1
ATOM 2946 C C . ILE B 1 149 ? 12.969 -0.157 -9.141 1 96.12 149 ILE B C 1
ATOM 2948 O O . ILE B 1 149 ? 13.352 -1.299 -9.406 1 96.12 149 ILE B O 1
ATOM 2952 N N . ILE B 1 150 ? 11.992 0.442 -9.742 1 97.62 150 ILE B N 1
ATOM 2953 C CA . ILE B 1 150 ? 11.234 -0.242 -10.781 1 97.62 150 ILE B CA 1
ATOM 2954 C C . ILE B 1 150 ? 12.156 -0.624 -11.938 1 97.62 150 ILE B C 1
ATOM 2956 O O . ILE B 1 150 ? 12.117 -1.757 -12.422 1 97.62 150 ILE B O 1
ATOM 2960 N N . ALA B 1 151 ? 12.984 0.302 -12.297 1 97.62 151 ALA B N 1
ATOM 2961 C CA . ALA B 1 151 ? 13.93 0.05 -13.383 1 97.62 151 ALA B CA 1
ATOM 2962 C C . ALA B 1 151 ? 14.891 -1.076 -13.023 1 97.62 151 ALA B C 1
ATOM 2964 O O . ALA B 1 151 ? 15.234 -1.903 -13.867 1 97.62 151 ALA B O 1
ATOM 2965 N N . LEU B 1 152 ? 15.289 -1.124 -11.836 1 97.38 152 LEU B N 1
ATOM 2966 C CA . LEU B 1 152 ? 16.234 -2.143 -11.391 1 97.38 152 LEU B CA 1
ATOM 2967 C C . LEU B 1 152 ? 15.57 -3.516 -11.344 1 97.38 152 LEU B C 1
ATOM 2969 O O . LEU B 1 152 ? 16.172 -4.512 -11.758 1 97.38 152 LEU B O 1
ATOM 2973 N N . TYR B 1 153 ? 14.359 -3.59 -10.883 1 97.56 153 TYR B N 1
ATOM 2974 C CA . TYR B 1 153 ? 13.625 -4.852 -10.914 1 97.56 153 TYR B CA 1
ATOM 2975 C C . TYR B 1 153 ? 13.422 -5.32 -12.352 1 97.56 153 TYR B C 1
ATOM 2977 O O . TYR B 1 153 ? 13.57 -6.508 -12.648 1 97.56 153 TYR B O 1
ATOM 2985 N N . ALA B 1 154 ? 13.055 -4.348 -13.172 1 98.06 154 ALA B N 1
ATOM 2986 C CA . ALA B 1 154 ? 12.875 -4.68 -14.578 1 98.06 154 ALA B CA 1
ATOM 2987 C C . ALA B 1 154 ? 14.172 -5.23 -15.18 1 98.06 154 ALA B C 1
ATOM 2989 O O . ALA B 1 154 ? 14.156 -6.254 -15.859 1 98.06 154 ALA B O 1
ATOM 2990 N N . ALA B 1 155 ? 15.242 -4.574 -14.875 1 97.5 155 ALA B N 1
ATOM 2991 C CA . ALA B 1 155 ? 16.547 -5.004 -15.367 1 97.5 155 ALA B CA 1
ATOM 2992 C C . ALA B 1 155 ? 16.906 -6.391 -14.844 1 97.5 155 ALA B C 1
ATOM 2994 O O . ALA B 1 155 ? 17.484 -7.203 -15.57 1 97.5 155 ALA B O 1
ATOM 2995 N N . TRP B 1 156 ? 16.594 -6.625 -13.617 1 96.56 156 TRP B N 1
ATOM 2996 C CA . TRP B 1 156 ? 16.859 -7.93 -13.016 1 96.56 156 TRP B CA 1
ATOM 2997 C C . TRP B 1 156 ? 16.078 -9.023 -13.742 1 96.56 156 TRP B C 1
ATOM 2999 O O . TRP B 1 156 ? 16.641 -10.078 -14.07 1 96.56 156 TRP B O 1
ATOM 3009 N N . LEU B 1 157 ? 14.836 -8.797 -14.039 1 97 157 LEU B N 1
ATOM 3010 C CA . LEU B 1 157 ? 14.016 -9.766 -14.742 1 97 157 LEU B CA 1
ATOM 3011 C C . LEU B 1 157 ? 14.516 -9.977 -16.172 1 97 157 LEU B C 1
ATOM 3013 O O . LEU B 1 157 ? 14.531 -11.109 -16.672 1 97 157 LEU B O 1
ATOM 3017 N N . GLN B 1 158 ? 14.953 -8.891 -16.797 1 96.88 158 GLN B N 1
ATOM 3018 C CA . GLN B 1 158 ? 15.469 -8.992 -18.156 1 96.88 158 GLN B CA 1
ATOM 3019 C C . GLN B 1 158 ? 16.828 -9.68 -18.172 1 96.88 158 GLN B C 1
ATOM 3021 O O . GLN B 1 158 ? 17.234 -10.25 -19.188 1 96.88 158 GLN B O 1
ATOM 3026 N N . HIS B 1 159 ? 17.547 -9.531 -17.078 1 95 159 HIS B N 1
ATOM 3027 C CA . HIS B 1 159 ? 18.781 -10.281 -16.906 1 95 159 HIS B CA 1
ATOM 3028 C C . HIS B 1 159 ? 18.516 -11.789 -16.906 1 95 159 HIS B C 1
ATOM 3030 O O . HIS B 1 159 ? 19.312 -12.562 -17.438 1 95 159 HIS B O 1
ATOM 3036 N N . VAL B 1 160 ? 17.438 -12.227 -16.406 1 94.81 160 VAL B N 1
ATOM 3037 C CA . VAL B 1 160 ? 17.031 -13.633 -16.359 1 94.81 160 VAL B CA 1
ATOM 3038 C C . VAL B 1 160 ? 16.438 -14.047 -17.703 1 94.81 160 VAL B C 1
ATOM 3040 O O . VAL B 1 160 ? 16.719 -15.141 -18.203 1 94.81 160 VAL B O 1
ATOM 3043 N N . ASN B 1 161 ? 15.609 -13.195 -18.344 1 96.62 161 ASN B N 1
ATOM 3044 C CA . ASN B 1 161 ? 15.016 -13.398 -19.656 1 96.62 161 ASN B CA 1
ATOM 3045 C C . ASN B 1 161 ? 15.219 -12.172 -20.562 1 96.62 161 ASN B C 1
ATOM 3047 O O . ASN B 1 161 ? 14.359 -11.297 -20.609 1 96.62 161 ASN B O 1
ATOM 3051 N N . PRO B 1 162 ? 16.266 -12.164 -21.297 1 95.38 162 PRO B N 1
ATOM 3052 C CA . PRO B 1 162 ? 16.594 -11.008 -22.125 1 95.38 162 PRO B CA 1
ATOM 3053 C C . PRO B 1 162 ? 15.508 -10.703 -23.172 1 95.38 162 PRO B C 1
ATOM 3055 O O . PRO B 1 162 ? 15.461 -9.594 -23.703 1 95.38 162 PRO B O 1
ATOM 3058 N N . ALA B 1 163 ? 14.609 -11.594 -23.484 1 96.81 163 ALA B N 1
ATOM 3059 C CA . ALA B 1 163 ? 13.57 -11.406 -24.484 1 96.81 163 ALA B CA 1
ATOM 3060 C C . ALA B 1 163 ? 12.352 -10.711 -23.891 1 96.81 163 ALA B C 1
ATOM 3062 O O . ALA B 1 163 ? 11.422 -10.336 -24.609 1 96.81 163 ALA B O 1
ATOM 3063 N N . LEU B 1 164 ? 12.352 -10.531 -22.578 1 97.69 164 LEU B N 1
ATOM 3064 C CA . LEU B 1 164 ? 11.234 -9.891 -21.906 1 97.69 164 LEU B CA 1
ATOM 3065 C C . LEU B 1 164 ? 11.109 -8.43 -22.328 1 97.69 164 LEU B C 1
ATOM 3067 O O . LEU B 1 164 ? 12.055 -7.652 -22.172 1 97.69 164 LEU B O 1
ATOM 3071 N N . GLU B 1 165 ? 9.93 -8.102 -22.797 1 97.88 165 GLU B N 1
ATOM 3072 C CA . GLU B 1 165 ? 9.68 -6.738 -23.266 1 97.88 165 GLU B CA 1
ATOM 3073 C C . GLU B 1 165 ? 9.812 -5.734 -22.125 1 97.88 165 GLU B C 1
ATOM 3075 O O . GLU B 1 165 ? 9.359 -5.988 -21 1 97.88 165 GLU B O 1
ATOM 3080 N N . GLU B 1 166 ? 10.328 -4.574 -22.422 1 97.75 166 GLU B N 1
ATOM 3081 C CA . GLU B 1 166 ? 10.625 -3.553 -21.422 1 97.75 166 GLU B CA 1
ATOM 3082 C C . GLU B 1 166 ? 9.359 -3.111 -20.688 1 97.75 166 GLU B C 1
ATOM 3084 O O . GLU B 1 166 ? 9.352 -2.99 -19.469 1 97.75 166 GLU B O 1
ATOM 3089 N N . LYS B 1 167 ? 8.297 -2.918 -21.453 1 97.44 167 LYS B N 1
ATOM 3090 C CA . LYS B 1 167 ? 7.047 -2.453 -20.844 1 97.44 167 LYS B CA 1
ATOM 3091 C C . LYS B 1 167 ? 6.512 -3.467 -19.844 1 97.44 167 LYS B C 1
ATOM 3093 O O . LYS B 1 167 ? 6.062 -3.094 -18.75 1 97.44 167 LYS B O 1
ATOM 3098 N N . THR B 1 168 ? 6.594 -4.73 -20.25 1 98.19 168 THR B N 1
ATOM 3099 C CA . THR B 1 168 ? 6.16 -5.797 -19.359 1 98.19 168 THR B CA 1
ATOM 3100 C C . THR B 1 168 ? 7.07 -5.891 -18.141 1 98.19 168 THR B C 1
ATOM 3102 O O . THR B 1 168 ? 6.594 -5.988 -17 1 98.19 168 THR B O 1
ATOM 3105 N N . ALA B 1 169 ? 8.383 -5.797 -18.344 1 98.44 169 ALA B N 1
ATOM 3106 C CA . ALA B 1 169 ? 9.344 -5.863 -17.25 1 98.44 169 ALA B CA 1
ATOM 3107 C C . ALA B 1 169 ? 9.109 -4.742 -16.25 1 98.44 169 ALA B C 1
ATOM 3109 O O . ALA B 1 169 ? 9.133 -4.965 -15.031 1 98.44 169 ALA B O 1
ATOM 3110 N N . LYS B 1 170 ? 8.836 -3.586 -16.703 1 98.25 170 LYS B N 1
ATOM 3111 C CA . LYS B 1 170 ? 8.609 -2.436 -15.836 1 98.25 170 LYS B CA 1
ATOM 3112 C C . LYS B 1 170 ? 7.305 -2.584 -15.062 1 98.25 170 LYS B C 1
ATOM 3114 O O . LYS B 1 170 ? 7.23 -2.211 -13.891 1 98.25 170 LYS B O 1
ATOM 3119 N N . ARG B 1 171 ? 6.258 -3.076 -15.695 1 98.31 171 ARG B N 1
ATOM 3120 C CA . ARG B 1 171 ? 5.016 -3.326 -14.969 1 98.31 171 ARG B CA 1
ATOM 3121 C C . ARG B 1 171 ? 5.23 -4.328 -13.844 1 98.31 171 ARG B C 1
ATOM 3123 O O . ARG B 1 171 ? 4.781 -4.105 -12.711 1 98.31 171 ARG B O 1
ATOM 3130 N N . LEU B 1 172 ? 5.926 -5.414 -14.203 1 98.44 172 LEU B N 1
ATOM 3131 C CA . LEU B 1 172 ? 6.215 -6.43 -13.195 1 98.44 172 LEU B CA 1
ATOM 3132 C C . LEU B 1 172 ? 7.031 -5.84 -12.047 1 98.44 172 LEU B C 1
ATOM 3134 O O . LEU B 1 172 ? 6.754 -6.109 -10.875 1 98.44 172 LEU B O 1
ATOM 3138 N N . GLY B 1 173 ? 8.047 -5.039 -12.406 1 98.06 173 GLY B N 1
ATOM 3139 C CA . GLY B 1 173 ? 8.844 -4.371 -11.391 1 98.06 173 GLY B CA 1
ATOM 3140 C C . GLY B 1 173 ? 8.023 -3.475 -10.484 1 98.06 173 GLY B C 1
ATOM 3141 O O . GLY B 1 173 ? 8.25 -3.436 -9.273 1 98.06 173 GLY B O 1
ATOM 3142 N N . LEU B 1 174 ? 7.094 -2.773 -11.047 1 98 174 LEU B N 1
ATOM 3143 C CA . LEU B 1 174 ? 6.191 -1.904 -10.305 1 98 174 LEU B CA 1
ATOM 3144 C C . LEU B 1 174 ? 5.359 -2.709 -9.312 1 98 174 LEU B C 1
ATOM 3146 O O . LEU B 1 174 ? 5.266 -2.35 -8.133 1 98 174 LEU B O 1
ATOM 3150 N N . VAL B 1 175 ? 4.785 -3.775 -9.758 1 98.44 175 VAL B N 1
ATOM 3151 C CA . VAL B 1 175 ? 3.926 -4.602 -8.922 1 98.44 175 VAL B CA 1
ATOM 3152 C C . VAL B 1 175 ? 4.754 -5.258 -7.82 1 98.44 175 VAL B C 1
ATOM 3154 O O . VAL B 1 17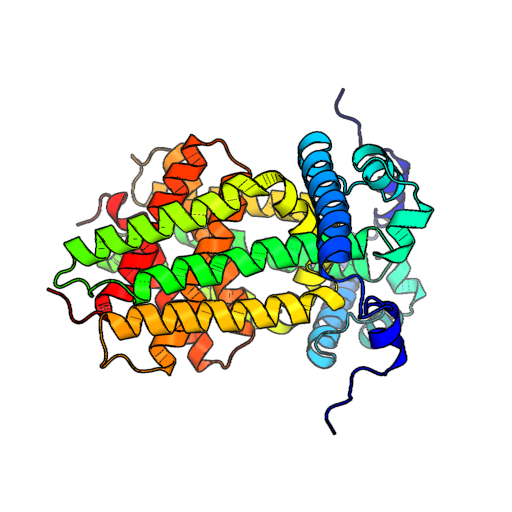5 ? 4.34 -5.293 -6.656 1 98.44 175 VAL B O 1
ATOM 3157 N N . MET B 1 176 ? 5.914 -5.742 -8.195 1 97.75 176 MET B N 1
ATOM 3158 C CA . MET B 1 176 ? 6.809 -6.336 -7.203 1 97.75 176 MET B CA 1
ATOM 3159 C C . MET B 1 176 ? 7.137 -5.336 -6.098 1 97.75 176 MET B C 1
ATOM 3161 O O . MET B 1 176 ? 7.059 -5.668 -4.91 1 97.75 176 MET B O 1
ATOM 3165 N N . MET B 1 177 ? 7.484 -4.156 -6.5 1 97 177 MET B N 1
ATOM 3166 C CA . MET B 1 177 ? 7.836 -3.121 -5.531 1 97 177 MET B CA 1
ATOM 3167 C C . MET B 1 177 ? 6.652 -2.801 -4.625 1 97 177 MET B C 1
ATOM 3169 O O . MET B 1 177 ? 6.797 -2.768 -3.4 1 97 177 MET B O 1
ATOM 3173 N N . GLU B 1 178 ? 5.496 -2.568 -5.172 1 96.56 178 GLU B N 1
ATOM 3174 C CA . GLU B 1 178 ? 4.312 -2.164 -4.414 1 96.56 178 GLU B CA 1
ATOM 3175 C C . GLU B 1 178 ? 3.883 -3.256 -3.439 1 96.56 178 GLU B C 1
ATOM 3177 O O . GLU B 1 178 ? 3.604 -2.977 -2.271 1 96.56 178 GLU B O 1
ATOM 3182 N N . VAL B 1 179 ? 3.85 -4.426 -3.912 1 97.75 179 VAL B N 1
ATOM 3183 C CA . VAL B 1 179 ? 3.412 -5.551 -3.09 1 97.75 179 VAL B CA 1
ATOM 3184 C C . VAL B 1 179 ? 4.418 -5.793 -1.968 1 97.75 179 VAL B C 1
ATOM 3186 O O . VAL B 1 179 ? 4.031 -5.98 -0.811 1 97.75 179 VAL B O 1
ATOM 3189 N N . GLY B 1 180 ? 5.719 -5.828 -2.367 1 96.56 180 GLY B N 1
ATOM 3190 C CA . GLY B 1 180 ? 6.738 -5.973 -1.337 1 96.56 180 GLY B CA 1
ATOM 3191 C C . GLY B 1 180 ? 6.652 -4.906 -0.261 1 96.56 180 GLY B C 1
ATOM 3192 O O . GLY B 1 180 ? 6.703 -5.215 0.932 1 96.56 180 GLY B O 1
ATOM 3193 N N . HIS B 1 181 ? 6.5 -3.732 -0.682 1 94.75 181 HIS B N 1
ATOM 3194 C CA . HIS B 1 181 ? 6.445 -2.607 0.243 1 94.75 181 HIS B CA 1
ATOM 3195 C C . HIS B 1 181 ? 5.207 -2.686 1.13 1 94.75 181 HIS B C 1
ATOM 3197 O O . HIS B 1 181 ? 5.312 -2.635 2.357 1 94.75 181 HIS B O 1
ATOM 3203 N N . ALA B 1 182 ? 4.027 -2.818 0.559 1 94.69 182 ALA B N 1
ATOM 3204 C CA . ALA B 1 182 ? 2.766 -2.828 1.295 1 94.69 182 ALA B CA 1
ATOM 3205 C C . ALA B 1 182 ? 2.74 -3.953 2.324 1 94.69 182 ALA B C 1
ATOM 3207 O O . ALA B 1 182 ? 2.361 -3.738 3.479 1 94.69 182 ALA B O 1
ATOM 3208 N N . CYS B 1 183 ? 3.166 -5.094 1.974 1 97.06 183 CYS B N 1
ATOM 3209 C CA . CYS B 1 183 ? 3.088 -6.25 2.861 1 97.06 183 CYS B CA 1
ATOM 3210 C C . CYS B 1 183 ? 4.109 -6.141 3.988 1 97.06 183 CYS B C 1
ATOM 3212 O O . CYS B 1 183 ? 3.828 -6.527 5.125 1 97.06 183 CYS B O 1
ATOM 3214 N N . ARG B 1 184 ? 5.258 -5.617 3.664 1 96 184 ARG B N 1
ATOM 3215 C CA . ARG B 1 184 ? 6.254 -5.465 4.719 1 96 184 ARG B CA 1
ATOM 3216 C C . ARG B 1 184 ? 5.812 -4.426 5.746 1 96 184 ARG B C 1
ATOM 3218 O O . ARG B 1 184 ? 6.047 -4.594 6.945 1 96 184 ARG B O 1
ATOM 3225 N N . LEU B 1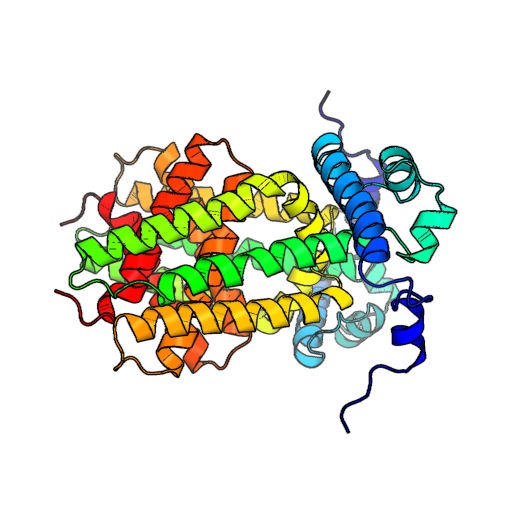 185 ? 5.172 -3.385 5.273 1 93 185 LEU B N 1
ATOM 3226 C CA . LEU B 1 185 ? 4.68 -2.371 6.199 1 93 185 LEU B CA 1
ATOM 3227 C C . LEU B 1 185 ? 3.629 -2.955 7.137 1 93 185 LEU B C 1
ATOM 3229 O O . LEU B 1 185 ? 3.65 -2.693 8.344 1 93 185 LEU B O 1
ATOM 3233 N N . VAL B 1 186 ? 2.77 -3.707 6.621 1 93.88 186 VAL B N 1
ATOM 3234 C CA . VAL B 1 186 ? 1.739 -4.281 7.484 1 93.88 186 VAL B CA 1
ATOM 3235 C C . VAL B 1 186 ? 2.348 -5.367 8.367 1 93.88 186 VAL B C 1
ATOM 3237 O O . VAL B 1 186 ? 1.936 -5.547 9.516 1 93.88 186 VAL B O 1
ATOM 3240 N N . GLY B 1 187 ? 3.303 -6.113 7.828 1 95.81 187 GLY B N 1
ATOM 3241 C CA . GLY B 1 187 ? 4.012 -7.102 8.625 1 95.81 187 GLY B CA 1
ATOM 3242 C C . GLY B 1 187 ? 4.734 -6.504 9.812 1 95.81 187 GLY B C 1
ATOM 3243 O O . GLY B 1 187 ? 4.766 -7.098 10.891 1 95.81 187 GLY B O 1
ATOM 3244 N N . LEU B 1 188 ? 5.277 -5.34 9.641 1 93.75 188 LEU B N 1
ATOM 3245 C CA . LEU B 1 188 ? 6.043 -4.684 10.695 1 93.75 188 LEU B CA 1
ATOM 3246 C C . LEU B 1 188 ? 5.148 -4.309 11.867 1 93.75 188 LEU B C 1
ATOM 3248 O O . LEU B 1 188 ? 5.637 -4.035 12.969 1 93.75 188 LEU B O 1
ATOM 3252 N N . LYS B 1 189 ? 3.869 -4.223 11.672 1 90.56 189 LYS B N 1
ATOM 3253 C CA . LYS B 1 189 ? 2.914 -3.881 12.727 1 90.56 189 LYS B CA 1
ATOM 3254 C C . LYS B 1 189 ? 2.455 -5.125 13.477 1 90.56 189 LYS B C 1
ATOM 3256 O O . LYS B 1 189 ? 1.612 -5.039 14.375 1 90.56 189 LYS B O 1
ATOM 3261 N N . ARG B 1 190 ? 2.988 -6.27 13.109 1 94.38 190 ARG B N 1
ATOM 3262 C CA . ARG B 1 190 ? 2.648 -7.547 13.727 1 94.38 190 ARG B CA 1
ATOM 3263 C C . ARG B 1 190 ? 3.869 -8.18 14.391 1 94.38 190 ARG B C 1
ATOM 3265 O O . ARG B 1 190 ? 4.961 -7.605 14.367 1 94.38 190 ARG B O 1
ATOM 3272 N N . ASP B 1 191 ? 3.6 -9.352 15.062 1 94.94 191 ASP B N 1
ATOM 3273 C CA . ASP B 1 191 ? 4.734 -10.039 15.672 1 94.94 191 ASP B CA 1
ATOM 3274 C C . ASP B 1 191 ? 5.664 -10.609 14.602 1 94.94 191 ASP B C 1
ATOM 3276 O O . ASP B 1 191 ? 5.293 -10.695 13.43 1 94.94 191 ASP B O 1
ATOM 3280 N N . ARG B 1 192 ? 6.836 -10.93 15.016 1 94.88 192 ARG B N 1
ATOM 3281 C CA . ARG B 1 192 ? 7.891 -11.352 14.102 1 94.88 192 ARG B CA 1
ATOM 3282 C C . ARG B 1 192 ? 7.48 -12.602 13.328 1 94.88 192 ARG B C 1
ATOM 3284 O O . ARG B 1 192 ? 7.766 -12.727 12.133 1 94.88 192 ARG B O 1
ATOM 3291 N N . LYS B 1 193 ? 6.848 -13.508 13.953 1 96.88 193 LYS B N 1
ATOM 3292 C CA . LYS B 1 193 ? 6.402 -14.727 13.297 1 96.88 193 LYS B CA 1
ATOM 3293 C C . LYS B 1 193 ? 5.449 -14.414 12.148 1 96.88 193 LYS B C 1
ATOM 3295 O O . LYS B 1 193 ? 5.586 -14.961 11.047 1 96.88 193 LYS B O 1
ATOM 3300 N N . THR B 1 194 ? 4.504 -13.547 12.406 1 96.81 194 THR B N 1
ATOM 3301 C CA . THR B 1 194 ? 3.549 -13.148 11.383 1 96.81 194 THR B CA 1
ATOM 3302 C C . THR B 1 194 ? 4.25 -12.406 10.25 1 96.81 194 THR B C 1
ATOM 3304 O O . THR B 1 194 ? 3.918 -12.586 9.078 1 96.81 194 THR B O 1
ATOM 3307 N N . PHE B 1 195 ? 5.234 -11.586 10.641 1 96.69 195 PHE B N 1
ATOM 3308 C CA . PHE B 1 195 ? 6.023 -10.898 9.625 1 96.69 195 PHE B CA 1
ATOM 3309 C C . PHE B 1 195 ? 6.672 -11.898 8.672 1 96.69 195 PHE B C 1
ATOM 3311 O O . PHE B 1 195 ? 6.598 -11.742 7.453 1 96.69 195 PHE B O 1
ATOM 3318 N N . ASP B 1 196 ? 7.234 -12.93 9.211 1 96.56 196 ASP B N 1
ATOM 3319 C CA . ASP B 1 196 ? 7.93 -13.938 8.414 1 96.56 196 ASP B CA 1
ATOM 3320 C C . ASP B 1 196 ? 6.957 -14.688 7.516 1 96.56 196 ASP B C 1
ATOM 3322 O O . ASP B 1 196 ? 7.273 -14.992 6.363 1 96.56 196 ASP B O 1
ATOM 3326 N N . LEU B 1 197 ? 5.801 -14.977 8.016 1 97.5 197 LEU B N 1
ATOM 3327 C CA . LEU B 1 197 ? 4.785 -15.656 7.219 1 97.5 197 LEU B CA 1
ATOM 3328 C C . LEU B 1 197 ? 4.332 -14.773 6.059 1 97.5 197 LEU B C 1
ATOM 3330 O O . LEU B 1 197 ? 4.129 -15.266 4.945 1 97.5 197 LEU B O 1
ATOM 3334 N N . ILE B 1 198 ? 4.191 -13.5 6.281 1 97.56 198 ILE B N 1
ATOM 3335 C CA . ILE B 1 198 ? 3.799 -12.562 5.234 1 97.56 198 ILE B CA 1
ATOM 3336 C C . ILE B 1 198 ? 4.898 -12.484 4.18 1 97.56 198 ILE B C 1
ATOM 3338 O O . ILE B 1 198 ? 4.617 -12.398 2.98 1 97.56 198 ILE B O 1
ATOM 3342 N N . GLU B 1 199 ? 6.148 -12.516 4.621 1 96.19 199 GLU B N 1
ATOM 3343 C CA . GLU B 1 199 ? 7.258 -12.555 3.67 1 96.19 199 GLU B CA 1
ATOM 3344 C C . GLU B 1 199 ? 7.164 -13.781 2.764 1 96.19 199 GLU B C 1
ATOM 3346 O O . GLU B 1 199 ? 7.387 -13.68 1.555 1 96.19 199 GLU B O 1
ATOM 3351 N N . ASP B 1 200 ? 6.84 -14.898 3.354 1 96.62 200 ASP B N 1
ATOM 3352 C CA . ASP B 1 200 ? 6.656 -16.109 2.564 1 96.62 200 ASP B CA 1
ATOM 3353 C C . ASP B 1 200 ? 5.512 -15.945 1.565 1 96.62 200 ASP B C 1
ATOM 3355 O O . ASP B 1 200 ? 5.605 -16.406 0.427 1 96.62 200 ASP B O 1
ATOM 3359 N N . ASP B 1 201 ? 4.426 -15.297 2.002 1 97.56 201 ASP B N 1
ATOM 3360 C CA . ASP B 1 201 ? 3.301 -15.016 1.117 1 97.56 201 ASP B CA 1
ATOM 3361 C C . ASP B 1 201 ? 3.736 -14.164 -0.072 1 97.56 201 ASP B C 1
ATOM 3363 O O . ASP B 1 201 ? 3.379 -14.453 -1.216 1 97.56 201 ASP B O 1
ATOM 3367 N N . VAL B 1 202 ? 4.516 -13.133 0.204 1 97.44 202 VAL B N 1
ATOM 3368 C CA . VAL B 1 202 ? 4.98 -12.227 -0.838 1 97.44 202 VAL B CA 1
ATOM 3369 C C . VAL B 1 202 ? 5.867 -12.984 -1.826 1 97.44 202 VAL B C 1
ATOM 3371 O O . VAL B 1 202 ? 5.75 -12.805 -3.041 1 97.44 202 VAL B O 1
ATOM 3374 N N . GLU B 1 203 ? 6.711 -13.797 -1.271 1 96.25 203 GLU B N 1
ATOM 3375 C CA . GLU B 1 203 ? 7.57 -14.594 -2.141 1 96.25 203 GLU B CA 1
ATOM 3376 C C . GLU B 1 203 ? 6.746 -15.461 -3.092 1 96.25 203 GLU B C 1
ATOM 3378 O O . GLU B 1 203 ? 7.02 -15.5 -4.293 1 96.25 203 GLU B O 1
ATOM 3383 N N . ALA B 1 204 ? 5.75 -16.156 -2.574 1 96.38 204 ALA B N 1
ATOM 3384 C CA . ALA B 1 204 ? 4.879 -16.984 -3.398 1 96.38 204 ALA B CA 1
ATOM 3385 C C . ALA B 1 204 ? 4.176 -16.156 -4.469 1 96.38 204 ALA B C 1
ATOM 3387 O O . ALA B 1 204 ? 4.082 -16.578 -5.625 1 96.38 204 ALA B O 1
ATOM 3388 N N . MET B 1 205 ? 3.742 -15.016 -4.105 1 97.75 205 MET B N 1
ATOM 3389 C CA . MET B 1 205 ? 3.041 -14.133 -5.031 1 97.75 205 MET B CA 1
ATOM 3390 C C . MET B 1 205 ? 3.988 -13.609 -6.105 1 97.75 205 MET B C 1
ATOM 3392 O O . MET B 1 205 ? 3.629 -13.562 -7.285 1 97.75 205 MET B O 1
ATOM 3396 N N . TRP B 1 206 ? 5.234 -13.211 -5.699 1 97.38 206 TRP B N 1
ATOM 3397 C CA . TRP B 1 206 ? 6.23 -12.734 -6.652 1 97.38 206 TRP B CA 1
ATOM 3398 C C . TRP B 1 206 ? 6.539 -13.805 -7.695 1 97.38 206 TRP B C 1
ATOM 3400 O O . TRP B 1 206 ? 6.602 -13.516 -8.891 1 97.38 206 TRP B O 1
ATOM 3410 N N . LEU B 1 207 ? 6.73 -15 -7.219 1 96.94 207 LEU B N 1
ATOM 3411 C CA . LEU B 1 207 ? 7.07 -16.094 -8.133 1 96.94 207 LEU B CA 1
ATOM 3412 C C . LEU B 1 207 ? 5.926 -16.359 -9.109 1 96.94 207 LEU B C 1
ATOM 3414 O O . LEU B 1 207 ? 6.16 -16.547 -10.305 1 96.94 207 LEU B O 1
ATOM 3418 N N . ALA B 1 208 ? 4.684 -16.344 -8.609 1 96.88 208 ALA B N 1
ATOM 3419 C CA . ALA B 1 208 ? 3.533 -16.547 -9.492 1 96.88 208 ALA B CA 1
ATOM 3420 C C . ALA B 1 208 ? 3.447 -15.422 -10.531 1 96.88 208 ALA B C 1
ATOM 3422 O O . ALA B 1 208 ? 3.035 -15.656 -11.672 1 96.88 208 ALA B O 1
ATOM 3423 N N . LEU B 1 209 ? 3.77 -14.234 -10.133 1 97.75 209 LEU B N 1
ATOM 3424 C CA . LEU B 1 209 ? 3.725 -13.055 -10.984 1 97.75 209 LEU B CA 1
ATOM 3425 C C . LEU B 1 209 ? 4.742 -13.164 -12.117 1 97.75 209 LEU B C 1
ATOM 3427 O O . LEU B 1 209 ? 4.414 -12.914 -13.281 1 97.75 209 LEU B O 1
ATOM 3431 N N . VAL B 1 210 ? 5.973 -13.609 -11.82 1 97.31 210 VAL B N 1
ATOM 3432 C CA . VAL B 1 210 ? 7.043 -13.383 -12.789 1 97.31 210 VAL B CA 1
ATOM 3433 C C . VAL B 1 210 ? 7.352 -14.688 -13.523 1 97.31 210 VAL B C 1
ATOM 3435 O O . VAL B 1 210 ? 7.895 -14.664 -14.633 1 97.31 210 VAL B O 1
ATOM 3438 N N . ASN B 1 211 ? 7.027 -15.844 -12.992 1 95.94 211 ASN B N 1
ATOM 3439 C CA . ASN B 1 211 ? 7.406 -17.125 -13.562 1 95.94 211 ASN B CA 1
ATOM 3440 C C . ASN B 1 211 ? 6.918 -17.266 -15 1 95.94 211 ASN B C 1
ATOM 3442 O O . ASN B 1 211 ? 7.645 -17.766 -15.867 1 95.94 211 ASN B O 1
ATOM 3446 N N . PRO B 1 212 ? 5.711 -16.797 -15.312 1 95.62 212 PRO B N 1
ATOM 3447 C CA . PRO B 1 212 ? 5.223 -16.953 -16.688 1 95.62 212 PRO B CA 1
ATOM 3448 C C . PRO B 1 212 ? 6.066 -16.188 -17.703 1 95.62 212 PRO B C 1
ATOM 3450 O O . PRO B 1 212 ? 5.961 -16.438 -18.906 1 95.62 212 PRO B O 1
ATOM 3453 N N . TYR B 1 213 ? 6.859 -15.344 -17.203 1 96.31 213 TYR B N 1
ATOM 3454 C CA . TYR B 1 213 ? 7.594 -14.461 -18.109 1 96.31 213 TYR B CA 1
ATOM 3455 C C . TYR B 1 213 ? 9.07 -14.836 -18.156 1 96.31 213 TYR B C 1
ATOM 3457 O O . TYR B 1 213 ? 9.844 -14.234 -18.906 1 96.31 213 TYR B O 1
ATOM 3465 N N . LEU B 1 214 ? 9.242 -15.867 -17.328 1 92.25 214 LEU B N 1
ATOM 3466 C CA . LEU B 1 214 ? 10.648 -16.234 -17.25 1 92.25 214 LEU B CA 1
ATOM 3467 C C . LEU B 1 214 ? 10.945 -17.453 -18.141 1 92.25 214 LEU B C 1
ATOM 3469 O O . LEU B 1 214 ? 10.07 -18.281 -18.359 1 92.25 214 LEU B O 1
ATOM 3473 N N . ASN B 1 215 ? 11.773 -17.5 -19.016 1 86.5 215 ASN B N 1
ATOM 3474 C CA . ASN B 1 215 ? 12.219 -18.578 -19.891 1 86.5 215 ASN B CA 1
ATOM 3475 C C . ASN B 1 215 ? 13.031 -19.625 -19.125 1 86.5 215 ASN B C 1
ATOM 3477 O O . ASN B 1 215 ? 14.164 -19.922 -19.5 1 86.5 215 ASN B O 1
ATOM 3481 N N . LEU B 1 216 ? 12.414 -20.031 -18.016 1 88.88 216 LEU B N 1
ATOM 3482 C CA . LEU B 1 216 ? 13.109 -21.016 -17.188 1 88.88 216 LEU B CA 1
ATOM 3483 C C . LEU B 1 216 ? 12.289 -22.297 -17.062 1 88.88 216 LEU B C 1
ATOM 3485 O O . LEU B 1 216 ? 11.055 -22.25 -16.984 1 88.88 216 LEU B O 1
ATOM 3489 N N . ASP B 1 217 ? 12.914 -23.469 -17.141 1 82.19 217 ASP B N 1
ATOM 3490 C CA . ASP B 1 217 ? 12.289 -24.766 -16.969 1 82.19 217 ASP B CA 1
ATOM 3491 C C . ASP B 1 217 ? 12.141 -25.109 -15.492 1 82.19 217 ASP B C 1
ATOM 3493 O O . ASP B 1 217 ? 12.938 -24.672 -14.656 1 82.19 217 ASP B O 1
#

Nearest PDB structures (foldseek):
  2oer-assembly1_B  TM=6.844E-01  e=1.067E-06  Pseudomonas aeruginosa
  3c07-assembly1_A  TM=7.349E-01  e=2.106E-04  Streptomyces coelicolor A3(2)
  3e7q-assembly1_A  TM=6.930E-01  e=1.241E-04  Pseudomonas aeruginosa
  5ydp-assembly1_B  TM=5.539E-01  e=8.083E-04  Dietzia sp. DQ12-45-1b
  2o7t-assembly1_A-2  TM=5.655E-01  e=1.191E-02  Corynebacterium glutamicum

InterPro domains:
  IPR001647 DNA-binding HTH domain, TetR-type [PF00440] (31-77)
  IPR001647 DNA-binding HTH domain, TetR-type [PR00455] (31-44)
  IPR001647 DNA-binding HTH domain, TetR-type [PR00455] (52-75)
  IPR001647 DNA-binding HTH domain, TetR-type [PS50977] (25-85)
  IPR009057 Homedomain-like superfamily [SSF46689] (17-93)
  IPR041669 Tetracyclin repressor SlmA-like, C-terminal domain [PF17918] (118-206)
  IPR050109 HTH-type, TetR-like transcriptional regulator [PTHR30055] (14-163)

Sequence (434 aa):
MKRSLDRKTKIALEPRKQPRQQRSSKVVDRILDAALILTREQGTKAPTTLAIAQRAGLSVGSVYQYFPNKEAILLELGRRWLSSFPEVIATRIKVSPPTNREEFRREVRKLFIDTSRIYLDNATLMPVIEAISGNADLRPIQDEYDKEIIALYAAWLQHVNPALEEKTAKRLGLVMMEVGHACRLVGLKRDRKTFDLIEDDVEAMWLALVNPYLNLDMKRSLDRKTKIALEPRKQPRQQRSSKVVDRILDAALILTREQGTKAPTTLAIAQRAGLSVGSVYQYFPNKEAILLELGRRWLSSFPEVIATRIKVSPPTNREEFRREVRKLFIDTSRIYLDNATLMPVIEAISGNADLRPIQDEYDKEIIALYAAWLQHVNPALEEKTAKRLGLVMMEVGHACRLVGLKRDRKTFDLIEDDVEAMWLALVNPYLNLD

Secondary structure (DSSP, 8-state):
------HHHHHHHS---SSS-HHHHHHHHHHHHHHHHHHHHHTTSPPPHHHHHHHHT--HHHHHHH-SSHHHHHHHHHHHHHHHHHHHHHHHHTSPPPSSHHHHHHHHHHHHHHHHHHHHTTGGGHHHHHHHTT-TTTHHHHHHHHHHHHHHHHHHHHHH-TTS-HHHHHHHHHHHHHHHHHHHHHHHTS-HHHHHHHHHHHHHHHHHHHGGGS---/------HHHHHHHS-SS---TTHHHHHHHHHHHHHHHHHHHHTTSPPPHHHHHHHHT--HHHHHHH-SSHHHHHHHHHHHHHHHHHHHHHHHHHSPPPSSHHHHHHHHHHHHHHHHHHHHTTGGGHHHHHHHTT-TTTHHHHHHHHHHHHHHHHHHHHHH-TTS-HHHHHHHHHHHHHHHHHHHHHHHTS-HHHHHHHHHHHHHHHHHHHGGGS---